Protein AF-A0A7J4EF18-F1 (afdb_monomer_lite)

Radius of gyration: 30.19 Å; chains: 1; bounding box: 70×76×83 Å

Structure (mmCIF, N/CA/C/O backbone):
data_AF-A0A7J4EF18-F1
#
_entry.id   AF-A0A7J4EF18-F1
#
loop_
_atom_site.group_PDB
_atom_site.id
_atom_site.type_symbol
_atom_site.label_atom_id
_atom_site.label_alt_id
_atom_site.label_comp_id
_atom_site.label_asym_id
_atom_site.label_entity_id
_atom_site.label_seq_id
_atom_site.pdbx_PDB_ins_code
_atom_site.Cartn_x
_atom_site.Cartn_y
_atom_site.Cartn_z
_atom_site.occupancy
_atom_site.B_iso_or_equiv
_atom_site.auth_seq_id
_atom_site.auth_comp_id
_atom_site.auth_asym_id
_atom_site.auth_atom_id
_atom_site.pdbx_PDB_model_num
ATOM 1 N N . MET A 1 1 ? -5.502 34.794 26.099 1.00 35.50 1 MET A N 1
ATOM 2 C CA . MET A 1 1 ? -5.445 33.438 26.682 1.00 35.50 1 MET A CA 1
ATOM 3 C C . MET A 1 1 ? -5.836 32.458 25.590 1.00 35.50 1 MET A C 1
ATOM 5 O O . MET A 1 1 ? -6.813 32.762 24.911 1.00 35.50 1 MET A O 1
ATOM 9 N N . PRO A 1 2 ? -5.097 31.364 25.355 1.00 43.91 2 PRO A N 1
ATOM 10 C CA . PRO A 1 2 ? -5.567 30.310 24.457 1.00 43.91 2 PRO A CA 1
ATOM 11 C C . PRO A 1 2 ? -6.901 29.778 24.999 1.00 43.91 2 PRO A C 1
ATOM 13 O O . PRO A 1 2 ? -7.002 29.531 26.200 1.00 43.91 2 PRO A O 1
ATOM 16 N N . GLN A 1 3 ? -7.935 29.684 24.161 1.00 50.19 3 GLN A N 1
ATOM 17 C CA . GLN A 1 3 ? -9.179 29.013 24.546 1.00 50.19 3 GLN A CA 1
ATOM 18 C C . GLN A 1 3 ? -8.872 27.531 24.767 1.00 50.19 3 GLN A C 1
ATOM 20 O O . GLN A 1 3 ? -8.256 26.900 23.912 1.00 50.19 3 GLN A O 1
ATOM 25 N N . GLU A 1 4 ? -9.267 26.996 25.918 1.00 61.81 4 GLU A N 1
ATOM 26 C CA . GLU A 1 4 ? -9.138 25.573 26.219 1.00 61.81 4 GLU A CA 1
ATOM 27 C C . GLU A 1 4 ? -9.988 24.765 25.224 1.00 61.81 4 GLU A C 1
ATOM 29 O O . GLU A 1 4 ? -11.166 25.071 25.020 1.00 61.81 4 GLU A O 1
ATOM 34 N N . GLU A 1 5 ? -9.388 23.776 24.554 1.00 76.50 5 GLU A N 1
ATOM 35 C CA . GLU A 1 5 ? -10.097 22.973 23.553 1.00 76.50 5 GLU A CA 1
ATOM 36 C C . GLU A 1 5 ? -11.250 22.184 24.182 1.00 76.50 5 GLU A C 1
ATOM 38 O O . GLU A 1 5 ? -11.093 21.518 25.212 1.00 76.50 5 GLU A O 1
ATOM 43 N N . SER A 1 6 ? -12.417 22.207 23.531 1.00 91.56 6 SER A N 1
ATOM 44 C CA . SER A 1 6 ? -13.590 21.491 24.028 1.00 91.56 6 SER A CA 1
ATOM 45 C C . SER A 1 6 ? -13.410 19.970 23.926 1.00 91.56 6 SER A C 1
ATOM 47 O O . SER A 1 6 ? -12.675 19.461 23.079 1.00 91.56 6 SER A O 1
ATOM 49 N N . VAL A 1 7 ? -14.157 19.200 24.728 1.00 94.56 7 VAL A N 1
ATOM 50 C CA . VAL A 1 7 ? -14.197 17.724 24.617 1.00 94.56 7 VAL A CA 1
ATOM 51 C C . VAL A 1 7 ? -14.551 17.275 23.192 1.00 94.56 7 VAL A C 1
ATOM 53 O O . VAL A 1 7 ? -14.019 16.282 22.700 1.00 94.56 7 VAL A O 1
ATOM 56 N N . ALA A 1 8 ? -15.404 18.033 22.498 1.00 94.19 8 ALA A N 1
ATOM 57 C CA . ALA A 1 8 ? -15.762 17.765 21.111 1.00 94.19 8 ALA A CA 1
ATOM 58 C C . ALA A 1 8 ? -14.585 17.961 20.139 1.00 94.19 8 ALA A C 1
ATOM 60 O O . ALA A 1 8 ? -14.478 17.223 19.160 1.00 94.19 8 ALA A O 1
ATOM 61 N N . ASP A 1 9 ? -13.702 18.929 20.392 1.00 93.56 9 ASP A N 1
ATOM 62 C CA . ASP A 1 9 ? -12.504 19.151 19.576 1.00 93.56 9 ASP A CA 1
ATOM 63 C C . ASP A 1 9 ? -11.487 18.026 19.778 1.00 93.56 9 ASP A C 1
ATOM 65 O O . ASP A 1 9 ? -11.007 17.448 18.800 1.00 93.56 9 ASP A O 1
ATOM 69 N N . LYS A 1 10 ? -11.283 17.615 21.032 1.00 96.06 10 LYS A N 1
ATOM 70 C CA . LYS A 1 10 ? -10.431 16.476 21.399 1.00 96.06 10 LYS A CA 1
ATOM 71 C C . LYS A 1 10 ? -10.933 15.161 20.799 1.00 96.06 10 LYS A C 1
ATOM 73 O O . LYS A 1 10 ? -10.168 14.405 20.201 1.00 96.06 10 LYS A O 1
ATOM 78 N N . CYS A 1 11 ? -12.240 14.904 20.882 1.00 96.38 11 CYS A N 1
ATOM 79 C CA . CYS A 1 11 ? -12.883 13.747 20.257 1.00 96.38 11 CYS A CA 1
ATOM 80 C C . CYS A 1 11 ? -12.665 13.738 18.732 1.00 96.38 11 CYS A C 1
ATOM 82 O O . CYS A 1 11 ? -12.208 12.735 18.175 1.00 96.38 11 CYS A O 1
ATOM 84 N N . ARG A 1 12 ? -12.891 14.879 18.059 1.00 94.38 12 ARG A N 1
ATOM 85 C CA . ARG A 1 12 ? -12.609 15.051 16.623 1.00 94.38 12 ARG A CA 1
ATOM 86 C C . ARG A 1 12 ? -11.144 14.774 16.286 1.00 94.38 12 ARG A C 1
ATOM 88 O O . ARG A 1 12 ? -10.872 14.120 15.278 1.00 94.38 12 ARG A O 1
ATOM 95 N N . ALA A 1 13 ? -10.209 15.270 17.096 1.00 94.12 13 ALA A N 1
ATOM 96 C CA . ALA A 1 13 ? -8.780 15.072 16.881 1.00 94.12 13 ALA A CA 1
ATOM 97 C C . ALA A 1 13 ? -8.410 13.583 16.906 1.00 94.12 13 ALA A C 1
ATOM 99 O O . ALA A 1 13 ? -7.746 13.109 15.984 1.00 94.12 13 ALA A O 1
ATOM 100 N N . ILE A 1 14 ? -8.907 12.832 17.892 1.00 96.69 14 ILE A N 1
ATOM 101 C CA . ILE A 1 14 ? -8.663 11.388 17.998 1.00 96.69 14 ILE A CA 1
ATOM 102 C C . ILE A 1 14 ? -9.253 10.624 16.818 1.00 96.69 14 ILE A C 1
ATOM 104 O O . ILE A 1 14 ? -8.549 9.826 16.202 1.00 96.69 14 ILE A O 1
ATOM 108 N N . HIS A 1 15 ? -10.498 10.910 16.439 1.00 94.81 15 HIS A N 1
ATOM 109 C CA . HIS A 1 15 ? -11.097 10.307 15.251 1.00 94.81 15 HIS A CA 1
ATOM 110 C C . HIS A 1 15 ? -10.244 10.531 13.995 1.00 94.81 15 HIS A C 1
ATOM 112 O O . HIS A 1 15 ? -9.943 9.582 13.274 1.00 94.81 15 HIS A O 1
ATOM 118 N N . LYS A 1 16 ? -9.790 11.771 13.774 1.00 90.69 16 LYS A N 1
ATOM 119 C CA . LYS A 1 16 ? -8.929 12.129 12.640 1.00 90.69 16 LYS A CA 1
ATOM 120 C C . LYS A 1 16 ? -7.577 11.412 12.674 1.00 90.69 16 LYS A C 1
ATOM 122 O O . LYS A 1 16 ? -7.093 10.999 11.625 1.00 90.69 16 LYS A O 1
ATOM 127 N N . ILE A 1 17 ? -6.954 11.282 13.847 1.00 92.06 17 ILE A N 1
ATOM 128 C CA . ILE A 1 17 ? -5.673 10.574 13.987 1.00 92.06 17 ILE A CA 1
ATOM 129 C C . ILE A 1 17 ? -5.846 9.097 13.632 1.00 92.06 17 ILE A C 1
ATOM 131 O O . ILE A 1 17 ? -5.040 8.553 12.884 1.00 92.06 17 ILE A O 1
ATOM 135 N N . LEU A 1 18 ? -6.898 8.457 14.143 1.00 93.25 18 LEU A N 1
ATOM 136 C CA . LEU A 1 18 ? -7.112 7.026 13.958 1.00 93.25 18 LEU A CA 1
ATOM 137 C C . LEU A 1 18 ? -7.594 6.673 12.548 1.00 93.25 18 LEU A C 1
ATOM 139 O O . LEU A 1 18 ? -7.314 5.576 12.086 1.00 93.25 18 LEU A O 1
ATOM 143 N N . GLU A 1 19 ? -8.278 7.572 11.838 1.00 88.56 19 GLU A N 1
ATOM 144 C CA . GLU A 1 19 ? -8.776 7.316 10.477 1.00 88.56 19 GLU A CA 1
ATOM 145 C C . GLU A 1 19 ? -7.666 6.932 9.483 1.00 88.56 19 GLU A C 1
ATOM 147 O O . GLU A 1 19 ? -7.917 6.159 8.559 1.00 88.56 19 GLU A O 1
ATOM 152 N N . SER A 1 20 ? -6.431 7.399 9.698 1.00 81.69 20 SER A N 1
ATOM 153 C CA . SER A 1 20 ? -5.278 7.046 8.860 1.00 81.69 20 SER A CA 1
ATOM 154 C C . SER A 1 20 ? -4.759 5.617 9.090 1.00 81.69 20 SER A C 1
ATOM 156 O O . SER A 1 20 ? -4.022 5.082 8.256 1.00 81.69 20 SER A O 1
ATOM 158 N N . LEU A 1 21 ? -5.133 4.975 10.202 1.00 84.25 21 LEU A N 1
ATOM 159 C CA . LEU A 1 21 ? -4.662 3.645 10.588 1.00 84.25 21 LEU A CA 1
ATOM 160 C C . LEU A 1 21 ? -5.410 2.523 9.848 1.00 84.25 21 LEU A C 1
ATOM 162 O O . LEU A 1 21 ? -6.542 2.731 9.392 1.00 84.25 21 LEU A O 1
ATOM 166 N N . PRO A 1 22 ? -4.788 1.334 9.704 1.00 82.06 22 PRO A N 1
ATOM 167 C CA . PRO A 1 22 ? -5.374 0.239 8.954 1.00 82.06 22 PRO A CA 1
ATOM 168 C C . PRO A 1 22 ? -6.579 -0.276 9.722 1.00 82.06 22 PRO A C 1
ATOM 170 O O . PRO A 1 22 ? -6.555 -0.374 10.950 1.00 82.06 22 PRO A O 1
ATOM 173 N N . GLU A 1 23 ? -7.642 -0.565 8.984 1.00 88.62 23 GLU A N 1
ATOM 174 C CA . GLU A 1 23 ? -8.860 -1.127 9.539 1.00 88.62 23 GLU A CA 1
ATOM 175 C C . GLU A 1 23 ? -8.864 -2.634 9.309 1.00 88.62 23 GLU A C 1
ATOM 177 O O . GLU A 1 23 ? -8.751 -3.107 8.179 1.00 88.62 23 GLU A O 1
ATOM 182 N N . TYR A 1 24 ? -9.009 -3.375 10.397 1.00 89.69 24 TYR A N 1
ATOM 183 C CA . TYR A 1 24 ? -8.978 -4.823 10.431 1.00 89.69 24 TYR A CA 1
ATOM 184 C C . TYR A 1 24 ? -10.352 -5.390 10.766 1.00 89.69 24 TYR A C 1
ATOM 186 O O . TYR A 1 24 ? -11.150 -4.770 11.467 1.00 89.69 24 TYR A O 1
ATOM 194 N N . THR A 1 25 ? -10.612 -6.609 10.310 1.00 92.19 25 THR A N 1
ATOM 195 C CA . THR A 1 25 ? -11.800 -7.391 10.683 1.00 92.19 25 THR A CA 1
ATOM 196 C C . THR A 1 25 ? -11.380 -8.563 11.574 1.00 92.19 25 THR A C 1
ATOM 198 O O . THR A 1 25 ? -10.328 -8.524 12.205 1.00 92.19 25 THR A O 1
ATOM 201 N N . TYR A 1 26 ? -12.173 -9.631 11.644 1.00 89.50 26 TYR A N 1
ATOM 202 C CA . TYR A 1 26 ? -11.926 -10.781 12.517 1.00 89.50 26 TYR A CA 1
ATOM 203 C C . TYR A 1 26 ? -10.703 -11.653 12.160 1.00 89.50 26 TYR A C 1
ATOM 205 O O . TYR A 1 26 ? -10.373 -12.562 12.921 1.00 89.50 26 TYR A O 1
ATOM 213 N N . LYS A 1 27 ? -10.056 -11.418 11.010 1.00 86.00 27 LYS A N 1
ATOM 214 C CA . LYS A 1 27 ? -8.851 -12.131 10.539 1.00 86.00 27 LYS A CA 1
ATOM 215 C C . LYS A 1 27 ? -7.731 -11.148 10.160 1.00 86.00 27 LYS A C 1
ATOM 217 O O . LYS A 1 27 ? -7.379 -11.062 8.983 1.00 86.00 27 LYS A O 1
ATOM 222 N N . PRO A 1 28 ? -7.200 -10.373 11.116 1.00 80.06 28 PRO A N 1
ATOM 223 C CA . PRO A 1 28 ? -6.004 -9.582 10.858 1.00 80.06 28 PRO A CA 1
ATOM 224 C C . PRO A 1 28 ? -4.793 -10.513 10.668 1.00 80.06 28 PRO A C 1
ATOM 226 O O . PRO A 1 28 ? -4.731 -11.557 11.324 1.00 80.06 28 PRO A O 1
ATOM 229 N N . PRO A 1 29 ? -3.818 -10.162 9.816 1.00 71.69 29 PRO A N 1
ATOM 230 C CA . PRO A 1 29 ? -2.524 -10.834 9.808 1.00 71.69 29 PRO A CA 1
ATOM 231 C C . PRO A 1 29 ? -1.801 -10.603 11.141 1.00 71.69 29 PRO A C 1
ATOM 233 O O . PRO A 1 29 ? -1.658 -9.463 11.579 1.00 71.69 29 PRO A O 1
ATOM 236 N N . ASP A 1 30 ? -1.310 -11.665 11.786 1.00 69.62 30 ASP A N 1
ATOM 237 C CA . ASP A 1 30 ? -0.635 -11.548 13.091 1.00 69.62 30 ASP A CA 1
ATOM 238 C C . ASP A 1 30 ? 0.578 -10.606 13.049 1.00 69.62 30 ASP A C 1
ATOM 240 O O . ASP A 1 30 ? 0.858 -9.917 14.029 1.00 69.62 30 ASP A O 1
ATOM 244 N N . SER A 1 31 ? 1.278 -10.544 11.912 1.00 71.69 31 SER A N 1
ATOM 245 C CA . SER A 1 31 ? 2.414 -9.644 11.682 1.00 71.69 31 SER A CA 1
ATOM 246 C C . SER A 1 31 ? 2.044 -8.161 11.707 1.00 71.69 31 SER A C 1
ATOM 248 O O . SER A 1 31 ? 2.913 -7.335 11.950 1.00 71.69 31 SER A O 1
ATOM 250 N N . GLU A 1 32 ? 0.777 -7.824 11.465 1.00 75.31 32 GLU A N 1
ATOM 251 C CA . GLU A 1 32 ? 0.281 -6.443 11.406 1.00 75.31 32 GLU A CA 1
ATOM 252 C C . GLU A 1 32 ? -0.295 -5.960 12.749 1.00 75.31 32 GLU A C 1
ATOM 254 O O . GLU A 1 32 ? -0.704 -4.802 12.886 1.00 75.31 32 GLU A O 1
ATOM 259 N N . LEU A 1 33 ? -0.341 -6.844 13.754 1.00 83.19 33 LEU A N 1
ATOM 260 C CA . LEU A 1 33 ? -0.789 -6.518 15.102 1.00 83.19 33 LEU A CA 1
ATOM 261 C C . LEU A 1 33 ? 0.396 -6.355 16.062 1.00 83.19 33 LEU A C 1
ATOM 263 O O . LEU A 1 33 ? 1.272 -7.232 16.109 1.00 83.19 33 LEU A O 1
ATOM 267 N N . PRO A 1 34 ? 0.386 -5.308 16.910 1.00 89.06 34 PRO A N 1
ATOM 268 C CA . PRO A 1 34 ? 1.420 -5.134 17.919 1.00 89.06 34 PRO A CA 1
ATOM 269 C C . PRO A 1 34 ? 1.354 -6.243 18.978 1.00 89.06 34 PRO A C 1
ATOM 271 O O . PRO A 1 34 ? 0.332 -6.917 19.143 1.00 89.06 34 PRO A O 1
ATOM 274 N N . THR A 1 35 ? 2.448 -6.422 19.715 1.00 89.69 35 THR A N 1
ATOM 275 C CA . THR A 1 35 ? 2.498 -7.264 20.923 1.00 89.69 35 THR A CA 1
ATOM 276 C C . THR A 1 35 ? 1.712 -6.626 22.066 1.00 89.69 35 THR A C 1
ATOM 278 O O . THR A 1 35 ? 0.964 -7.324 22.759 1.00 89.69 35 THR A O 1
ATOM 281 N N . ASN A 1 36 ? 1.807 -5.296 22.192 1.00 94.00 36 ASN A N 1
ATOM 282 C CA . ASN A 1 36 ? 1.153 -4.485 23.212 1.00 94.00 36 ASN A CA 1
ATOM 283 C C . ASN A 1 36 ? 0.450 -3.263 22.599 1.00 94.00 36 ASN A C 1
ATOM 285 O O . ASN A 1 36 ? 1.017 -2.558 21.764 1.00 94.00 36 ASN A O 1
ATOM 289 N N . GLY A 1 37 ? -0.793 -2.971 22.998 1.00 96.44 37 GLY A N 1
ATOM 290 C CA . GLY A 1 37 ? -1.485 -1.813 22.423 1.00 96.44 37 GLY A CA 1
ATOM 291 C C . GLY A 1 37 ? -2.930 -1.563 22.837 1.00 96.44 37 GLY A C 1
ATOM 292 O O . GLY A 1 37 ? -3.517 -2.249 23.680 1.00 96.44 37 GLY A O 1
ATOM 293 N N . ILE A 1 38 ? -3.516 -0.544 22.209 1.00 98.25 38 ILE A N 1
ATOM 294 C CA . ILE A 1 38 ? -4.911 -0.126 22.396 1.00 98.25 38 ILE A CA 1
ATOM 295 C C . ILE A 1 38 ? -5.677 -0.401 21.106 1.00 98.25 38 ILE A C 1
ATOM 297 O O . ILE A 1 38 ? -5.218 -0.044 20.020 1.00 98.25 38 ILE A O 1
ATOM 301 N N . TYR A 1 39 ? -6.848 -1.023 21.224 1.00 98.00 39 TYR A N 1
ATOM 302 C CA . TYR A 1 39 ? -7.760 -1.268 20.112 1.00 98.00 39 TYR A CA 1
ATOM 303 C C . TYR A 1 39 ? -8.983 -0.349 20.166 1.00 98.00 39 TYR A C 1
ATOM 305 O O . TYR A 1 39 ? -9.470 0.021 21.236 1.00 98.00 39 TYR A O 1
ATOM 313 N N . PHE A 1 40 ? -9.509 -0.040 18.983 1.00 98.50 40 PHE A N 1
ATOM 314 C CA . PHE A 1 40 ? -10.669 0.815 18.752 1.00 98.50 40 PHE A CA 1
ATOM 315 C C . PHE A 1 40 ? -11.623 0.075 17.825 1.00 98.50 40 PHE A C 1
ATOM 317 O O . PHE A 1 40 ? -11.312 -0.090 16.649 1.00 98.50 40 PHE A O 1
ATOM 324 N N . PHE A 1 41 ? -12.752 -0.392 18.344 1.00 98.62 41 PHE A N 1
ATOM 325 C CA . PHE A 1 41 ? -13.779 -1.057 17.550 1.00 98.62 41 PHE A CA 1
ATOM 326 C C . PHE A 1 41 ? -14.738 -0.045 16.925 1.00 98.62 41 PHE A C 1
ATOM 328 O O . PHE A 1 41 ? -15.060 0.987 17.522 1.00 98.62 41 PHE A O 1
ATOM 335 N N . TYR A 1 42 ? -15.226 -0.413 15.748 1.00 98.25 42 TYR A N 1
ATOM 336 C CA . TYR A 1 42 ? -16.236 0.268 14.954 1.00 98.25 42 TYR A CA 1
ATOM 337 C C . TYR A 1 42 ? -17.345 -0.736 14.626 1.00 98.25 42 TYR A C 1
ATOM 339 O O . TYR A 1 42 ? -17.081 -1.934 14.531 1.00 98.25 42 TYR A O 1
ATOM 347 N N . GLU A 1 43 ? -18.562 -0.236 14.452 1.00 97.69 43 GLU A N 1
ATOM 348 C CA . GLU A 1 43 ? -19.756 -1.014 14.106 1.00 97.69 43 GLU A CA 1
ATOM 349 C C . GLU A 1 43 ? -20.345 -0.434 12.818 1.00 97.69 43 GLU A C 1
ATOM 351 O O . GLU A 1 43 ? -20.339 0.787 12.618 1.00 97.69 43 GLU A O 1
ATOM 356 N N . ASP A 1 44 ? -20.796 -1.293 11.911 1.00 95.75 44 ASP A N 1
ATOM 357 C CA . ASP A 1 44 ? -21.408 -0.845 10.666 1.00 95.75 44 ASP A CA 1
ATOM 358 C C . ASP A 1 44 ? -22.655 0.013 10.933 1.00 95.75 44 ASP A C 1
ATOM 360 O O . ASP A 1 44 ? -23.475 -0.280 11.797 1.00 95.75 44 ASP A O 1
ATOM 364 N N . GLY A 1 45 ? -22.794 1.106 10.180 1.00 93.81 45 GLY A N 1
ATOM 365 C CA . GLY A 1 45 ? -23.880 2.076 10.364 1.00 93.81 45 GLY A CA 1
ATOM 366 C C . GLY A 1 45 ? -23.599 3.168 11.403 1.00 93.81 45 GLY A C 1
ATOM 367 O O . GLY A 1 45 ? -24.304 4.176 11.411 1.00 93.81 45 GLY A O 1
ATOM 368 N N . GLU A 1 46 ? -22.542 3.044 12.209 1.00 96.56 46 GLU A N 1
ATOM 369 C CA . GLU A 1 46 ? -22.172 4.053 13.203 1.00 96.56 46 GLU A CA 1
ATOM 370 C C . GLU A 1 46 ? -21.148 5.056 12.644 1.00 96.56 46 GLU A C 1
ATOM 372 O O . GLU A 1 46 ? -19.984 4.728 12.390 1.00 96.56 46 GLU A O 1
ATOM 377 N N . PHE A 1 47 ? -21.561 6.320 12.499 1.00 93.44 47 PHE A N 1
ATOM 378 C CA . PHE A 1 47 ? -20.736 7.395 11.938 1.00 93.44 47 PHE A CA 1
ATOM 379 C C . PHE A 1 47 ? -20.553 8.569 12.905 1.00 93.44 47 PHE A C 1
ATOM 381 O O . PHE A 1 47 ? -21.461 8.980 13.622 1.00 93.44 47 PHE A O 1
ATOM 388 N N . CYS A 1 48 ? -19.346 9.122 12.911 1.00 88.69 48 CYS A N 1
ATOM 389 C CA . CYS A 1 48 ? -18.960 10.297 13.671 1.00 88.69 48 CYS A CA 1
ATOM 390 C C . CYS A 1 48 ? -19.528 11.578 13.033 1.00 88.69 48 CYS A C 1
ATOM 392 O O . CYS A 1 48 ? -19.458 11.788 11.819 1.00 88.69 48 CYS A O 1
ATOM 394 N N . THR A 1 49 ? -20.031 12.482 13.874 1.00 87.25 49 THR A N 1
ATOM 395 C CA . THR A 1 49 ? -20.655 13.757 13.473 1.00 87.25 49 THR A CA 1
ATOM 396 C C . THR A 1 49 ? -19.672 14.929 13.411 1.00 87.25 49 THR A C 1
ATOM 398 O O . THR A 1 49 ? -20.044 16.033 13.022 1.00 87.25 49 THR A O 1
ATOM 401 N N . HIS A 1 50 ? -18.404 14.720 13.778 1.00 82.38 50 HIS A N 1
ATOM 402 C CA . HIS A 1 50 ? -17.390 15.778 13.783 1.00 82.38 50 HIS A CA 1
ATOM 403 C C . HIS A 1 50 ? -16.892 16.192 12.386 1.00 82.38 50 HIS A C 1
ATOM 405 O O . HIS A 1 50 ? -16.207 17.210 12.275 1.00 82.38 50 HIS A O 1
ATOM 411 N N . GLY A 1 51 ? -17.200 15.413 11.344 1.00 68.94 51 GLY A N 1
ATOM 412 C CA . GLY A 1 51 ? -16.753 15.630 9.965 1.00 68.94 51 GLY A CA 1
ATOM 413 C C . GLY A 1 51 ? -17.906 15.702 8.961 1.00 68.94 51 GLY A C 1
ATOM 414 O O . GLY A 1 51 ? -18.967 16.246 9.235 1.00 68.94 51 GLY A O 1
ATOM 415 N N . ASN A 1 52 ? -17.713 15.117 7.779 1.00 68.88 52 ASN A N 1
ATOM 416 C CA . ASN A 1 52 ? -18.719 15.061 6.707 1.00 68.88 52 ASN A CA 1
ATOM 417 C C . ASN A 1 52 ? -19.814 13.987 6.917 1.00 68.88 52 ASN A C 1
ATOM 419 O O . ASN A 1 52 ? -20.514 13.645 5.964 1.00 68.88 52 ASN A O 1
ATOM 423 N N . GLY A 1 53 ? -19.903 13.405 8.119 1.00 71.81 53 GLY A N 1
ATOM 424 C CA . GLY A 1 53 ? -20.832 12.323 8.458 1.00 71.81 53 GLY A CA 1
ATOM 425 C C . GLY A 1 53 ? -20.486 10.945 7.880 1.00 71.81 53 GLY A C 1
ATOM 426 O O . GLY A 1 53 ? -21.335 10.064 7.911 1.00 71.81 53 GLY A O 1
ATOM 427 N N . LYS A 1 54 ? -19.281 10.740 7.323 1.00 80.94 54 LYS A N 1
ATOM 428 C CA . LYS A 1 54 ? -18.860 9.449 6.730 1.00 80.94 54 LYS A CA 1
ATOM 429 C C . LYS A 1 54 ? -17.768 8.715 7.505 1.00 80.94 54 LYS A C 1
ATOM 431 O O . LYS A 1 54 ? -17.503 7.550 7.227 1.00 80.94 54 LYS A O 1
ATOM 436 N N . GLN A 1 55 ? -17.112 9.391 8.440 1.00 89.00 55 GLN A N 1
ATOM 437 C CA . GLN A 1 55 ? -16.066 8.799 9.268 1.00 89.00 55 GLN A CA 1
ATOM 438 C C . GLN A 1 55 ? -16.705 7.845 10.284 1.00 89.00 55 GLN A C 1
ATOM 440 O O . GLN A 1 55 ? -17.689 8.220 10.914 1.00 89.00 55 GLN A O 1
ATOM 445 N N . LYS A 1 56 ? -16.178 6.628 10.464 1.00 94.06 56 LYS A N 1
ATOM 446 C CA . LYS A 1 56 ? -16.758 5.654 11.406 1.00 94.06 56 LYS A CA 1
ATOM 447 C C . LYS A 1 56 ? -16.649 6.130 12.862 1.00 94.06 56 LYS A C 1
ATOM 449 O O . LYS A 1 56 ? -15.641 6.720 13.265 1.00 94.06 56 LYS A O 1
ATOM 454 N N . ARG A 1 57 ? -17.681 5.854 13.662 1.00 96.50 57 ARG A N 1
ATOM 455 C CA . ARG A 1 57 ? -17.715 6.158 15.099 1.00 96.50 57 ARG A CA 1
ATOM 456 C C . ARG A 1 57 ? -17.019 5.058 15.899 1.00 96.50 57 ARG A C 1
ATOM 458 O O . ARG A 1 57 ? -17.217 3.878 15.634 1.00 96.50 57 ARG A O 1
ATOM 465 N N . ILE A 1 58 ? -16.230 5.438 16.899 1.00 98.06 58 ILE A N 1
ATOM 466 C CA . ILE A 1 58 ? -15.604 4.494 17.821 1.00 98.06 58 ILE A CA 1
ATOM 467 C C . ILE A 1 58 ? -16.706 4.036 18.766 1.00 98.06 58 ILE A C 1
ATOM 469 O O . ILE A 1 58 ? -17.289 4.856 19.474 1.00 98.06 58 ILE A O 1
ATOM 473 N N . VAL A 1 59 ? -16.990 2.739 18.768 1.00 98.31 59 VAL A N 1
ATOM 474 C CA . VAL A 1 59 ? -18.038 2.145 19.609 1.00 98.31 59 VAL A CA 1
ATOM 475 C C . VAL A 1 59 ? -17.464 1.431 20.823 1.00 98.31 59 VAL A C 1
ATOM 477 O O . VAL A 1 59 ? -18.195 1.114 21.756 1.00 98.31 59 VAL A O 1
ATOM 480 N N . ARG A 1 60 ? -16.157 1.154 20.833 1.00 98.31 60 ARG A N 1
ATOM 481 C CA . ARG A 1 60 ? -15.458 0.581 21.983 1.00 98.31 60 ARG A CA 1
ATOM 482 C C . ARG A 1 60 ? -13.968 0.835 21.912 1.00 98.31 60 ARG A C 1
ATOM 484 O O . ARG A 1 60 ? -13.363 0.721 20.851 1.00 98.31 60 ARG A O 1
ATOM 491 N N . ILE A 1 61 ? -13.378 1.078 23.071 1.00 98.69 61 ILE A N 1
ATOM 492 C CA . ILE A 1 61 ? -11.932 1.189 23.251 1.00 98.69 61 ILE A CA 1
ATOM 493 C C . ILE A 1 61 ? -11.500 0.118 24.244 1.00 98.69 61 ILE A C 1
ATOM 495 O O . ILE A 1 61 ? -12.239 -0.188 25.185 1.00 98.69 61 ILE A O 1
ATOM 499 N N . GLY A 1 62 ? -10.320 -0.461 24.062 1.00 97.69 62 GLY A N 1
ATOM 500 C CA . GLY A 1 62 ? -9.702 -1.119 25.197 1.00 97.69 62 GLY A CA 1
ATOM 501 C C . GLY A 1 62 ? -8.302 -1.660 24.991 1.00 97.69 62 GLY A C 1
ATOM 502 O O . GLY A 1 62 ? -7.705 -1.515 23.926 1.00 97.69 62 GLY A O 1
ATOM 503 N N . THR A 1 63 ? -7.797 -2.314 26.035 1.00 96.75 63 THR A N 1
ATOM 504 C CA . THR A 1 63 ? -6.470 -2.943 26.047 1.00 96.75 63 THR A CA 1
ATOM 505 C C . THR A 1 63 ? -6.463 -4.341 26.706 1.00 96.75 63 THR A C 1
ATOM 507 O O . THR A 1 63 ? -7.504 -5.005 26.833 1.00 96.75 63 THR A O 1
ATOM 510 N N . HIS A 1 64 ? -5.274 -4.836 27.064 1.00 93.94 64 HIS A N 1
ATOM 511 C CA . HIS A 1 64 ? -4.984 -6.096 27.746 1.00 93.94 64 HIS A CA 1
ATOM 512 C C . HIS A 1 64 ? -4.103 -5.861 28.991 1.00 93.94 64 HIS A C 1
ATOM 514 O O . HIS A 1 64 ? -3.251 -4.974 29.032 1.00 93.94 64 HIS A O 1
ATOM 520 N N . ARG A 1 65 ? -4.330 -6.678 30.031 1.00 84.94 65 ARG A N 1
ATOM 521 C CA . ARG A 1 65 ? -3.705 -6.530 31.364 1.00 84.94 65 ARG A CA 1
ATOM 522 C C . ARG A 1 65 ? -2.332 -7.191 31.501 1.00 84.94 65 ARG A C 1
ATOM 524 O O . ARG A 1 65 ? -1.533 -6.764 32.333 1.00 84.94 65 ARG A O 1
ATOM 531 N N . VAL A 1 66 ? -2.130 -8.277 30.762 1.00 89.19 66 VAL A N 1
ATOM 532 C CA . VAL A 1 66 ? -0.879 -9.043 30.699 1.00 89.19 66 VAL A CA 1
ATOM 533 C C . VAL A 1 66 ? -0.156 -8.579 29.449 1.00 89.19 66 VAL A C 1
ATOM 535 O O . VAL A 1 66 ? -0.815 -8.475 28.412 1.00 89.19 66 VAL A O 1
ATOM 538 N N . ASP A 1 67 ? 1.130 -8.271 29.549 1.00 89.69 67 ASP A N 1
ATOM 539 C CA . ASP A 1 67 ? 1.916 -7.855 28.389 1.00 89.69 67 ASP A CA 1
ATOM 540 C C . ASP A 1 67 ? 2.065 -9.004 27.379 1.00 89.69 67 ASP A C 1
ATOM 542 O O . ASP A 1 67 ? 1.819 -10.172 27.688 1.00 89.69 67 ASP A O 1
ATOM 546 N N . ASP A 1 68 ? 2.339 -8.632 26.135 1.00 91.25 68 ASP A N 1
ATOM 547 C CA . ASP A 1 68 ? 2.448 -9.476 24.942 1.00 91.25 68 ASP A CA 1
ATOM 548 C C . ASP A 1 68 ? 1.175 -10.264 24.591 1.00 91.25 68 ASP A C 1
ATOM 550 O O . ASP A 1 68 ? 1.188 -11.228 23.824 1.00 91.25 68 ASP A O 1
ATOM 554 N N . ASN A 1 69 ? 0.031 -9.838 25.131 1.00 93.06 69 ASN A N 1
ATOM 555 C CA . ASN A 1 69 ? -1.243 -10.541 25.001 1.00 93.06 69 ASN A CA 1
ATOM 556 C C . ASN A 1 69 ? -2.231 -9.857 24.039 1.00 93.06 69 ASN A C 1
ATOM 558 O O . ASN A 1 69 ? -3.401 -10.250 23.980 1.00 93.06 69 ASN A O 1
ATOM 562 N N . PHE A 1 70 ? -1.813 -8.826 23.295 1.00 94.81 70 PHE A N 1
ATOM 563 C CA . PHE A 1 70 ? -2.717 -8.061 22.430 1.00 94.81 70 PHE A CA 1
ATOM 564 C C . PHE A 1 70 ? -3.415 -8.946 21.383 1.00 94.81 70 PHE A C 1
ATOM 566 O O . PHE A 1 70 ? -4.642 -8.928 21.262 1.00 94.81 70 PHE A O 1
ATOM 573 N N . ARG A 1 71 ? -2.661 -9.793 20.673 1.00 92.31 71 ARG A N 1
ATOM 574 C CA . ARG A 1 71 ? -3.182 -10.659 19.594 1.00 92.31 71 ARG A CA 1
ATOM 575 C C . ARG A 1 71 ? -4.208 -11.673 20.102 1.00 92.31 71 ARG A C 1
ATOM 577 O O . ARG A 1 71 ? -5.320 -11.782 19.577 1.00 92.31 71 ARG A O 1
ATOM 584 N N . SER A 1 72 ? -3.880 -12.356 21.195 1.00 91.56 72 SER A N 1
ATOM 585 C CA . SER A 1 72 ? -4.787 -13.281 21.884 1.00 91.56 72 SER A CA 1
ATOM 586 C C . SER A 1 72 ? -6.025 -12.567 22.426 1.00 91.56 72 SER A C 1
ATOM 588 O O . SER A 1 72 ? -7.131 -13.118 22.394 1.00 91.56 72 SER A O 1
ATOM 590 N N . ARG A 1 73 ? -5.880 -11.315 22.886 1.00 95.12 73 ARG A N 1
ATOM 591 C CA . ARG A 1 73 ? -7.006 -10.493 23.337 1.00 95.12 73 ARG A CA 1
ATOM 592 C C . ARG A 1 73 ? -7.968 -10.178 22.194 1.00 95.12 73 ARG A C 1
ATOM 594 O O . ARG A 1 73 ? -9.166 -10.404 22.362 1.00 95.12 73 ARG A O 1
ATOM 601 N N . ILE A 1 74 ? -7.465 -9.728 21.043 1.00 95.69 74 ILE A N 1
ATOM 602 C CA . ILE A 1 74 ? -8.273 -9.511 19.830 1.00 95.69 74 ILE A CA 1
ATOM 603 C C . ILE A 1 74 ? -8.975 -10.804 19.409 1.00 95.69 74 ILE A C 1
ATOM 605 O O . ILE A 1 74 ? -10.196 -10.818 19.240 1.00 95.69 74 ILE A O 1
ATOM 609 N N . THR A 1 75 ? -8.244 -11.917 19.355 1.00 92.50 75 THR A N 1
ATOM 610 C CA . THR A 1 75 ? -8.803 -13.238 19.024 1.00 92.50 75 THR A CA 1
ATOM 611 C C . THR A 1 75 ? -9.938 -13.631 19.972 1.00 92.50 75 THR A C 1
ATOM 613 O O . THR A 1 75 ? -10.994 -14.097 19.534 1.00 92.50 75 THR A O 1
ATOM 616 N N . SER A 1 76 ? -9.772 -13.373 21.272 1.00 93.88 76 SER A N 1
ATOM 617 C CA . SER A 1 76 ? -10.783 -13.656 22.297 1.00 93.88 76 SER A CA 1
ATOM 618 C C . SER A 1 76 ? -12.060 -12.833 22.123 1.00 93.88 76 SER A C 1
ATOM 620 O O . SER A 1 76 ? -13.137 -13.311 22.479 1.00 93.88 76 SER A O 1
ATOM 622 N N . HIS A 1 77 ? -11.984 -11.618 21.566 1.00 96.06 77 HIS A N 1
ATOM 623 C CA . HIS A 1 77 ? -13.187 -10.859 21.217 1.00 96.06 77 HIS A CA 1
ATOM 624 C C . HIS A 1 77 ? -13.996 -11.599 20.145 1.00 96.06 77 HIS A C 1
ATOM 626 O O . HIS A 1 77 ? -15.172 -11.876 20.371 1.00 96.06 77 HIS A O 1
ATOM 632 N N . TYR A 1 78 ? -13.365 -12.015 19.045 1.00 94.75 78 TYR A N 1
ATOM 633 C CA . TYR A 1 78 ? -14.062 -12.629 17.907 1.00 94.75 78 TYR A CA 1
ATOM 634 C C . TYR A 1 78 ? -14.436 -14.104 18.086 1.00 94.75 78 TYR A C 1
ATOM 636 O O . TYR A 1 78 ? -15.391 -14.563 17.464 1.00 94.75 78 TYR A O 1
ATOM 644 N N . SER A 1 79 ? -13.704 -14.867 18.898 1.00 91.44 79 SER A N 1
ATOM 645 C CA . SER A 1 79 ? -13.858 -16.333 18.983 1.00 91.44 79 SER A CA 1
ATOM 646 C C . SER A 1 79 ? -14.024 -16.889 20.399 1.00 91.44 79 SER A C 1
ATOM 648 O O . SER A 1 79 ? -14.248 -18.085 20.557 1.00 91.44 79 SER A O 1
ATOM 650 N N . GLY A 1 80 ? -13.917 -16.038 21.422 1.00 92.62 80 GLY A N 1
ATOM 651 C CA . GLY A 1 80 ? -14.049 -16.441 22.818 1.00 92.62 80 GLY A CA 1
ATOM 652 C C . GLY A 1 80 ? -15.498 -16.561 23.286 1.00 92.62 80 GLY A C 1
ATOM 653 O O . GLY A 1 80 ? -16.407 -16.865 22.522 1.00 92.62 80 GLY A O 1
ATOM 654 N N . ASN A 1 81 ? -15.708 -16.295 24.572 1.00 94.00 81 ASN A N 1
ATOM 655 C CA . ASN A 1 81 ? -17.025 -16.237 25.199 1.00 94.00 81 ASN A CA 1
ATOM 656 C C . ASN A 1 81 ? -17.112 -15.024 26.139 1.00 94.00 81 ASN A C 1
ATOM 658 O O . ASN A 1 81 ? -16.123 -14.321 26.362 1.00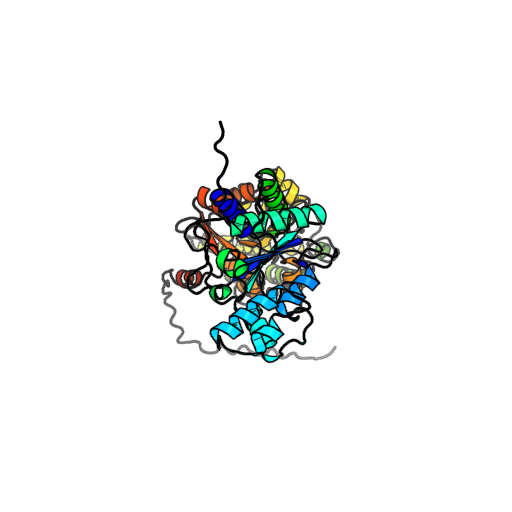 94.00 81 ASN A O 1
ATOM 662 N N . LYS A 1 82 ? -18.284 -14.764 26.718 1.00 92.38 82 LYS A N 1
ATOM 663 C CA . LYS A 1 82 ? -18.523 -13.633 27.626 1.00 92.38 82 LYS A CA 1
ATOM 664 C C . LYS A 1 82 ? -17.595 -13.593 28.842 1.00 92.38 82 LYS A C 1
ATOM 666 O O . LYS A 1 82 ? -17.368 -12.516 29.386 1.00 92.38 82 LYS A O 1
ATOM 671 N N . ASN A 1 83 ? -17.062 -14.739 29.270 1.00 90.94 83 ASN A N 1
ATOM 672 C CA . ASN A 1 83 ? -16.175 -14.820 30.428 1.00 90.94 83 ASN A CA 1
ATOM 673 C C . ASN A 1 83 ? -14.721 -14.519 30.033 1.00 90.94 83 ASN A C 1
ATOM 675 O O . ASN A 1 83 ? -14.025 -13.842 30.784 1.00 90.94 83 ASN A O 1
ATOM 679 N N . SER A 1 84 ? -14.276 -14.926 28.836 1.00 90.31 84 SER A N 1
ATOM 680 C CA . SER A 1 84 ? -12.950 -14.551 28.318 1.00 90.31 84 SER A CA 1
ATOM 681 C C . SER A 1 84 ? -12.908 -13.115 27.775 1.00 90.31 84 SER A C 1
ATOM 683 O O . SER A 1 84 ? -11.866 -12.453 27.794 1.00 90.31 84 SER A O 1
ATOM 685 N N . SER A 1 85 ? -14.054 -12.593 27.331 1.00 92.38 85 SER A N 1
ATOM 686 C CA . SER A 1 85 ? -14.192 -11.250 26.787 1.00 92.38 85 SER A CA 1
ATOM 687 C C . SER A 1 85 ? -15.434 -10.539 27.315 1.00 92.38 85 SER A C 1
ATOM 689 O O . SER A 1 85 ? -16.547 -10.722 26.824 1.00 92.38 85 SER A O 1
ATOM 691 N N . VAL A 1 86 ? -15.212 -9.619 28.258 1.00 90.56 86 VAL A N 1
ATOM 692 C CA . VAL A 1 86 ? -16.269 -8.780 28.850 1.00 90.56 86 VAL A CA 1
ATOM 693 C C . VAL A 1 86 ? -17.048 -7.988 27.793 1.00 90.56 86 VAL A C 1
ATOM 695 O O . VAL A 1 86 ? -18.201 -7.661 28.031 1.00 90.56 86 VAL A O 1
ATOM 698 N N . PHE A 1 87 ? -16.476 -7.723 26.613 1.00 95.25 87 PHE A N 1
ATOM 699 C CA . PHE A 1 87 ? -17.184 -7.070 25.504 1.00 95.25 87 PHE A CA 1
ATOM 700 C C . PHE A 1 87 ? -18.411 -7.864 25.025 1.00 95.25 87 PHE A C 1
ATOM 702 O O . PHE A 1 87 ? -19.459 -7.296 24.733 1.00 95.25 87 PHE A O 1
ATOM 709 N N . ARG A 1 88 ? -18.307 -9.194 24.993 1.00 97.00 88 ARG A N 1
ATOM 710 C CA . ARG A 1 88 ? -19.361 -10.076 24.472 1.00 97.00 88 ARG A CA 1
ATOM 711 C C . ARG A 1 88 ? -20.605 -10.075 25.361 1.00 97.00 88 ARG A C 1
ATOM 713 O O . ARG A 1 88 ? -21.704 -10.354 24.898 1.00 97.00 88 ARG A O 1
ATOM 720 N N . LYS A 1 89 ? -20.446 -9.717 26.636 1.00 94.88 89 LYS A N 1
ATOM 721 C CA . LYS A 1 89 ? -21.509 -9.696 27.640 1.00 94.88 89 LYS A CA 1
ATOM 722 C C . LYS A 1 89 ? -22.597 -8.639 27.365 1.00 94.88 89 LYS A C 1
ATOM 724 O O . LYS A 1 89 ? -23.749 -9.051 27.217 1.00 94.88 89 LYS A O 1
ATOM 729 N N . PRO A 1 90 ? -22.307 -7.321 27.287 1.00 96.06 90 PRO A N 1
ATOM 730 C CA . PRO A 1 90 ? -23.322 -6.327 26.947 1.00 96.06 90 PRO A CA 1
ATOM 731 C C . PRO A 1 90 ? -23.861 -6.522 25.526 1.00 96.06 90 PRO A C 1
ATOM 733 O O . PRO A 1 90 ? -25.061 -6.356 25.332 1.00 96.06 90 PRO A O 1
ATOM 736 N N . LEU A 1 91 ? -23.023 -6.960 24.577 1.00 97.19 91 LEU A N 1
ATOM 737 C CA . LEU A 1 91 ? -23.434 -7.227 23.197 1.00 97.19 91 LEU A CA 1
ATOM 738 C C . LEU A 1 91 ? -24.469 -8.362 23.116 1.00 97.19 91 LEU A C 1
ATOM 740 O O . LEU A 1 91 ? -25.562 -8.172 22.591 1.00 97.19 91 LEU A O 1
ATOM 744 N N . GLY A 1 92 ? -24.187 -9.514 23.733 1.00 96.88 92 GLY A N 1
ATOM 745 C CA . GLY A 1 92 ? -25.150 -10.616 23.810 1.00 96.88 92 GLY A CA 1
ATOM 746 C C . GLY A 1 92 ? -26.405 -10.250 24.601 1.00 96.88 92 GLY A C 1
ATOM 747 O O . GLY A 1 92 ? -27.504 -10.639 24.227 1.00 96.88 92 GLY A O 1
ATOM 748 N N . GLY A 1 93 ? -26.274 -9.429 25.649 1.00 96.25 93 GLY A N 1
ATOM 749 C CA . GLY A 1 93 ? -27.427 -8.923 26.392 1.00 96.25 93 GLY A CA 1
ATOM 750 C C . GLY A 1 93 ? -28.344 -8.051 25.529 1.00 96.25 93 GLY A C 1
ATOM 751 O O . GLY A 1 93 ? -29.563 -8.176 25.626 1.00 96.25 93 GLY A O 1
ATOM 752 N N . ALA A 1 94 ? -27.771 -7.214 24.660 1.00 97.19 94 ALA A N 1
ATOM 753 C CA . ALA A 1 94 ? -28.520 -6.406 23.701 1.00 97.19 94 ALA A CA 1
ATOM 754 C C . ALA A 1 94 ? -29.234 -7.275 22.651 1.00 97.19 94 ALA A C 1
ATOM 756 O O . ALA A 1 94 ? -30.432 -7.096 22.435 1.00 97.19 94 ALA A O 1
ATOM 757 N N . LEU A 1 95 ? -28.540 -8.271 22.084 1.00 96.69 95 LEU A N 1
ATOM 758 C CA . LEU A 1 95 ? -29.117 -9.247 21.145 1.00 96.69 95 LEU A CA 1
ATOM 759 C C . LEU A 1 95 ? -30.263 -10.065 21.765 1.00 96.69 95 LEU A C 1
ATOM 761 O O . LEU A 1 95 ? -31.265 -10.348 21.111 1.00 96.69 95 LEU A O 1
ATOM 765 N N . MET A 1 96 ? -30.163 -10.414 23.049 1.00 96.06 96 MET A N 1
ATOM 766 C CA . MET A 1 96 ? -31.267 -11.056 23.765 1.00 96.06 96 MET A CA 1
ATOM 767 C C . MET A 1 96 ? -32.444 -10.092 23.952 1.00 96.06 96 MET A C 1
ATOM 769 O O . MET A 1 96 ? -33.587 -10.451 23.678 1.00 96.06 96 MET A O 1
ATOM 773 N N . ARG A 1 97 ? -32.178 -8.852 24.383 1.00 94.81 97 ARG A N 1
ATOM 774 C CA . ARG A 1 97 ? -33.229 -7.859 24.655 1.00 94.81 97 ARG A CA 1
ATOM 775 C C . ARG A 1 97 ? -33.998 -7.433 23.410 1.00 94.81 97 ARG A C 1
ATOM 777 O O . ARG A 1 97 ? -35.204 -7.235 23.523 1.00 94.81 97 ARG A O 1
ATOM 784 N N . ILE A 1 98 ? -33.338 -7.310 22.258 1.00 92.81 98 ILE A N 1
ATOM 785 C CA . ILE A 1 98 ? -34.008 -6.954 20.998 1.00 92.81 98 ILE A CA 1
ATOM 786 C C . ILE A 1 98 ? -34.956 -8.068 20.525 1.00 92.81 98 ILE A C 1
ATOM 788 O O . ILE A 1 98 ? -36.016 -7.779 19.980 1.00 92.81 98 ILE A O 1
ATOM 792 N N . LYS A 1 99 ? -34.620 -9.339 20.788 1.00 90.62 99 LYS A N 1
ATOM 793 C CA . LYS A 1 99 ? -35.468 -10.497 20.454 1.00 90.62 99 LYS A CA 1
ATOM 794 C C . LYS A 1 99 ? -36.592 -10.729 21.458 1.00 90.62 99 LYS A C 1
ATOM 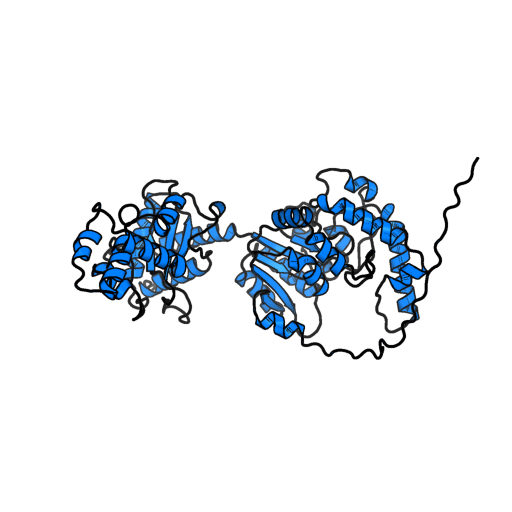796 O O . LYS A 1 99 ? -37.680 -11.149 21.079 1.00 90.62 99 LYS A O 1
ATOM 801 N N . GLY A 1 100 ? -36.316 -10.497 22.738 1.00 89.31 100 GLY A N 1
ATOM 802 C CA . GLY A 1 100 ? -37.230 -10.799 23.831 1.00 89.31 100 GLY A CA 1
ATOM 803 C C . GLY A 1 100 ? -36.836 -10.061 25.111 1.00 89.31 100 GLY A C 1
ATOM 804 O O . GLY A 1 100 ? -36.046 -10.588 25.896 1.00 89.31 100 GLY A O 1
ATOM 805 N N . PRO A 1 101 ? -37.405 -8.876 25.399 1.00 81.75 101 PRO A N 1
ATOM 806 C CA . PRO A 1 101 ? -37.040 -8.088 26.581 1.00 81.75 101 PRO A CA 1
ATOM 807 C C . PRO A 1 101 ? -37.366 -8.787 27.913 1.00 81.75 101 PRO A C 1
ATOM 809 O O . PRO A 1 101 ? -36.819 -8.413 28.949 1.00 81.75 101 PRO A O 1
ATOM 812 N N . THR A 1 102 ? -38.227 -9.807 27.890 1.00 86.19 102 THR A N 1
ATOM 813 C CA . THR A 1 102 ? -38.630 -10.620 29.046 1.00 86.19 102 THR A CA 1
ATOM 814 C C . THR A 1 102 ? -37.913 -11.971 29.125 1.00 86.19 102 THR A C 1
ATOM 816 O O . THR A 1 102 ? -38.329 -12.823 29.909 1.00 86.19 102 THR A O 1
ATOM 819 N N . ASP A 1 103 ? -36.863 -12.206 28.328 1.00 89.19 103 ASP A N 1
ATOM 820 C CA . ASP A 1 103 ? -36.097 -13.455 28.392 1.00 89.19 103 ASP A CA 1
ATOM 821 C C . ASP A 1 103 ? -35.477 -13.631 29.793 1.00 89.19 103 ASP A C 1
ATOM 823 O O . ASP A 1 103 ? -34.547 -12.924 30.195 1.00 89.19 103 ASP A O 1
ATOM 827 N N . GLY A 1 104 ? -35.991 -14.606 30.551 1.00 89.44 104 GLY A N 1
ATOM 828 C CA . GLY A 1 104 ? -35.547 -14.899 31.915 1.00 89.44 104 GLY A CA 1
ATOM 829 C C . GLY A 1 104 ? -34.072 -15.305 32.012 1.00 89.44 104 GLY A C 1
ATOM 830 O O . GLY A 1 104 ? -33.464 -15.175 33.077 1.00 89.44 104 GLY A O 1
ATOM 831 N N . ARG A 1 105 ? -33.462 -15.729 30.898 1.00 93.56 105 ARG A N 1
ATOM 832 C CA . ARG A 1 105 ? -32.050 -16.122 30.815 1.00 93.56 105 ARG A CA 1
ATOM 833 C C . ARG A 1 105 ? -31.108 -14.917 30.812 1.00 93.56 105 ARG A C 1
ATOM 835 O O . ARG A 1 105 ? -29.921 -15.081 31.091 1.00 93.56 105 ARG A O 1
ATOM 842 N N . LEU A 1 106 ? -31.612 -13.700 30.577 1.00 92.56 106 LEU A N 1
ATOM 843 C CA . LEU A 1 106 ? -30.806 -12.475 30.546 1.00 92.56 106 LEU A CA 1
ATOM 844 C C . LEU A 1 106 ? -30.031 -12.256 31.854 1.00 92.56 106 LEU A C 1
ATOM 846 O O . LEU A 1 106 ? -28.851 -11.910 31.829 1.00 92.56 106 LEU A O 1
ATOM 850 N N . LYS A 1 107 ? -30.663 -12.513 33.009 1.00 91.62 107 LYS A N 1
ATOM 851 C CA . LYS A 1 107 ? -29.998 -12.396 34.319 1.00 91.62 107 LYS A CA 1
ATOM 852 C C . LYS A 1 107 ? -28.813 -13.356 34.446 1.00 91.62 107 LYS A C 1
ATOM 854 O O . LYS A 1 107 ? -27.773 -12.973 34.976 1.00 91.62 107 LYS A O 1
ATOM 859 N N . GLN A 1 108 ? -28.954 -14.582 33.940 1.00 92.50 108 GLN A N 1
ATOM 860 C CA . GLN A 1 108 ? -27.872 -15.565 33.923 1.00 92.50 108 GLN A CA 1
ATOM 861 C C . GLN A 1 108 ? -26.756 -15.139 32.964 1.00 92.50 108 GLN A C 1
ATOM 863 O O . GLN A 1 108 ? -25.586 -15.173 33.343 1.00 92.50 108 GLN A O 1
ATOM 868 N N . TRP A 1 109 ? -27.103 -14.700 31.751 1.00 94.44 109 TRP A N 1
ATOM 869 C CA . TRP A 1 109 ? -26.135 -14.227 30.759 1.00 94.44 109 TRP A CA 1
ATOM 870 C C . TRP A 1 109 ? -25.273 -13.080 31.302 1.00 94.44 109 TRP A C 1
ATOM 872 O O . TRP A 1 109 ? -24.046 -13.099 31.197 1.00 94.44 109 TRP A O 1
ATOM 882 N N . LEU A 1 110 ? -25.906 -12.108 31.961 1.00 92.69 110 LEU A N 1
ATOM 883 C CA . LEU A 1 110 ? -25.239 -10.943 32.541 1.00 92.69 110 LEU A CA 1
ATOM 884 C C . LEU A 1 110 ? -24.488 -11.243 33.848 1.00 92.69 110 LEU A C 1
ATOM 886 O O . LEU A 1 110 ? -23.857 -10.343 34.411 1.00 92.69 110 LEU A O 1
ATOM 890 N N . LYS A 1 111 ? -24.483 -12.479 34.346 1.00 92.25 111 LYS A N 1
ATOM 891 C CA . LYS A 1 111 ? -23.643 -12.854 35.484 1.00 92.25 111 LYS A CA 1
ATOM 892 C C . LYS A 1 111 ? -22.244 -13.236 34.990 1.00 92.25 111 LYS A C 1
ATOM 894 O O . LYS A 1 111 ? -22.082 -14.083 34.107 1.00 92.25 111 LYS A O 1
ATOM 899 N N . GLN A 1 112 ? -21.224 -12.576 35.542 1.00 88.69 112 GLN A N 1
ATOM 900 C CA . GLN A 1 112 ? -19.825 -12.925 35.277 1.00 88.69 112 GLN A CA 1
ATOM 901 C C . GLN A 1 112 ? -19.554 -14.344 35.793 1.00 88.69 112 GLN A C 1
ATOM 903 O O . GLN A 1 112 ? -20.120 -14.736 36.812 1.00 88.69 112 GLN A O 1
ATOM 908 N N . ASP A 1 113 ? -18.771 -15.121 35.046 1.00 89.56 113 ASP A N 1
ATOM 909 C CA . ASP A 1 113 ? -18.372 -16.504 35.361 1.00 89.56 113 ASP A CA 1
ATOM 910 C C . ASP A 1 113 ? -19.522 -17.521 35.481 1.00 89.56 113 ASP A C 1
ATOM 912 O O . ASP A 1 113 ? -19.299 -18.705 35.720 1.00 89.56 113 ASP A O 1
ATOM 916 N N . ALA A 1 114 ? -20.766 -17.109 35.218 1.00 91.19 114 ALA A N 1
ATOM 917 C CA . ALA A 1 114 ? -21.858 -18.043 34.975 1.00 91.19 114 ALA A CA 1
ATOM 918 C C . ALA A 1 114 ? -21.653 -18.783 33.636 1.00 91.19 114 ALA A C 1
ATOM 920 O O . ALA A 1 114 ? -21.031 -18.214 32.723 1.00 91.19 114 ALA A O 1
ATOM 921 N N . PRO A 1 115 ? -22.215 -19.997 33.472 1.00 91.00 115 PRO A N 1
ATOM 922 C CA . PRO A 1 115 ? -22.209 -20.704 32.195 1.00 91.00 115 PRO A CA 1
ATOM 923 C C . PRO A 1 115 ? -22.732 -19.822 31.055 1.00 91.00 115 PRO A C 1
ATOM 925 O O . PRO A 1 115 ? -23.769 -19.163 31.192 1.00 91.00 115 PRO A O 1
ATOM 928 N N . SER A 1 116 ? -21.994 -19.783 29.944 1.00 91.94 116 SER A N 1
ATOM 929 C CA . SER A 1 116 ? -22.432 -19.100 28.727 1.00 91.94 116 SER A CA 1
ATOM 930 C C . SER A 1 116 ? -23.584 -19.858 28.077 1.00 91.94 116 SER A C 1
ATOM 932 O O . SER A 1 116 ? -23.689 -21.077 28.189 1.00 91.94 116 SER A O 1
ATOM 934 N N . ILE A 1 117 ? -24.425 -19.129 27.354 1.00 94.56 117 ILE A N 1
ATOM 935 C CA . ILE A 1 117 ? -25.506 -19.702 26.557 1.00 94.56 117 ILE A CA 1
ATOM 936 C C . ILE A 1 117 ? -24.991 -19.818 25.120 1.00 94.56 117 ILE A C 1
ATOM 938 O O . ILE A 1 117 ? -24.698 -18.802 24.493 1.00 94.56 117 ILE A O 1
ATOM 942 N N . GLN A 1 118 ? -24.829 -21.044 24.617 1.00 94.75 118 GLN A N 1
ATOM 943 C CA . GLN A 1 118 ? -24.112 -21.305 23.361 1.00 94.75 118 GLN A CA 1
ATOM 944 C C . GLN A 1 118 ? -24.760 -20.634 22.143 1.00 94.75 118 GLN A C 1
ATOM 946 O O . GLN A 1 118 ? -24.047 -20.073 21.318 1.00 94.75 118 GLN A O 1
ATOM 951 N N . GLU A 1 119 ? -26.092 -20.643 22.045 1.00 95.56 119 GLU A N 1
ATOM 952 C CA . GLU A 1 119 ? -26.817 -19.939 20.974 1.00 95.56 119 GLU A CA 1
ATOM 953 C C . GLU A 1 119 ? -26.500 -18.438 20.948 1.00 95.56 119 GLU A C 1
ATOM 955 O O . GLU A 1 119 ? -26.171 -17.904 19.893 1.00 95.56 119 GLU A O 1
ATOM 960 N N . ILE A 1 120 ? -26.465 -17.781 22.112 1.00 96.12 120 ILE A N 1
ATOM 961 C CA . ILE A 1 120 ? -26.148 -16.353 22.215 1.00 96.12 120 ILE A CA 1
ATOM 962 C C . ILE A 1 120 ? -24.675 -16.102 21.883 1.00 96.12 120 ILE A C 1
ATOM 964 O O . ILE A 1 120 ? -24.356 -15.125 21.216 1.00 96.12 120 ILE A O 1
ATOM 968 N N . GLU A 1 121 ? -23.757 -16.992 22.272 1.00 97.31 121 GLU A N 1
ATOM 969 C CA . GLU A 1 121 ? -22.346 -16.878 21.873 1.00 97.31 121 GLU A CA 1
ATOM 970 C C . GLU A 1 121 ? -22.141 -17.016 20.362 1.00 97.31 121 GLU A C 1
ATOM 972 O O . GLU A 1 121 ? -21.296 -16.320 19.794 1.00 97.31 121 GLU A O 1
ATOM 977 N N . MET A 1 122 ? -22.892 -17.898 19.697 1.00 96.94 122 MET A N 1
ATOM 978 C CA . MET A 1 122 ? -22.848 -18.024 18.237 1.00 96.94 122 MET A CA 1
ATOM 979 C C . MET A 1 122 ? -23.349 -16.748 17.562 1.00 96.94 122 MET A C 1
ATOM 981 O O . MET A 1 122 ? -22.717 -16.275 16.620 1.00 96.94 122 MET A O 1
ATOM 985 N N . GLU A 1 123 ? -24.421 -16.152 18.079 1.00 97.25 123 GLU A N 1
ATOM 986 C CA . GLU A 1 123 ? -24.945 -14.881 17.577 1.00 97.25 123 GLU A CA 1
ATOM 987 C C . GLU A 1 123 ? -23.973 -13.727 17.802 1.00 97.25 123 GLU A C 1
ATOM 989 O O . GLU A 1 123 ? -23.668 -13.007 16.861 1.00 97.25 123 GLU A O 1
ATOM 994 N N . VAL A 1 124 ? -23.397 -13.603 19.000 1.00 97.94 124 VAL A N 1
ATOM 995 C CA . VAL A 1 124 ? -22.363 -12.599 19.291 1.00 97.94 124 VAL A CA 1
ATOM 996 C C . VAL A 1 124 ? -21.142 -12.781 18.388 1.00 97.94 124 VAL A C 1
ATOM 998 O O . VAL A 1 124 ? -20.565 -11.808 17.911 1.00 97.94 124 VAL A O 1
ATOM 1001 N N . THR A 1 125 ? -20.734 -14.027 18.135 1.00 97.69 125 THR A N 1
ATOM 1002 C CA . THR A 1 125 ? -19.625 -14.332 17.220 1.00 97.69 125 THR A CA 1
ATOM 1003 C C . THR A 1 125 ? -19.943 -13.885 15.803 1.00 97.69 125 THR A C 1
ATOM 1005 O O . THR A 1 125 ? -19.080 -13.312 15.142 1.00 97.69 125 THR A O 1
ATOM 1008 N N . LYS A 1 126 ? -21.160 -14.171 15.332 1.00 97.50 126 LYS A N 1
ATOM 1009 C CA . LYS A 1 126 ? -21.629 -13.759 14.012 1.00 97.50 126 LYS A CA 1
ATOM 1010 C C . LYS A 1 126 ? -21.640 -12.235 13.904 1.00 97.50 126 LYS A C 1
ATOM 1012 O O . LYS A 1 126 ? -21.000 -11.703 13.007 1.00 97.50 126 LYS A O 1
ATOM 1017 N N . GLU A 1 127 ? -22.249 -11.567 14.879 1.00 97.50 127 GLU A N 1
ATOM 1018 C CA . GLU A 1 127 ? -22.347 -10.110 14.963 1.00 97.50 127 GLU A CA 1
ATOM 1019 C C . GLU A 1 127 ? -20.967 -9.446 14.884 1.00 97.50 127 GLU A C 1
ATOM 1021 O O . GLU A 1 127 ? -20.708 -8.621 14.012 1.00 97.50 127 GLU A O 1
ATOM 1026 N N . LEU A 1 128 ? -20.024 -9.881 15.728 1.00 97.69 128 LEU A N 1
ATOM 1027 C CA . LEU A 1 128 ? -18.661 -9.347 15.725 1.00 97.69 128 LEU A CA 1
ATOM 1028 C C . LEU A 1 128 ? -17.936 -9.599 14.398 1.00 97.69 128 LEU A C 1
ATOM 1030 O O . LEU A 1 128 ? -17.185 -8.748 13.942 1.00 97.69 128 LEU A O 1
ATOM 1034 N N . LYS A 1 129 ? -18.113 -10.766 13.775 1.00 97.06 129 LYS A N 1
ATOM 1035 C CA . LYS A 1 129 ? -17.401 -11.096 12.530 1.00 97.06 129 LYS A CA 1
ATOM 1036 C C . LYS A 1 129 ? -17.970 -10.393 11.300 1.00 97.06 129 LYS A C 1
ATOM 1038 O O . LYS A 1 129 ? -17.203 -10.148 10.371 1.00 97.06 129 LYS A O 1
ATOM 1043 N N . GLU A 1 130 ? -19.274 -10.132 11.276 1.00 96.00 130 GLU A N 1
ATOM 1044 C CA . GLU A 1 130 ? -19.974 -9.564 10.118 1.00 96.00 130 GLU A CA 1
ATOM 1045 C C . GLU A 1 130 ? -20.055 -8.035 10.165 1.00 96.00 130 GLU A C 1
ATOM 1047 O O . GLU A 1 130 ? -19.959 -7.414 9.110 1.00 96.00 130 GLU A O 1
ATOM 1052 N N . HIS A 1 131 ? -20.186 -7.437 11.355 1.00 97.25 131 HIS A N 1
ATOM 1053 C CA . HIS A 1 131 ? -20.525 -6.014 11.501 1.00 97.25 131 HIS A CA 1
ATOM 1054 C C . HIS A 1 131 ? -19.489 -5.179 12.250 1.00 97.25 131 HIS A C 1
ATOM 1056 O O . HIS A 1 131 ? -19.620 -3.955 12.305 1.00 97.25 131 HIS A O 1
ATOM 1062 N N . PHE A 1 132 ? -18.458 -5.807 12.824 1.00 97.94 132 PHE A N 1
ATOM 1063 C CA . PHE A 1 132 ? -17.412 -5.088 13.541 1.00 97.94 132 PHE A CA 1
ATOM 1064 C C . PHE A 1 132 ? -16.080 -5.111 12.803 1.00 97.94 132 PHE A C 1
ATOM 1066 O O . PHE A 1 132 ? -15.627 -6.117 12.252 1.00 97.94 132 PHE A O 1
ATOM 1073 N N . SER A 1 133 ? -15.408 -3.973 12.882 1.00 97.69 133 SER A N 1
ATOM 1074 C CA . SER A 1 133 ? -14.015 -3.807 12.502 1.00 97.69 133 SER A CA 1
ATOM 1075 C C . SER A 1 133 ? -13.265 -3.086 13.613 1.00 97.69 133 SER A C 1
ATOM 1077 O O . SER A 1 133 ? -13.863 -2.574 14.563 1.00 97.69 133 SER A O 1
ATOM 1079 N N . PHE A 1 134 ? -11.939 -3.054 13.543 1.00 98.19 134 PHE A N 1
ATOM 1080 C CA . PHE A 1 134 ? -11.137 -2.347 14.528 1.00 98.19 134 PHE A CA 1
ATOM 1081 C C . PHE A 1 134 ? -9.876 -1.730 13.932 1.00 98.19 134 PHE A C 1
ATOM 1083 O O . PHE A 1 134 ? -9.386 -2.140 12.886 1.00 98.19 134 PHE A O 1
ATOM 1090 N N . ARG A 1 135 ? -9.342 -0.736 14.635 1.00 97.06 135 ARG A N 1
ATOM 1091 C CA . ARG A 1 135 ? -8.003 -0.172 14.426 1.00 97.06 135 ARG A CA 1
ATOM 1092 C C . ARG A 1 135 ? -7.208 -0.310 15.720 1.00 97.06 135 ARG A C 1
ATOM 1094 O O . ARG A 1 135 ? -7.807 -0.485 16.784 1.00 97.06 135 ARG A O 1
ATOM 1101 N N . CYS A 1 136 ? -5.886 -0.194 15.667 1.00 96.44 136 CYS A N 1
ATOM 1102 C CA . CYS A 1 136 ? -5.059 -0.238 16.872 1.00 96.44 136 CYS A CA 1
ATOM 1103 C C . CYS A 1 136 ? -3.808 0.640 16.802 1.00 96.44 136 CYS A C 1
ATOM 1105 O O . CYS A 1 136 ? -3.278 0.907 15.722 1.00 96.44 136 CYS A O 1
ATOM 1107 N N . ILE A 1 137 ? -3.326 1.046 17.978 1.00 95.38 137 ILE A N 1
ATOM 1108 C CA . ILE A 1 137 ? -2.024 1.699 18.170 1.00 95.38 137 ILE A CA 1
ATOM 1109 C C . ILE A 1 137 ? -1.141 0.844 19.081 1.00 95.38 137 ILE A C 1
ATOM 1111 O O . ILE A 1 137 ? -1.638 0.282 20.060 1.00 95.38 137 ILE A O 1
ATOM 1115 N N . ALA A 1 138 ? 0.149 0.745 18.753 1.00 93.75 138 ALA A N 1
ATOM 1116 C CA . ALA A 1 138 ? 1.135 0.077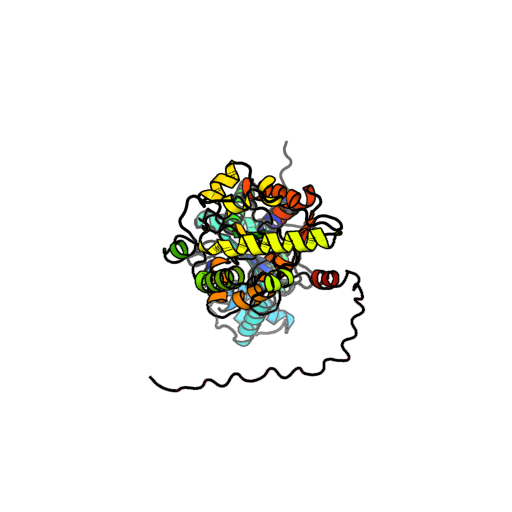 19.597 1.00 93.75 138 ALA A CA 1
ATOM 1117 C C . ALA A 1 138 ? 1.442 0.951 20.820 1.00 93.75 138 ALA A C 1
ATOM 1119 O O . ALA A 1 138 ? 1.686 2.147 20.664 1.00 93.75 138 ALA A O 1
ATOM 1120 N N . VAL A 1 139 ? 1.405 0.370 22.019 1.00 95.19 139 VAL A N 1
ATOM 1121 C CA . VAL A 1 139 ? 1.753 1.039 23.284 1.00 95.19 139 VAL A CA 1
ATOM 1122 C C . VAL A 1 139 ? 2.384 0.001 24.204 1.00 95.19 139 VAL A C 1
ATOM 1124 O O . VAL A 1 139 ? 1.678 -0.795 24.825 1.00 95.19 139 VAL A O 1
ATOM 1127 N N . GLU A 1 140 ? 3.713 -0.010 24.257 1.00 92.00 140 GLU A N 1
ATOM 1128 C CA . GLU A 1 140 ? 4.466 -1.015 25.018 1.00 92.00 140 GLU A CA 1
ATOM 1129 C C . GLU A 1 140 ? 4.282 -0.846 26.526 1.00 92.00 140 GLU A C 1
ATOM 1131 O O . GLU A 1 140 ? 3.935 -1.800 27.219 1.00 92.00 140 GLU A O 1
ATOM 1136 N N . ASP A 1 141 ? 4.434 0.383 27.020 1.00 94.25 141 ASP A N 1
ATOM 1137 C CA . ASP A 1 141 ? 4.330 0.688 28.443 1.00 94.25 141 ASP A CA 1
ATOM 1138 C C . ASP A 1 141 ? 2.895 0.495 28.956 1.00 94.25 141 ASP A C 1
ATOM 1140 O O . ASP A 1 141 ? 1.922 1.005 28.388 1.00 94.25 141 ASP A O 1
ATOM 1144 N N . LYS A 1 142 ? 2.748 -0.296 30.019 1.00 95.56 142 LYS A N 1
ATOM 1145 C CA . LYS A 1 142 ? 1.448 -0.729 30.536 1.00 95.56 142 LYS A CA 1
ATOM 1146 C C . LYS A 1 142 ? 0.707 0.393 31.252 1.00 95.56 142 LYS A C 1
ATOM 1148 O O . LYS A 1 142 ? -0.519 0.503 31.120 1.00 95.56 142 LYS A O 1
ATOM 1153 N N . GLU A 1 143 ? 1.426 1.206 32.009 1.00 96.00 143 GLU A N 1
ATOM 1154 C CA . GLU A 1 143 ? 0.906 2.352 32.740 1.00 96.00 143 GLU A CA 1
ATOM 1155 C C . GLU A 1 143 ? 0.409 3.419 31.759 1.00 96.00 143 GLU A C 1
ATOM 1157 O O . GLU A 1 143 ? -0.738 3.863 31.870 1.00 96.00 143 GLU A O 1
ATOM 1162 N N . GLU A 1 144 ? 1.208 3.743 30.739 1.00 96.50 144 GLU A N 1
ATOM 1163 C CA . GLU A 1 144 ? 0.835 4.622 29.630 1.00 96.50 144 GLU A CA 1
ATOM 1164 C C . GLU A 1 144 ? -0.429 4.105 28.940 1.00 96.50 144 GLU A C 1
ATOM 1166 O O . GLU A 1 144 ? -1.417 4.827 28.798 1.00 96.50 144 GLU A O 1
ATOM 1171 N N . ARG A 1 145 ? -0.437 2.826 28.556 1.00 96.44 145 ARG A N 1
ATOM 1172 C CA . ARG A 1 145 ? -1.556 2.193 27.854 1.00 96.44 145 ARG A CA 1
ATOM 1173 C C . ARG A 1 145 ? -2.858 2.240 28.652 1.00 96.44 145 ARG A C 1
ATOM 1175 O O . ARG A 1 145 ? -3.914 2.503 28.079 1.00 96.44 145 ARG A O 1
ATOM 1182 N N . THR A 1 146 ? -2.782 2.013 29.962 1.00 96.44 146 THR A N 1
ATOM 1183 C CA . THR A 1 146 ? -3.940 2.054 30.869 1.00 96.44 146 THR A CA 1
ATOM 1184 C C . THR A 1 146 ? -4.439 3.487 31.072 1.00 96.44 146 THR A C 1
ATOM 1186 O O . THR A 1 146 ? -5.644 3.734 31.033 1.00 96.44 146 THR A O 1
ATOM 1189 N N . CYS A 1 147 ? -3.522 4.445 31.232 1.00 97.56 147 CYS A N 1
ATOM 1190 C CA . CYS A 1 147 ? -3.855 5.864 31.350 1.00 97.56 147 CYS A CA 1
ATOM 1191 C C . CYS A 1 147 ? -4.553 6.382 30.081 1.00 97.56 147 CYS A C 1
ATOM 1193 O O . CYS A 1 147 ? -5.618 7.000 30.152 1.00 97.56 147 CYS A O 1
ATOM 1195 N N . LEU A 1 148 ? -3.999 6.063 28.908 1.00 98.25 148 LEU A N 1
ATOM 1196 C CA . LEU A 1 148 ? -4.581 6.438 27.622 1.00 98.25 148 LEU A CA 1
ATOM 1197 C C . LEU A 1 148 ? -5.942 5.766 27.391 1.00 98.25 148 LEU A C 1
ATOM 1199 O O . LEU A 1 148 ? -6.857 6.433 26.911 1.00 98.25 148 LEU A O 1
ATOM 1203 N N . GLU A 1 149 ? -6.114 4.483 27.742 1.00 98.38 149 GLU A N 1
ATOM 1204 C CA . GLU A 1 149 ? -7.409 3.786 27.647 1.00 98.38 149 GLU A CA 1
ATOM 1205 C C . GLU A 1 149 ? -8.501 4.540 28.421 1.00 98.38 149 GLU A C 1
ATOM 1207 O O . GLU A 1 149 ? -9.559 4.831 27.855 1.00 98.38 149 GLU A O 1
ATOM 1212 N N . GLU A 1 150 ? -8.238 4.904 29.680 1.00 98.50 150 GLU A N 1
ATOM 1213 C CA . GLU A 1 150 ? -9.171 5.691 30.487 1.00 98.50 150 GLU A CA 1
ATOM 1214 C C . GLU A 1 150 ? -9.491 7.034 29.824 1.00 98.50 150 GLU A C 1
ATOM 1216 O O . GLU A 1 150 ? -10.667 7.368 29.648 1.00 98.50 150 GLU A O 1
ATOM 1221 N N . GLN A 1 151 ? -8.457 7.782 29.430 1.00 98.56 151 GLN A N 1
ATOM 1222 C CA . GLN A 1 151 ? -8.624 9.112 28.854 1.00 98.56 151 GLN A CA 1
ATOM 1223 C C . GLN A 1 151 ? -9.446 9.108 27.571 1.00 98.56 151 GLN A C 1
ATOM 1225 O O . GLN A 1 151 ? -10.326 9.955 27.370 1.00 98.56 151 GLN A O 1
ATOM 1230 N N . LEU A 1 152 ? -9.185 8.131 26.706 1.00 98.62 152 LEU A N 1
ATOM 1231 C CA . LEU A 1 152 ? -9.896 7.949 25.452 1.00 98.62 152 LEU A CA 1
ATOM 1232 C C . LEU A 1 152 ? -11.369 7.622 25.708 1.00 98.62 152 LEU A C 1
ATOM 1234 O O . LEU A 1 152 ? -12.241 8.269 25.127 1.00 98.62 152 LEU A O 1
ATOM 1238 N N . ILE A 1 153 ? -11.662 6.677 26.608 1.00 98.69 153 ILE A N 1
ATOM 1239 C CA . ILE A 1 153 ? -13.044 6.306 26.944 1.00 98.69 153 ILE A CA 1
ATOM 1240 C C . ILE A 1 153 ? -13.794 7.499 27.545 1.00 98.69 153 ILE A C 1
ATOM 1242 O O . ILE A 1 153 ? -14.899 7.809 27.095 1.00 98.69 153 ILE A O 1
ATOM 1246 N N . ALA A 1 154 ? -13.193 8.194 28.514 1.00 98.44 154 ALA A N 1
ATOM 1247 C CA . ALA A 1 154 ? -13.793 9.351 29.174 1.00 98.44 154 ALA A CA 1
ATOM 1248 C C . ALA A 1 154 ? -14.130 10.470 28.176 1.00 98.44 154 ALA A C 1
ATOM 1250 O O . ALA A 1 154 ? -15.214 11.052 28.222 1.00 98.44 154 ALA A O 1
ATOM 1251 N N . THR A 1 155 ? -13.216 10.743 27.241 1.00 98.19 155 THR A N 1
ATOM 1252 C CA . THR A 1 155 ? -13.393 11.762 26.194 1.00 98.19 155 THR A CA 1
ATOM 1253 C C . THR A 1 155 ? -14.543 11.415 25.258 1.00 98.19 155 THR A C 1
ATOM 1255 O O . THR A 1 155 ? -15.390 12.263 24.981 1.00 98.19 155 THR A O 1
ATOM 1258 N N . MET A 1 156 ? -14.589 10.170 24.779 1.00 97.50 156 MET A N 1
ATOM 1259 C CA . MET A 1 156 ? -15.619 9.717 23.844 1.00 97.50 156 MET A CA 1
ATOM 1260 C C . MET A 1 156 ? -17.002 9.694 24.504 1.00 97.50 156 MET A C 1
ATOM 1262 O O . MET A 1 156 ? -17.954 10.214 23.931 1.00 97.50 156 MET A O 1
ATOM 1266 N N . ALA A 1 157 ? -17.099 9.187 25.737 1.00 97.31 157 ALA A N 1
ATOM 1267 C CA . ALA A 1 157 ? -18.356 9.114 26.485 1.00 97.31 157 ALA A CA 1
ATOM 1268 C C . ALA A 1 157 ? -18.956 10.496 26.806 1.00 97.31 157 ALA A C 1
ATOM 1270 O O . ALA A 1 157 ? -20.176 10.646 26.881 1.00 97.31 157 ALA A O 1
ATOM 1271 N N . LYS A 1 158 ? -18.106 11.513 26.994 1.00 96.50 158 LYS A N 1
ATOM 1272 C CA . LYS A 1 158 ? -18.515 12.893 27.308 1.00 96.50 158 LYS A CA 1
ATOM 1273 C C . LYS A 1 158 ? -18.715 13.778 26.085 1.00 96.50 158 LYS A C 1
ATOM 1275 O O . LYS A 1 158 ? -19.105 14.935 26.230 1.00 96.50 158 LYS A O 1
ATOM 1280 N N . CYS A 1 159 ? -18.442 13.278 24.884 1.00 95.94 159 CYS A N 1
ATOM 1281 C CA . CYS A 1 159 ? -18.621 14.072 23.684 1.00 95.94 159 CYS A CA 1
ATOM 1282 C C . CYS A 1 159 ? -20.112 14.221 23.355 1.00 95.94 159 CYS A C 1
ATOM 1284 O O . CYS A 1 159 ? -20.781 13.277 22.943 1.00 95.94 159 CYS A O 1
ATOM 1286 N N . GLU A 1 160 ? -20.637 15.439 23.478 1.00 91.62 160 GLU A N 1
ATOM 1287 C CA . GLU A 1 160 ? -22.057 15.708 23.228 1.00 91.62 160 GLU A CA 1
ATOM 1288 C C . GLU A 1 160 ? -22.450 15.605 21.751 1.00 91.62 160 GLU A C 1
ATOM 1290 O O . GLU A 1 160 ? -23.623 15.397 21.448 1.00 91.62 160 GLU A O 1
ATOM 1295 N N . LYS A 1 161 ? -21.476 15.722 20.838 1.00 91.25 161 LYS A N 1
ATOM 1296 C CA . LYS A 1 161 ? -21.702 15.651 19.389 1.00 91.25 161 LYS A CA 1
ATOM 1297 C C . LYS A 1 161 ? -21.641 14.219 18.856 1.00 91.25 161 LYS A C 1
ATOM 1299 O O . LYS A 1 161 ? -22.450 13.864 18.001 1.00 91.25 161 LYS A O 1
ATOM 1304 N N . CYS A 1 162 ? -20.701 13.402 19.331 1.00 91.00 162 CYS A N 1
ATOM 1305 C CA . CYS A 1 162 ? -20.417 12.064 18.796 1.00 91.00 162 CYS A CA 1
ATOM 1306 C C . CYS A 1 162 ? -21.350 10.991 19.393 1.00 91.00 162 CYS A C 1
ATOM 1308 O O . CYS A 1 162 ? -20.908 10.042 20.039 1.00 91.00 162 CYS A O 1
ATOM 1310 N N . ARG A 1 163 ? -22.662 11.179 19.224 1.00 92.31 163 ARG A N 1
ATOM 1311 C CA . ARG A 1 163 ? -23.702 10.294 19.767 1.00 92.31 163 ARG A CA 1
ATOM 1312 C C . ARG A 1 163 ? -23.918 9.052 18.886 1.00 92.31 163 ARG A C 1
ATOM 1314 O O . ARG A 1 163 ? -23.635 9.118 17.688 1.00 92.31 163 ARG A O 1
ATOM 1321 N N . PRO A 1 164 ? -24.391 7.930 19.462 1.00 95.38 164 PRO A N 1
ATOM 1322 C CA . PRO A 1 164 ? -24.766 6.752 18.682 1.00 95.38 164 PRO A CA 1
ATOM 1323 C C . PRO A 1 164 ? -25.948 7.049 17.754 1.00 95.38 164 PRO A C 1
ATOM 1325 O O . PRO A 1 164 ? -26.733 7.962 18.025 1.00 95.38 164 PRO A O 1
ATOM 1328 N N . SER A 1 165 ? -26.096 6.276 16.675 1.00 95.31 165 SER A N 1
ATOM 1329 C CA . SER A 1 165 ? -27.295 6.374 15.839 1.00 95.31 165 SER A CA 1
ATOM 1330 C C . SER A 1 165 ? -28.524 5.787 16.547 1.00 95.31 165 SER A C 1
ATOM 1332 O O . SER A 1 165 ? -28.419 5.018 17.507 1.00 95.31 165 SER A O 1
ATOM 1334 N N . GLU A 1 166 ? -29.717 6.114 16.047 1.00 94.56 166 GLU A N 1
ATOM 1335 C CA . GLU A 1 166 ? -30.978 5.551 16.554 1.00 94.56 166 GLU A CA 1
ATOM 1336 C C . GLU A 1 166 ? -31.029 4.021 16.417 1.00 94.56 166 GLU A C 1
ATOM 1338 O O . GLU A 1 166 ? -31.610 3.335 17.258 1.00 94.56 166 GLU A O 1
ATOM 1343 N N . ASN A 1 167 ? -30.355 3.482 15.398 1.00 93.94 167 ASN A N 1
ATOM 1344 C CA . ASN A 1 167 ? -30.327 2.054 15.091 1.00 93.94 167 ASN A CA 1
ATOM 1345 C C . ASN A 1 167 ? -29.153 1.314 15.746 1.00 93.94 167 ASN A C 1
ATOM 1347 O O . ASN A 1 167 ? -28.990 0.119 15.508 1.00 93.94 167 ASN A O 1
ATOM 1351 N N . TRP A 1 168 ? -28.338 1.991 16.559 1.00 97.31 168 TRP A N 1
ATOM 1352 C CA . TRP A 1 168 ? -27.208 1.357 17.226 1.00 97.31 168 TRP A CA 1
ATOM 1353 C C . TRP A 1 168 ? -27.676 0.220 18.142 1.00 97.31 168 TRP A C 1
ATOM 1355 O O . TRP A 1 168 ? -28.507 0.430 19.032 1.00 97.31 168 TRP A O 1
ATOM 1365 N N . LEU A 1 169 ? -27.103 -0.979 17.990 1.00 97.06 169 LEU A N 1
ATOM 1366 C CA . LEU A 1 169 ? -27.472 -2.146 18.800 1.00 97.06 169 LEU A CA 1
ATOM 1367 C C . LEU A 1 169 ? -27.277 -1.889 20.305 1.00 97.06 169 LEU A C 1
ATOM 1369 O O . LEU A 1 169 ? -28.029 -2.401 21.141 1.00 97.06 169 LEU A O 1
ATOM 1373 N N . GLY A 1 170 ? -26.314 -1.034 20.662 1.00 97.00 170 GLY A N 1
ATOM 1374 C CA . GLY A 1 170 ? -26.052 -0.622 22.040 1.00 97.00 170 GLY A CA 1
ATOM 1375 C C . GLY A 1 170 ? -27.222 0.064 22.738 1.00 97.00 170 GLY A C 1
ATOM 1376 O O . GLY A 1 170 ? -27.299 -0.010 23.964 1.00 97.00 170 GLY A O 1
ATOM 1377 N N . ASN A 1 171 ? -28.202 0.603 22.004 1.00 96.69 171 ASN A N 1
ATOM 1378 C CA . ASN A 1 171 ? -29.436 1.148 22.583 1.00 96.69 171 ASN A CA 1
ATOM 1379 C C . ASN A 1 171 ? -30.253 0.076 23.335 1.00 96.69 171 ASN A C 1
ATOM 1381 O O . ASN A 1 171 ? -30.987 0.387 24.277 1.00 96.69 171 ASN A O 1
ATOM 1385 N N . PHE A 1 172 ? -30.067 -1.206 22.998 1.00 96.19 172 PHE A N 1
ATOM 1386 C CA . PHE A 1 172 ? -30.687 -2.343 23.682 1.00 96.19 172 PHE A CA 1
ATOM 1387 C C . PHE A 1 172 ? -29.809 -2.951 24.784 1.00 96.19 172 PHE A C 1
ATOM 1389 O O . PHE A 1 172 ? -30.233 -3.907 25.437 1.00 96.19 172 PHE A O 1
ATOM 1396 N N . ALA A 1 173 ? -28.619 -2.416 25.071 1.00 96.12 173 ALA A N 1
ATOM 1397 C CA . ALA A 1 173 ? -27.771 -2.924 26.149 1.00 96.12 173 ALA A CA 1
ATOM 1398 C C . ALA A 1 173 ? -28.485 -2.833 27.505 1.00 96.12 173 ALA A C 1
ATOM 1400 O O . ALA A 1 173 ? -29.130 -1.831 27.800 1.00 96.12 173 ALA A O 1
ATOM 1401 N N . SER A 1 174 ? -28.390 -3.864 28.350 1.00 93.88 174 SER A N 1
ATOM 1402 C CA . SER A 1 174 ? -29.024 -3.855 29.683 1.00 93.88 174 SER A CA 1
ATOM 1403 C C . SER A 1 174 ? -28.393 -2.840 30.639 1.00 93.88 174 SER A C 1
ATOM 1405 O O . SER A 1 174 ? -29.071 -2.324 31.522 1.00 93.88 174 SER A O 1
ATOM 1407 N N . ASP A 1 175 ? -27.112 -2.541 30.442 1.00 94.62 175 ASP A N 1
ATOM 1408 C CA . ASP A 1 175 ? -26.351 -1.576 31.228 1.00 94.62 175 ASP A CA 1
ATOM 1409 C C . ASP A 1 175 ? -26.626 -0.144 30.752 1.00 94.62 175 ASP A C 1
ATOM 1411 O O . ASP A 1 175 ? -26.448 0.176 29.576 1.00 94.62 175 ASP A O 1
ATOM 1415 N N . GLU A 1 176 ? -27.066 0.721 31.664 1.00 96.25 176 GLU A N 1
ATOM 1416 C CA . GLU A 1 176 ? -27.391 2.113 31.344 1.00 96.25 176 GLU A CA 1
ATOM 1417 C C . GLU A 1 176 ? -26.149 2.928 30.994 1.00 96.25 176 GLU A C 1
ATOM 1419 O O . GLU A 1 176 ? -26.230 3.836 30.171 1.00 96.25 176 GLU A O 1
ATOM 1424 N N . LEU A 1 177 ? -24.991 2.585 31.565 1.00 97.31 177 LEU A N 1
ATOM 1425 C CA . LEU A 1 177 ? -23.737 3.271 31.269 1.00 97.31 177 LEU A CA 1
ATOM 1426 C C . LEU A 1 177 ? -23.308 3.039 29.818 1.00 97.31 177 LEU A C 1
ATOM 1428 O O . LEU A 1 177 ? -22.845 3.970 29.162 1.00 97.31 177 LEU A O 1
ATOM 1432 N N . VAL A 1 178 ? -23.538 1.834 29.291 1.00 97.44 178 VAL A N 1
ATOM 1433 C CA . VAL A 1 178 ? -23.304 1.512 27.873 1.00 97.44 178 VAL A CA 1
ATOM 1434 C C . VAL A 1 178 ? -24.236 2.329 26.977 1.00 97.44 178 VAL A C 1
ATOM 1436 O O . VAL A 1 178 ? -23.774 2.975 26.037 1.00 97.44 178 VAL A O 1
ATOM 1439 N N . ARG A 1 179 ? -25.537 2.368 27.302 1.00 96.62 179 ARG A N 1
ATOM 1440 C CA . ARG A 1 179 ? -26.527 3.134 26.525 1.00 96.62 179 ARG A CA 1
ATOM 1441 C C . ARG A 1 179 ? -26.203 4.630 26.507 1.00 96.62 179 ARG A C 1
ATOM 1443 O O . ARG A 1 179 ? -26.128 5.233 25.444 1.00 96.62 179 ARG A O 1
ATOM 1450 N N . ASN A 1 180 ? -25.969 5.217 27.680 1.00 96.19 180 ASN A N 1
ATOM 1451 C CA . ASN A 1 180 ? -25.816 6.665 27.837 1.00 96.19 180 ASN A CA 1
ATOM 1452 C C . ASN A 1 180 ? -24.485 7.192 27.283 1.00 96.19 180 ASN A C 1
ATOM 1454 O O . ASN A 1 180 ? -24.427 8.319 26.789 1.00 96.19 180 ASN A O 1
ATOM 1458 N N . SER A 1 181 ? -23.417 6.393 27.367 1.00 96.75 181 SER A N 1
ATOM 1459 C CA . SER A 1 181 ? -22.103 6.773 26.835 1.00 96.75 181 SER A CA 1
ATOM 1460 C C . SER A 1 181 ? -21.987 6.600 25.322 1.00 96.75 181 SER A C 1
ATOM 1462 O O . SER A 1 181 ? -21.096 7.188 24.714 1.00 96.75 181 SER A O 1
ATOM 1464 N N . GLY A 1 182 ? -22.845 5.782 24.703 1.00 96.88 182 GLY A N 1
ATOM 1465 C CA . GLY A 1 182 ? -22.675 5.395 23.305 1.00 96.88 182 GLY A CA 1
ATOM 1466 C C . GLY A 1 182 ? -21.505 4.430 23.077 1.00 96.88 182 GLY A C 1
ATOM 1467 O O . GLY A 1 182 ? -21.089 4.247 21.935 1.00 96.88 182 GLY A O 1
ATOM 1468 N N . LEU A 1 183 ? -20.934 3.829 24.125 1.00 98.12 183 LEU A N 1
ATOM 1469 C CA . LEU A 1 183 ? -19.802 2.909 24.024 1.00 98.12 183 LEU A CA 1
ATOM 1470 C C . LEU A 1 183 ? -20.141 1.557 24.638 1.00 98.12 183 LEU A C 1
ATOM 1472 O O . LEU A 1 183 ? -20.713 1.479 25.719 1.00 98.12 183 LEU A O 1
ATOM 1476 N N . TRP A 1 184 ? -19.640 0.475 24.048 1.00 98.19 184 TRP A N 1
ATOM 1477 C CA . TRP A 1 184 ? -19.641 -0.858 24.655 1.00 98.19 184 TRP A CA 1
ATOM 1478 C C . TRP A 1 184 ? -18.624 -1.000 25.808 1.00 98.19 184 TRP A C 1
ATOM 1480 O O . TRP A 1 184 ? -18.094 -2.088 26.060 1.00 98.19 184 TRP A O 1
ATOM 1490 N N . ASN A 1 185 ? -18.324 0.098 26.503 1.00 97.81 185 ASN A N 1
ATOM 1491 C CA . ASN A 1 185 ? -17.479 0.187 27.685 1.00 97.81 185 ASN A CA 1
ATOM 1492 C C . ASN A 1 185 ? -18.362 0.431 28.918 1.00 97.81 185 ASN A C 1
ATOM 1494 O O . ASN A 1 185 ? -19.282 1.235 28.883 1.00 97.81 185 ASN A O 1
ATOM 1498 N N . HIS A 1 186 ? -18.059 -0.257 30.019 1.00 94.62 186 HIS A N 1
ATOM 1499 C CA . HIS A 1 186 ? -18.665 0.015 31.329 1.00 94.62 186 HIS A CA 1
ATOM 1500 C C . HIS A 1 186 ? -17.730 0.859 32.204 1.00 94.62 186 HIS A C 1
ATOM 1502 O O . HIS A 1 186 ? -18.147 1.804 32.862 1.00 94.62 186 HIS A O 1
ATOM 1508 N N . GLN A 1 187 ? -16.440 0.517 32.207 1.00 95.31 187 GLN A N 1
ATOM 1509 C CA . GLN A 1 187 ? -15.422 1.241 32.965 1.00 95.31 187 GLN A CA 1
ATOM 1510 C C . GLN A 1 187 ? -15.033 2.540 32.246 1.00 95.31 187 GLN A C 1
ATOM 1512 O O . GLN A 1 187 ? -15.100 2.609 31.021 1.00 95.31 187 GLN A O 1
ATOM 1517 N N . HIS A 1 188 ? -14.622 3.546 33.023 1.00 97.69 188 HIS A N 1
ATOM 1518 C CA . HIS A 1 188 ? -14.114 4.861 32.592 1.00 97.69 188 HIS A CA 1
ATOM 1519 C C . HIS A 1 188 ? -15.092 5.802 31.873 1.00 97.69 188 HIS A C 1
ATOM 1521 O O . HIS A 1 188 ? -14.785 6.982 31.729 1.00 97.69 188 HIS A O 1
ATOM 1527 N N . VAL A 1 189 ? -16.299 5.361 31.507 1.00 97.50 189 VAL A N 1
ATOM 1528 C CA . VAL A 1 189 ? -17.282 6.219 30.810 1.00 97.50 189 VAL A CA 1
ATOM 1529 C C . VAL A 1 189 ? -17.780 7.406 31.645 1.00 97.50 189 VAL A C 1
ATOM 1531 O O . VAL A 1 189 ? -18.248 8.395 31.092 1.00 97.50 189 VAL A O 1
ATOM 1534 N N . THR A 1 190 ? -17.646 7.344 32.972 1.00 97.19 190 THR A N 1
ATOM 1535 C CA . THR A 1 190 ? -17.953 8.450 33.896 1.00 97.19 190 THR A CA 1
ATOM 1536 C C . THR A 1 190 ? -16.703 9.168 34.417 1.00 97.19 190 THR A C 1
ATOM 1538 O O . THR A 1 190 ? -16.824 10.056 35.260 1.00 97.19 190 THR A O 1
ATOM 1541 N N . SER A 1 191 ? -15.500 8.795 33.962 1.00 97.12 191 SER A N 1
ATOM 1542 C CA . SER A 1 191 ? -14.250 9.373 34.466 1.00 97.12 191 SER A CA 1
ATOM 1543 C C . SER A 1 191 ? -14.110 10.846 34.074 1.00 97.12 191 SER A C 1
ATOM 1545 O O . SER A 1 191 ? -14.533 11.277 32.999 1.00 97.12 191 SER A O 1
ATOM 1547 N N . ASN A 1 192 ? -13.514 11.645 34.960 1.00 96.19 192 ASN A N 1
ATOM 1548 C CA . ASN A 1 192 ? -13.174 13.050 34.708 1.00 96.19 192 ASN A CA 1
ATOM 1549 C C . ASN A 1 192 ? -11.812 13.239 34.043 1.00 96.19 192 ASN A C 1
ATOM 1551 O O . ASN A 1 192 ? -11.522 14.342 33.587 1.00 96.19 192 ASN A O 1
ATOM 1555 N N . ASN A 1 193 ? -11.030 12.169 33.924 1.00 96.81 193 ASN A N 1
ATOM 1556 C CA . ASN A 1 193 ? -9.743 12.164 33.251 1.00 96.81 193 ASN A CA 1
ATOM 1557 C C . ASN A 1 193 ? -9.956 12.173 31.729 1.00 96.81 193 ASN A C 1
ATOM 1559 O O . ASN A 1 193 ? -9.820 11.147 31.087 1.00 96.81 193 ASN A O 1
ATOM 1563 N N . VAL A 1 194 ? -10.397 13.293 31.148 1.00 97.06 194 VAL A N 1
ATOM 1564 C CA . VAL A 1 194 ? -10.479 13.445 29.684 1.00 97.06 194 VAL A CA 1
ATOM 1565 C C . VAL A 1 194 ? -9.083 13.630 29.098 1.00 97.06 194 VAL A C 1
ATOM 1567 O O . VAL A 1 194 ? -8.168 14.087 29.779 1.00 97.06 194 VAL A O 1
ATOM 1570 N N . ILE A 1 195 ? -8.921 13.310 27.819 1.00 97.31 195 ILE A N 1
ATOM 1571 C CA . ILE A 1 195 ? -7.620 13.344 27.161 1.00 97.31 195 ILE A CA 1
ATOM 1572 C C . ILE A 1 195 ? -7.005 14.751 27.183 1.00 97.31 195 ILE A C 1
ATOM 1574 O O . ILE A 1 195 ? -7.692 15.769 27.018 1.00 97.31 195 ILE A O 1
ATOM 1578 N N . THR A 1 196 ? -5.699 14.809 27.424 1.00 96.56 196 THR A N 1
ATOM 1579 C CA . THR A 1 196 ? -4.914 16.050 27.407 1.00 96.56 196 THR A CA 1
ATOM 1580 C C . THR A 1 196 ? -4.324 16.295 26.020 1.00 96.56 196 THR A C 1
ATOM 1582 O O . THR A 1 196 ? -4.214 15.368 25.220 1.00 96.56 196 THR A O 1
ATOM 1585 N N . GLU A 1 197 ? -3.910 17.530 25.733 1.00 93.56 197 GLU A N 1
ATOM 1586 C CA . GLU A 1 197 ? -3.244 17.846 24.460 1.00 93.56 197 GLU A CA 1
ATOM 1587 C C . GLU A 1 197 ? -1.929 17.070 24.295 1.00 93.56 197 GLU A C 1
ATOM 1589 O O . GLU A 1 197 ? -1.644 16.529 23.230 1.00 93.56 197 GLU A O 1
ATOM 1594 N N . GLU A 1 198 ? -1.173 16.914 25.385 1.00 94.69 198 GLU A N 1
ATOM 1595 C CA . GLU A 1 198 ? 0.024 16.068 25.422 1.00 94.69 198 GLU A CA 1
ATOM 1596 C C . GLU A 1 198 ? -0.291 14.622 25.017 1.00 94.69 198 GLU A C 1
ATOM 1598 O O . GLU A 1 198 ? 0.424 14.025 24.214 1.00 94.69 198 GLU A O 1
ATOM 1603 N N . SER A 1 199 ? -1.401 14.075 25.514 1.00 97.12 199 SER A N 1
ATOM 1604 C CA . SER A 1 199 ? -1.828 12.713 25.191 1.00 97.12 199 SER A CA 1
ATOM 1605 C C . SER A 1 199 ? -2.324 12.595 23.748 1.00 97.12 199 SER A C 1
ATOM 1607 O O . SER A 1 199 ? -2.077 11.581 23.097 1.00 97.12 199 SER A O 1
ATOM 1609 N N . ILE A 1 200 ? -2.969 13.633 23.201 1.00 96.94 200 ILE A N 1
ATOM 1610 C CA . ILE A 1 200 ? -3.333 13.693 21.776 1.00 96.94 200 ILE A CA 1
ATOM 1611 C C . ILE A 1 200 ? -2.075 13.657 20.907 1.00 96.94 200 ILE A C 1
ATOM 1613 O O . ILE A 1 200 ? -2.010 12.865 19.962 1.00 96.94 200 ILE A O 1
ATOM 1617 N N . GLU A 1 201 ? -1.065 14.467 21.226 1.00 92.75 201 GLU A N 1
ATOM 1618 C CA . GLU A 1 201 ? 0.184 14.488 20.465 1.00 92.75 201 GLU A CA 1
ATOM 1619 C C . GLU A 1 201 ? 0.966 13.181 20.632 1.00 92.75 201 GLU A C 1
ATOM 1621 O O . GLU A 1 201 ? 1.514 12.644 19.665 1.00 92.75 201 GLU A O 1
ATOM 1626 N N . ARG A 1 202 ? 0.924 12.579 21.825 1.00 94.94 202 ARG A N 1
ATOM 1627 C CA . ARG A 1 202 ? 1.482 11.250 22.054 1.00 94.94 202 ARG A CA 1
ATOM 1628 C C . ARG A 1 202 ? 0.812 10.200 21.169 1.00 94.94 202 ARG A C 1
ATOM 1630 O O . ARG A 1 202 ? 1.512 9.470 20.466 1.00 94.94 202 ARG A O 1
ATOM 1637 N N . ILE A 1 203 ? -0.520 10.156 21.124 1.00 95.88 203 ILE A N 1
ATOM 1638 C CA . ILE A 1 203 ? -1.269 9.241 20.250 1.00 95.88 203 ILE A CA 1
ATOM 1639 C C . ILE A 1 203 ? -0.977 9.523 18.776 1.00 95.88 203 ILE A C 1
ATOM 1641 O O . ILE A 1 203 ? -0.820 8.579 18.003 1.00 95.88 203 ILE A O 1
ATOM 1645 N N . ARG A 1 204 ? -0.841 10.790 18.371 1.00 91.56 204 ARG A N 1
ATOM 1646 C CA . ARG A 1 204 ? -0.426 11.153 17.008 1.00 91.56 204 ARG A CA 1
ATOM 1647 C C . ARG A 1 204 ? 0.944 10.568 16.675 1.00 91.56 204 ARG A C 1
ATOM 1649 O O . ARG A 1 204 ? 1.105 9.986 15.601 1.00 91.56 204 ARG A O 1
ATOM 1656 N N . GLY A 1 205 ? 1.905 10.666 17.590 1.00 83.69 205 GLY A N 1
ATOM 1657 C CA . GLY A 1 205 ? 3.229 10.063 17.449 1.00 83.69 205 GLY A CA 1
ATOM 1658 C C . GLY A 1 205 ? 3.179 8.537 17.334 1.00 83.69 205 GLY A C 1
ATOM 1659 O O . GLY A 1 205 ? 3.832 7.970 16.459 1.00 83.69 205 GLY A O 1
ATOM 1660 N N . LEU A 1 206 ? 2.371 7.874 18.166 1.00 89.81 206 LEU A N 1
ATOM 1661 C CA . LEU A 1 206 ? 2.173 6.418 18.140 1.00 89.81 206 LEU A CA 1
ATOM 1662 C C . LEU A 1 206 ? 1.502 5.955 16.837 1.00 89.81 206 LEU A C 1
ATOM 1664 O O . LEU A 1 206 ? 1.981 5.030 16.183 1.00 89.81 206 LEU A O 1
ATOM 1668 N N . ALA A 1 207 ? 0.452 6.651 16.400 1.00 85.38 207 ALA A N 1
ATOM 1669 C CA . ALA A 1 207 ? -0.224 6.389 15.133 1.00 85.38 207 ALA A CA 1
ATOM 1670 C C . ALA A 1 207 ? 0.707 6.612 13.930 1.00 85.38 207 ALA A C 1
ATOM 1672 O O . ALA A 1 207 ? 0.695 5.827 12.986 1.00 85.38 207 ALA A O 1
ATOM 1673 N N . SER A 1 208 ? 1.563 7.636 13.992 1.00 71.50 208 SER A N 1
ATOM 1674 C CA . SER A 1 208 ? 2.544 7.924 12.941 1.00 71.50 208 SER A CA 1
ATOM 1675 C C . SER A 1 208 ? 3.652 6.874 12.870 1.00 71.50 208 SER A C 1
ATOM 1677 O O . SER A 1 208 ? 4.162 6.604 11.790 1.00 71.50 208 SER A O 1
ATOM 1679 N N . LYS A 1 209 ? 4.044 6.266 13.997 1.00 61.66 209 LYS A N 1
ATOM 1680 C CA . LYS A 1 209 ? 4.983 5.132 14.005 1.00 61.66 209 LYS A CA 1
ATOM 1681 C C . LYS A 1 209 ? 4.352 3.894 13.363 1.00 61.66 209 LYS A C 1
ATOM 1683 O O . LYS A 1 209 ? 4.961 3.329 12.464 1.00 61.66 209 LYS A O 1
ATOM 1688 N N . ASN A 1 210 ? 3.096 3.589 13.700 1.00 54.41 210 ASN A N 1
ATOM 1689 C CA . ASN A 1 210 ? 2.324 2.529 13.038 1.00 54.41 210 ASN A CA 1
ATOM 1690 C C . ASN A 1 210 ? 2.064 2.804 11.542 1.00 54.41 210 ASN A C 1
ATOM 1692 O O . ASN A 1 210 ? 1.895 1.870 10.766 1.00 54.41 210 ASN A O 1
ATOM 1696 N N . SER A 1 211 ? 2.003 4.069 11.105 1.00 50.06 211 SER A N 1
ATOM 1697 C CA . SER A 1 211 ? 1.852 4.414 9.683 1.00 50.06 211 SER A CA 1
ATOM 1698 C C . SER A 1 211 ? 3.182 4.489 8.930 1.00 50.06 211 SER A C 1
ATOM 1700 O O . SER A 1 211 ? 3.190 4.264 7.726 1.00 50.06 211 SER A O 1
ATOM 1702 N N . LYS A 1 212 ? 4.298 4.790 9.611 1.00 45.25 212 LYS A N 1
ATOM 1703 C CA . LYS A 1 212 ? 5.658 4.800 9.038 1.00 45.25 212 LYS A CA 1
ATOM 1704 C C . LYS A 1 212 ? 6.192 3.401 8.731 1.00 45.25 212 LYS A C 1
ATOM 1706 O O . LYS A 1 212 ? 7.130 3.286 7.951 1.00 45.25 212 LYS A O 1
ATOM 1711 N N . GLU A 1 213 ? 5.587 2.359 9.293 1.00 52.34 213 GLU A N 1
ATOM 1712 C CA . GLU A 1 213 ? 5.833 0.974 8.879 1.00 52.34 213 GLU A CA 1
ATOM 1713 C C . GLU A 1 213 ? 5.129 0.610 7.568 1.00 52.34 213 GLU A C 1
ATOM 1715 O O . GLU A 1 213 ? 5.500 -0.384 6.944 1.00 52.34 213 GLU A O 1
ATOM 1720 N N . ARG A 1 214 ? 4.162 1.417 7.097 1.00 63.94 214 ARG A N 1
ATOM 1721 C CA . ARG A 1 214 ? 3.516 1.142 5.815 1.00 63.94 214 ARG A CA 1
ATOM 1722 C C . ARG A 1 214 ? 4.406 1.537 4.659 1.00 63.94 214 ARG A C 1
ATOM 1724 O O . ARG A 1 214 ? 4.735 2.707 4.457 1.00 63.94 214 ARG A O 1
ATOM 1731 N N . ARG A 1 215 ? 4.777 0.543 3.867 1.00 79.81 215 ARG A N 1
ATOM 1732 C CA . ARG A 1 215 ? 5.737 0.703 2.786 1.00 79.81 215 ARG A CA 1
ATOM 1733 C C . ARG A 1 215 ? 5.003 1.093 1.512 1.00 79.81 215 ARG A C 1
ATOM 1735 O O . ARG A 1 215 ? 4.036 0.457 1.097 1.00 79.81 215 ARG A O 1
ATOM 1742 N N . ALA A 1 216 ? 5.514 2.119 0.847 1.00 90.62 216 ALA A N 1
ATOM 1743 C CA . ALA A 1 216 ? 5.106 2.480 -0.501 1.00 90.62 216 ALA A CA 1
ATOM 1744 C C . ALA A 1 216 ? 6.129 1.976 -1.515 1.00 90.62 216 ALA A C 1
ATOM 1746 O O . ALA A 1 216 ? 7.325 2.186 -1.323 1.00 90.62 216 ALA A O 1
ATOM 1747 N N . LEU A 1 217 ? 5.651 1.373 -2.602 1.00 94.75 217 LEU A N 1
ATOM 1748 C CA . LEU A 1 217 ? 6.442 1.048 -3.782 1.00 94.75 217 LEU A CA 1
ATOM 1749 C C . LEU A 1 217 ? 6.136 2.029 -4.911 1.00 94.75 217 LEU A C 1
ATOM 1751 O O . LEU A 1 217 ? 4.976 2.262 -5.261 1.00 94.75 217 LEU A O 1
ATOM 1755 N N . PHE A 1 218 ? 7.186 2.528 -5.551 1.00 95.69 218 PHE A N 1
ATOM 1756 C CA . PHE A 1 218 ? 7.090 3.369 -6.735 1.00 95.69 218 PHE A CA 1
ATOM 1757 C C . PHE A 1 218 ? 7.505 2.580 -7.975 1.00 95.69 218 PHE A C 1
ATOM 1759 O O . PHE A 1 218 ? 8.643 2.131 -8.093 1.00 95.69 218 PHE A O 1
ATOM 1766 N N . LEU A 1 219 ? 6.580 2.422 -8.922 1.00 96.19 219 LEU A N 1
ATOM 1767 C CA . LEU A 1 219 ? 6.850 1.765 -10.198 1.00 96.19 219 LEU A CA 1
ATOM 1768 C C . LEU A 1 219 ? 7.024 2.804 -11.303 1.00 96.19 219 LEU A C 1
ATOM 1770 O O . LEU A 1 219 ? 6.091 3.551 -11.620 1.00 96.19 219 LEU A O 1
ATOM 1774 N N . ILE A 1 220 ? 8.206 2.811 -11.919 1.00 95.69 220 ILE A N 1
ATOM 1775 C CA . ILE A 1 220 ? 8.560 3.712 -13.021 1.00 95.69 220 ILE A CA 1
ATOM 1776 C C . ILE A 1 220 ? 8.874 2.923 -14.302 1.00 95.69 220 ILE A C 1
ATOM 1778 O O . ILE A 1 220 ? 9.310 1.775 -14.230 1.00 95.69 220 ILE A O 1
ATOM 1782 N N . PRO A 1 221 ? 8.646 3.488 -15.499 1.00 95.56 221 PRO A N 1
ATOM 1783 C CA . PRO A 1 221 ? 8.977 2.830 -16.752 1.00 95.56 221 PRO A CA 1
ATOM 1784 C C . PRO A 1 221 ? 10.460 3.019 -17.072 1.00 95.56 221 PRO A C 1
ATOM 1786 O O . PRO A 1 221 ? 11.022 4.076 -16.786 1.00 95.56 221 PRO A O 1
ATOM 1789 N N . CYS A 1 222 ? 11.059 2.067 -17.786 1.00 94.94 222 CYS A N 1
ATOM 1790 C CA . CYS A 1 222 ? 12.304 2.334 -18.501 1.00 94.94 222 CYS A CA 1
ATOM 1791 C C . CYS A 1 222 ? 12.115 3.438 -19.562 1.00 94.94 222 CYS A C 1
ATOM 1793 O O . CYS A 1 222 ? 10.999 3.862 -19.885 1.00 94.94 222 CYS A O 1
ATOM 1795 N N . CYS A 1 223 ? 13.211 3.885 -20.171 1.00 91.44 223 CYS A N 1
ATOM 1796 C CA . CYS A 1 223 ? 13.196 4.946 -21.175 1.00 91.44 223 CYS A CA 1
ATOM 1797 C C . CYS A 1 223 ? 13.735 4.494 -22.543 1.00 91.44 223 CYS A C 1
ATOM 1799 O O . CYS A 1 223 ? 14.422 3.480 -22.691 1.00 91.44 223 CYS A O 1
ATOM 1801 N N . SER A 1 224 ? 13.388 5.265 -23.577 1.00 87.00 224 SER A N 1
ATOM 1802 C CA . SER A 1 224 ? 13.827 5.001 -24.950 1.00 87.00 224 SER A CA 1
ATOM 1803 C C . SER A 1 224 ? 15.304 5.338 -25.166 1.00 87.00 224 SER A C 1
ATOM 1805 O O . SER A 1 224 ? 15.988 4.625 -25.888 1.00 87.00 224 SER A O 1
ATOM 1807 N N . LYS A 1 225 ? 15.801 6.410 -24.535 1.00 90.62 225 LYS A N 1
ATOM 1808 C CA . LYS A 1 225 ? 17.204 6.836 -24.610 1.00 90.62 225 LYS A CA 1
ATOM 1809 C C . LYS A 1 225 ? 17.979 6.257 -23.440 1.00 90.62 225 LYS A C 1
ATOM 1811 O O . LYS A 1 225 ? 17.555 6.458 -22.311 1.00 90.62 225 LYS A O 1
ATOM 1816 N N . LYS A 1 226 ? 19.092 5.591 -23.715 1.00 93.81 226 LYS A N 1
ATOM 1817 C CA . LYS A 1 226 ? 19.930 4.954 -22.702 1.00 93.81 226 LYS A CA 1
ATOM 1818 C C . LYS A 1 226 ? 21.360 5.435 -22.852 1.00 93.81 226 LYS A C 1
ATOM 1820 O O . LYS A 1 226 ? 21.769 5.681 -23.988 1.00 93.81 226 LYS A O 1
ATOM 1825 N N . GLU A 1 227 ? 22.070 5.566 -21.739 1.00 95.12 227 GLU A N 1
ATOM 1826 C CA . GLU A 1 227 ? 23.518 5.771 -21.785 1.00 95.12 227 GLU A CA 1
ATOM 1827 C C . GLU A 1 227 ? 24.155 4.601 -22.536 1.00 95.12 227 GLU A C 1
ATOM 1829 O O . GLU A 1 227 ? 23.735 3.463 -22.300 1.00 95.12 227 GLU A O 1
ATOM 1834 N N . PRO A 1 228 ? 25.092 4.839 -23.465 1.00 91.19 228 PRO A N 1
ATOM 1835 C CA . PRO A 1 228 ? 25.857 3.777 -24.108 1.00 91.19 228 PRO A CA 1
ATOM 1836 C C . PRO A 1 228 ? 26.928 3.209 -23.154 1.00 91.19 228 PRO A C 1
ATOM 1838 O O . PRO A 1 228 ? 27.058 3.644 -22.016 1.00 91.19 228 PRO A O 1
ATOM 1841 N N . GLU A 1 229 ? 27.688 2.212 -23.612 1.00 89.38 229 GLU A N 1
ATOM 1842 C CA . GLU A 1 229 ? 28.831 1.618 -22.885 1.00 89.38 229 GLU A CA 1
ATOM 1843 C C . GLU A 1 229 ? 28.468 0.936 -21.549 1.00 89.38 229 GLU A C 1
ATOM 1845 O O . GLU A 1 229 ? 27.372 0.386 -21.407 1.00 89.38 229 GLU A O 1
ATOM 1850 N N . GLY A 1 230 ? 29.400 0.865 -20.598 1.00 91.88 230 GLY A N 1
ATOM 1851 C CA . GLY A 1 230 ? 29.208 0.248 -19.288 1.00 91.88 230 GLY A CA 1
ATOM 1852 C C . GLY A 1 230 ? 30.522 -0.166 -18.641 1.00 91.88 230 GLY A C 1
ATOM 1853 O O . GLY A 1 230 ? 31.440 -0.624 -19.317 1.00 91.88 230 GLY A O 1
ATOM 1854 N N . ASP A 1 231 ? 30.590 -0.072 -17.319 1.00 95.31 231 ASP A N 1
ATOM 1855 C CA . ASP A 1 231 ? 31.821 -0.357 -16.572 1.00 95.31 231 ASP A CA 1
ATOM 1856 C C . ASP A 1 231 ? 31.892 -1.801 -16.071 1.00 95.31 231 ASP A C 1
ATOM 1858 O O . ASP A 1 231 ? 32.930 -2.234 -15.576 1.00 95.31 231 ASP A O 1
ATOM 1862 N N . ASN A 1 232 ? 30.832 -2.590 -16.261 1.00 96.81 232 ASN A N 1
ATOM 1863 C CA . ASN A 1 232 ? 30.733 -3.964 -15.769 1.00 96.81 232 ASN A CA 1
ATOM 1864 C C . ASN A 1 232 ? 30.717 -4.980 -16.924 1.00 96.81 232 ASN A C 1
ATOM 1866 O O . ASN A 1 232 ? 30.427 -4.607 -18.067 1.00 96.81 232 ASN A O 1
ATOM 1870 N N . PRO A 1 233 ? 31.015 -6.266 -16.658 1.00 96.94 233 PRO A N 1
ATOM 1871 C CA . PRO A 1 233 ? 31.000 -7.308 -17.680 1.00 96.94 233 PRO A CA 1
ATOM 1872 C C . PRO A 1 233 ? 29.670 -7.406 -18.447 1.00 96.94 233 PRO A C 1
ATOM 1874 O O . PRO A 1 233 ? 28.634 -6.928 -17.963 1.00 96.94 233 PRO A O 1
ATOM 1877 N N . PRO A 1 234 ? 29.668 -8.017 -19.644 1.00 96.19 234 PRO A N 1
ATOM 1878 C CA . PRO A 1 234 ? 28.444 -8.268 -20.390 1.00 96.19 234 PRO A CA 1
ATOM 1879 C C . PRO A 1 234 ? 27.438 -9.133 -19.626 1.00 96.19 234 PRO A C 1
ATOM 1881 O O . PRO A 1 234 ? 27.790 -9.894 -18.721 1.00 96.19 234 PRO A O 1
ATOM 1884 N N . TRP A 1 235 ? 26.161 -9.050 -20.015 1.00 94.25 235 TRP A N 1
ATOM 1885 C CA . TRP A 1 235 ? 25.077 -9.724 -19.287 1.00 94.25 235 TRP A CA 1
ATOM 1886 C C . TRP A 1 235 ? 25.296 -11.241 -19.145 1.00 94.25 235 TRP A C 1
ATOM 1888 O O . TRP A 1 235 ? 24.997 -11.776 -18.082 1.00 94.25 235 TRP A O 1
ATOM 1898 N N . LYS A 1 236 ? 25.880 -11.903 -20.162 1.00 92.00 236 LYS A N 1
ATOM 1899 C CA . LYS A 1 236 ? 26.234 -13.343 -20.175 1.00 92.00 236 LYS A CA 1
ATOM 1900 C C . LYS A 1 236 ? 27.141 -13.791 -19.016 1.00 92.00 236 LYS A C 1
ATOM 1902 O O . LYS A 1 236 ? 27.180 -14.968 -18.690 1.00 92.00 236 LYS A O 1
ATOM 1907 N N . GLU A 1 237 ? 27.872 -12.861 -18.409 1.00 93.88 237 GLU A N 1
ATOM 1908 C CA . GLU A 1 237 ? 28.697 -13.114 -17.223 1.00 93.88 237 GLU A CA 1
ATOM 1909 C C . GLU A 1 237 ? 27.976 -12.651 -15.953 1.00 93.88 237 GLU A C 1
ATOM 1911 O O . GLU A 1 237 ? 27.953 -13.354 -14.946 1.00 93.88 237 GLU A O 1
ATOM 1916 N N . VAL A 1 238 ? 27.330 -11.484 -16.008 1.00 93.44 238 VAL A N 1
ATOM 1917 C CA . VAL A 1 238 ? 26.635 -10.880 -14.861 1.00 93.44 238 VAL A CA 1
ATOM 1918 C C . VAL A 1 238 ? 25.524 -11.769 -14.307 1.00 93.44 238 VAL A C 1
ATOM 1920 O O . VAL A 1 238 ? 25.400 -11.876 -13.088 1.00 93.44 238 VAL A O 1
ATOM 1923 N N . HIS A 1 239 ? 24.733 -12.422 -15.164 1.00 92.44 239 HIS A N 1
ATOM 1924 C CA . HIS A 1 239 ? 23.610 -13.255 -14.716 1.00 92.44 239 HIS A CA 1
ATOM 1925 C C . HIS A 1 239 ? 24.049 -14.514 -13.943 1.00 92.44 239 HIS A C 1
ATOM 1927 O O . HIS A 1 239 ? 23.227 -15.165 -13.306 1.00 92.44 239 HIS A O 1
ATOM 1933 N N . LEU A 1 240 ? 25.330 -14.898 -14.016 1.00 92.38 240 LEU A N 1
ATOM 1934 C CA . LEU A 1 240 ? 25.873 -16.052 -13.291 1.00 92.38 240 LEU A CA 1
ATOM 1935 C C . LEU A 1 240 ? 26.263 -15.700 -11.846 1.00 92.38 240 LEU A C 1
ATOM 1937 O O . LEU A 1 240 ? 26.387 -16.589 -11.005 1.00 92.38 240 LEU A O 1
ATOM 1941 N N . ASN A 1 241 ? 26.452 -14.413 -11.543 1.00 90.69 241 ASN A N 1
ATOM 1942 C CA . ASN A 1 241 ? 26.959 -13.956 -10.253 1.00 90.69 241 ASN A CA 1
ATOM 1943 C C . ASN A 1 241 ? 25.816 -13.749 -9.255 1.00 90.69 241 ASN A C 1
ATOM 1945 O O . ASN A 1 241 ? 25.104 -12.747 -9.321 1.00 90.69 241 ASN A O 1
ATOM 1949 N N . GLN A 1 242 ? 25.647 -14.669 -8.304 1.00 87.19 242 GLN A N 1
ATOM 1950 C CA . GLN A 1 242 ? 24.579 -14.597 -7.300 1.00 87.19 242 GLN A CA 1
ATOM 1951 C C . GLN A 1 242 ? 24.604 -13.289 -6.493 1.00 87.19 242 GLN A C 1
ATOM 1953 O O . GLN A 1 242 ? 25.661 -12.800 -6.102 1.00 87.19 242 GLN A O 1
ATOM 1958 N N . GLY A 1 243 ? 23.424 -12.716 -6.254 1.00 82.12 243 GLY A N 1
ATOM 1959 C CA . GLY A 1 243 ? 23.254 -11.495 -5.459 1.00 82.12 243 GLY A CA 1
ATOM 1960 C C . GLY A 1 243 ? 23.611 -10.180 -6.162 1.00 82.12 243 GLY A C 1
ATOM 1961 O O . GLY A 1 243 ? 23.360 -9.121 -5.594 1.00 82.12 243 GLY A O 1
ATOM 1962 N N . VAL A 1 244 ? 24.144 -10.209 -7.392 1.00 90.31 244 VAL A N 1
ATOM 1963 C CA . VAL A 1 244 ? 24.440 -8.983 -8.162 1.00 90.31 244 VAL A CA 1
ATOM 1964 C C . VAL A 1 244 ? 23.165 -8.255 -8.588 1.00 90.31 244 VAL A C 1
ATOM 1966 O O . VAL A 1 244 ? 23.107 -7.029 -8.522 1.00 90.31 244 VAL A O 1
ATOM 1969 N N . ASN A 1 245 ? 22.142 -9.003 -9.004 1.00 94.12 245 ASN A N 1
ATOM 1970 C CA . ASN A 1 245 ? 20.847 -8.452 -9.393 1.00 94.12 245 ASN A CA 1
ATOM 1971 C C . ASN A 1 245 ? 19.761 -8.934 -8.429 1.00 94.12 245 ASN A C 1
ATOM 1973 O O . ASN A 1 245 ? 19.732 -10.101 -8.042 1.00 94.12 245 ASN A O 1
ATOM 1977 N N . LYS A 1 246 ? 18.821 -8.055 -8.081 1.00 94.19 246 LYS A N 1
ATOM 1978 C CA . LYS A 1 246 ? 17.749 -8.336 -7.115 1.00 94.19 246 LYS A CA 1
ATOM 1979 C C . LYS A 1 246 ? 16.776 -9.400 -7.620 1.00 94.19 246 LYS A C 1
ATOM 1981 O O . LYS A 1 246 ? 16.331 -10.253 -6.864 1.00 94.19 246 LYS A O 1
ATOM 1986 N N . PHE A 1 247 ? 16.457 -9.368 -8.913 1.00 94.44 247 PHE A N 1
ATOM 1987 C CA . PHE A 1 247 ? 15.454 -10.248 -9.522 1.00 94.44 247 PHE A CA 1
ATOM 1988 C C . PHE A 1 247 ? 16.096 -11.344 -10.383 1.00 94.44 247 PHE A C 1
ATOM 1990 O O . PHE A 1 247 ? 15.742 -11.495 -11.552 1.00 94.44 247 PHE A O 1
ATOM 1997 N N . GLN A 1 248 ? 17.070 -12.079 -9.838 1.00 93.00 248 GLN A N 1
ATOM 1998 C CA . GLN A 1 248 ? 17.804 -13.135 -10.562 1.00 93.00 248 GLN A CA 1
ATOM 1999 C C . GLN A 1 248 ? 16.924 -14.281 -11.064 1.00 93.00 248 GLN A C 1
ATOM 2001 O O . GLN A 1 248 ? 17.199 -14.864 -12.106 1.00 93.00 248 GLN A O 1
ATOM 2006 N N . PHE A 1 249 ? 15.798 -14.554 -10.402 1.00 92.88 249 PHE A N 1
ATOM 2007 C CA . PHE A 1 249 ? 14.828 -15.554 -10.862 1.00 92.88 249 PHE A CA 1
ATOM 2008 C C . PHE A 1 249 ? 14.183 -15.215 -12.228 1.00 92.88 249 PHE A C 1
ATOM 2010 O O . PHE A 1 249 ? 13.458 -16.034 -12.787 1.00 92.88 249 PHE A O 1
ATOM 2017 N N . LEU A 1 250 ? 14.422 -14.017 -12.781 1.00 95.75 250 LEU A N 1
ATOM 2018 C CA . LEU A 1 250 ? 14.009 -13.637 -14.137 1.00 95.75 250 LEU A CA 1
ATOM 2019 C C . LEU A 1 250 ? 15.090 -13.893 -15.204 1.00 95.75 250 LEU A C 1
ATOM 2021 O O . LEU A 1 250 ? 14.820 -13.674 -16.388 1.00 95.75 250 LEU A O 1
ATOM 2025 N N . ASP A 1 251 ? 16.297 -14.322 -14.830 1.00 95.12 251 ASP A N 1
ATOM 2026 C CA . ASP A 1 251 ? 17.460 -14.327 -15.725 1.00 95.12 251 ASP A CA 1
ATOM 2027 C C . ASP A 1 251 ? 17.311 -15.282 -16.911 1.00 95.12 251 ASP A C 1
ATOM 2029 O O . ASP A 1 251 ? 17.645 -14.896 -18.031 1.00 95.12 251 ASP A O 1
ATOM 2033 N N . ASP A 1 252 ? 16.680 -16.443 -16.733 1.00 93.25 252 ASP A N 1
ATOM 2034 C CA . ASP A 1 252 ? 16.389 -17.361 -17.843 1.00 93.25 252 ASP A CA 1
ATOM 2035 C C . ASP A 1 252 ? 15.491 -16.717 -18.907 1.00 93.25 252 ASP A C 1
ATOM 2037 O O . ASP A 1 252 ? 15.708 -16.868 -20.112 1.00 93.25 252 ASP A O 1
ATOM 2041 N N . ILE A 1 253 ? 14.489 -15.943 -18.477 1.00 95.25 253 ILE A N 1
ATOM 2042 C CA . ILE A 1 253 ? 13.598 -15.221 -19.393 1.00 95.25 253 ILE A CA 1
ATOM 2043 C C . ILE A 1 253 ? 14.356 -14.077 -20.064 1.00 95.25 253 ILE A C 1
ATOM 2045 O O . ILE A 1 253 ? 14.198 -13.859 -21.267 1.00 95.25 253 ILE A O 1
ATOM 2049 N N . ARG A 1 254 ? 15.198 -13.356 -19.316 1.00 97.06 254 ARG A N 1
ATOM 2050 C CA . ARG A 1 254 ? 16.032 -12.273 -19.856 1.00 97.06 254 ARG A CA 1
ATOM 2051 C C . ARG A 1 254 ? 17.008 -12.800 -20.904 1.00 97.06 254 ARG A C 1
ATOM 2053 O O . ARG A 1 254 ? 17.134 -12.193 -21.960 1.00 97.06 254 ARG A O 1
ATOM 2060 N N . LEU A 1 255 ? 17.627 -13.955 -20.674 1.00 95.56 255 LEU A N 1
ATOM 2061 C CA . LEU A 1 255 ? 18.497 -14.617 -21.645 1.00 95.56 255 LEU A CA 1
ATOM 2062 C C . LEU A 1 255 ? 17.741 -15.044 -22.900 1.00 95.56 255 LEU A C 1
ATOM 2064 O O . LEU A 1 255 ? 18.224 -14.815 -24.008 1.00 95.56 255 LEU A O 1
ATOM 2068 N N . GLN A 1 256 ? 16.536 -15.602 -22.753 1.00 95.44 256 GLN A N 1
ATOM 2069 C CA . GLN A 1 256 ? 15.680 -15.927 -23.897 1.00 95.44 256 GLN A CA 1
ATOM 2070 C C . GLN A 1 256 ? 15.312 -14.676 -24.701 1.00 95.44 256 GLN A C 1
ATOM 2072 O O . GLN A 1 256 ? 15.360 -14.709 -25.931 1.00 95.44 256 GLN A O 1
ATOM 2077 N N . MET A 1 257 ? 14.982 -13.571 -24.029 1.00 97.25 257 MET A N 1
ATOM 2078 C CA . MET A 1 257 ? 14.706 -12.283 -24.668 1.00 97.25 257 MET A CA 1
ATOM 2079 C C . MET A 1 257 ? 15.936 -11.782 -25.430 1.00 97.25 257 MET A C 1
ATOM 2081 O O . MET A 1 257 ? 15.848 -11.571 -26.638 1.00 97.25 257 MET A O 1
ATOM 2085 N N . ILE A 1 258 ? 17.087 -11.672 -24.761 1.00 97.44 258 ILE A N 1
ATOM 2086 C CA . ILE A 1 258 ? 18.350 -11.216 -25.357 1.00 97.44 258 ILE A CA 1
ATOM 2087 C C . ILE A 1 258 ? 18.697 -12.061 -26.582 1.00 97.44 258 ILE A C 1
ATOM 2089 O O . ILE A 1 258 ? 18.863 -11.509 -27.665 1.00 97.44 258 ILE A O 1
ATOM 2093 N N . LYS A 1 259 ? 18.700 -13.393 -26.441 1.00 97.00 259 LYS A N 1
ATOM 2094 C CA . LYS A 1 259 ? 18.980 -14.324 -27.539 1.00 97.00 259 LYS A CA 1
ATOM 2095 C C . LYS A 1 259 ? 17.987 -14.173 -28.690 1.00 97.00 259 LYS A C 1
ATOM 2097 O O . LYS A 1 259 ? 18.384 -14.288 -29.842 1.00 97.00 259 LYS A O 1
ATOM 2102 N N . SER A 1 260 ? 16.708 -13.940 -28.405 1.00 96.81 260 SER A N 1
ATOM 2103 C CA . SER A 1 260 ? 15.702 -13.786 -29.460 1.00 96.81 260 SER A CA 1
ATOM 2104 C C . SER A 1 260 ? 15.951 -12.525 -30.280 1.00 96.81 260 SER A C 1
ATOM 2106 O O . SER A 1 260 ? 15.962 -12.598 -31.500 1.00 96.81 260 SER A O 1
ATOM 2108 N N . TYR A 1 261 ? 16.181 -11.379 -29.631 1.00 97.69 261 TYR A N 1
ATOM 2109 C CA . TYR A 1 261 ? 16.371 -10.109 -30.337 1.00 97.69 261 TYR A CA 1
ATOM 2110 C C . TYR A 1 261 ? 17.753 -9.970 -30.982 1.00 97.69 261 TYR A C 1
ATOM 2112 O O . TYR A 1 261 ? 17.856 -9.319 -32.020 1.00 97.69 261 TYR A O 1
ATOM 2120 N N . SER A 1 262 ? 18.793 -10.589 -30.412 1.00 97.50 262 SER A N 1
ATOM 2121 C CA . SER A 1 262 ? 20.150 -10.545 -30.967 1.00 97.50 262 SER A CA 1
ATOM 2122 C C . SER A 1 262 ? 20.355 -11.472 -32.168 1.00 97.50 262 SER A C 1
ATOM 2124 O O . SER A 1 262 ? 21.379 -11.369 -32.830 1.00 97.50 262 SER A O 1
ATOM 2126 N N . ASN A 1 263 ? 19.411 -12.381 -32.437 1.00 97.44 263 ASN A N 1
ATOM 2127 C CA . ASN A 1 263 ? 19.457 -13.318 -33.566 1.00 97.44 263 ASN A CA 1
ATOM 2128 C C . ASN A 1 263 ? 18.391 -13.033 -34.637 1.00 97.44 263 ASN A C 1
ATOM 2130 O O . ASN A 1 263 ? 18.220 -13.852 -35.534 1.00 97.44 263 ASN A O 1
ATOM 2134 N N . LEU A 1 264 ? 17.661 -11.913 -34.550 1.00 96.44 264 LEU A N 1
ATOM 2135 C CA . LEU A 1 264 ? 16.707 -11.533 -35.596 1.00 96.44 264 LEU A CA 1
ATOM 2136 C C . LEU A 1 264 ? 17.446 -11.219 -36.897 1.00 96.44 264 LEU A C 1
ATOM 2138 O O . LEU A 1 264 ? 18.411 -10.450 -36.893 1.00 96.44 264 LEU A O 1
ATOM 2142 N N . GLU A 1 265 ? 16.933 -11.716 -38.017 1.00 96.75 265 GLU A N 1
ATOM 2143 C CA . GLU A 1 265 ? 17.333 -11.221 -39.333 1.00 96.75 265 GLU A CA 1
ATOM 2144 C C . GLU A 1 265 ? 16.821 -9.784 -39.546 1.00 96.75 265 GLU A C 1
ATOM 2146 O O . GLU A 1 265 ? 15.872 -9.338 -38.893 1.00 96.75 265 GLU A O 1
ATOM 2151 N N . GLU A 1 266 ? 17.418 -9.032 -40.479 1.00 94.75 266 GLU A N 1
ATOM 2152 C CA . GLU A 1 266 ? 17.031 -7.631 -40.731 1.00 94.75 266 GLU A CA 1
ATOM 2153 C C . GLU A 1 266 ? 15.533 -7.496 -41.028 1.00 94.75 266 GLU A C 1
ATOM 2155 O O . GLU A 1 266 ? 14.854 -6.635 -40.461 1.00 94.75 266 GLU A O 1
ATOM 2160 N N . GLN A 1 267 ? 15.005 -8.382 -41.878 1.00 93.62 267 GLN A N 1
ATOM 2161 C CA . GLN A 1 267 ? 13.601 -8.367 -42.274 1.00 93.62 267 GLN A CA 1
ATOM 2162 C C . GLN A 1 267 ? 12.672 -8.612 -41.079 1.00 93.62 267 GLN A C 1
ATOM 2164 O O . GLN A 1 267 ? 11.660 -7.926 -40.932 1.00 93.62 267 GLN A O 1
ATOM 2169 N N . GLU A 1 268 ? 13.041 -9.528 -40.182 1.00 92.56 268 GLU A N 1
ATOM 2170 C CA . GLU A 1 268 ? 12.302 -9.756 -38.942 1.00 92.56 268 GLU A CA 1
ATOM 2171 C C . GLU A 1 268 ? 12.395 -8.531 -38.025 1.00 92.56 268 GLU A C 1
ATOM 2173 O O . GLU A 1 268 ? 11.386 -8.089 -37.477 1.00 92.56 268 GLU A O 1
ATOM 2178 N N . GLY A 1 269 ? 13.569 -7.903 -37.914 1.00 91.12 269 GLY A N 1
ATOM 2179 C CA . GLY A 1 269 ? 13.751 -6.648 -37.183 1.00 91.12 269 GLY A CA 1
ATOM 2180 C C . GLY A 1 269 ? 12.776 -5.555 -37.639 1.00 91.12 269 GLY A C 1
ATOM 2181 O O . GLY A 1 269 ? 12.108 -4.920 -36.815 1.00 91.12 269 GLY A O 1
ATOM 2182 N N . LEU A 1 270 ? 12.605 -5.380 -38.953 1.00 92.19 270 LEU A N 1
ATOM 2183 C CA . LEU A 1 270 ? 11.662 -4.410 -39.525 1.00 92.19 270 LEU A CA 1
ATOM 2184 C C . LEU A 1 270 ? 10.194 -4.684 -39.149 1.00 92.19 270 LEU A C 1
ATOM 2186 O O . LEU A 1 270 ? 9.392 -3.743 -39.079 1.00 92.19 270 LEU A O 1
ATOM 2190 N N . GLU A 1 271 ? 9.837 -5.939 -38.883 1.00 91.81 271 GLU A N 1
ATOM 2191 C CA . GLU A 1 271 ? 8.508 -6.339 -38.415 1.00 91.81 271 GLU A CA 1
ATOM 2192 C C . GLU A 1 271 ? 8.353 -6.240 -36.893 1.00 91.81 271 GLU A C 1
ATOM 2194 O O . GLU A 1 271 ? 7.265 -5.922 -36.397 1.00 91.81 271 GLU A O 1
ATOM 2199 N N . TYR A 1 272 ? 9.424 -6.510 -36.143 1.00 93.94 272 TYR A N 1
ATOM 2200 C CA . TYR A 1 272 ? 9.387 -6.593 -34.686 1.00 93.94 272 TYR A CA 1
ATOM 2201 C C . TYR A 1 272 ? 9.301 -5.216 -34.021 1.00 93.94 272 TYR A C 1
ATOM 2203 O O . TYR A 1 272 ? 8.537 -5.044 -33.063 1.00 93.94 272 TYR A O 1
ATOM 2211 N N . TYR A 1 273 ? 10.027 -4.221 -34.537 1.00 94.69 273 TYR A N 1
ATOM 2212 C CA . TYR A 1 273 ? 10.092 -2.893 -33.925 1.00 94.69 273 TYR A CA 1
ATOM 2213 C C . TYR A 1 273 ? 8.964 -1.971 -34.420 1.00 94.69 273 TYR A C 1
ATOM 2215 O O . TYR A 1 273 ? 8.874 -1.551 -35.580 1.00 94.69 273 TYR A O 1
ATOM 2223 N N . ALA A 1 274 ? 8.074 -1.585 -33.510 1.00 86.38 274 A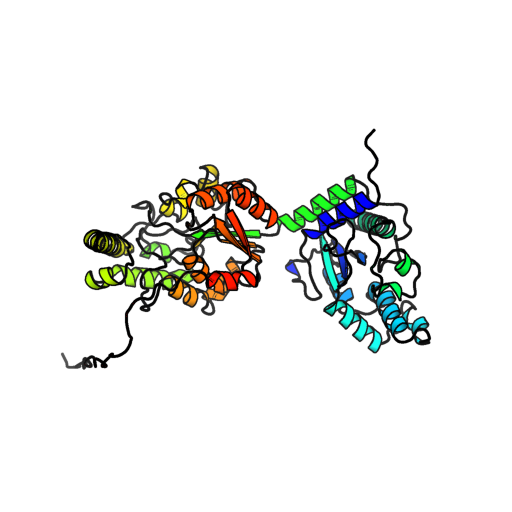LA A N 1
ATOM 2224 C CA . ALA A 1 274 ? 6.974 -0.669 -33.766 1.00 86.38 274 ALA A CA 1
ATOM 2225 C C . ALA A 1 274 ? 7.444 0.780 -33.569 1.00 86.38 274 ALA A C 1
ATOM 2227 O O . ALA A 1 274 ? 7.182 1.417 -32.548 1.00 86.38 274 ALA A O 1
ATOM 2228 N N . ARG A 1 275 ? 8.161 1.318 -34.559 1.00 89.44 275 ARG A N 1
ATOM 2229 C CA . ARG A 1 275 ? 8.529 2.740 -34.605 1.00 89.44 275 ARG A CA 1
ATOM 2230 C C . ARG A 1 275 ? 7.456 3.549 -35.332 1.00 89.44 275 ARG A C 1
ATOM 2232 O O . ARG A 1 275 ? 6.860 3.081 -36.304 1.00 89.44 275 ARG A O 1
ATOM 2239 N N . TYR A 1 276 ? 7.191 4.748 -34.821 1.00 83.56 276 TYR A N 1
ATOM 2240 C CA . TYR A 1 276 ? 6.290 5.715 -35.437 1.00 83.56 276 TYR A CA 1
ATOM 2241 C C . TYR A 1 276 ? 7.110 6.875 -35.989 1.00 83.56 276 TYR A C 1
ATOM 2243 O O . TYR A 1 276 ? 7.904 7.485 -35.269 1.00 83.56 276 TYR A O 1
ATOM 2251 N N . ASP A 1 277 ? 6.888 7.169 -37.259 1.00 89.19 277 ASP A N 1
ATOM 2252 C CA . ASP A 1 277 ? 7.345 8.374 -37.928 1.00 89.19 277 ASP A CA 1
ATOM 2253 C C . ASP A 1 277 ? 6.324 8.715 -39.018 1.00 89.19 277 ASP A C 1
ATOM 2255 O O . ASP A 1 277 ? 5.671 7.810 -39.546 1.00 89.19 277 ASP A O 1
ATOM 2259 N N . GLN A 1 278 ? 6.150 10.005 -39.310 1.00 87.62 278 GLN A N 1
ATOM 2260 C CA . GLN A 1 278 ? 5.279 10.442 -40.403 1.00 87.62 278 GLN A CA 1
ATOM 2261 C C . GLN A 1 278 ? 5.898 10.099 -41.762 1.00 87.62 278 GLN A C 1
ATOM 2263 O O . GLN A 1 278 ? 5.165 9.820 -42.706 1.00 87.62 278 GLN A O 1
ATOM 2268 N N . ASN A 1 279 ? 7.232 10.079 -41.846 1.00 93.31 279 ASN A N 1
ATOM 2269 C CA . ASN A 1 279 ? 7.959 9.668 -43.036 1.00 93.31 279 ASN A CA 1
ATOM 2270 C C . ASN A 1 279 ? 8.215 8.139 -43.003 1.00 93.31 279 ASN A C 1
ATOM 2272 O O . ASN A 1 279 ? 8.858 7.644 -42.068 1.00 93.31 279 ASN A O 1
ATOM 2276 N N . PRO A 1 280 ? 7.747 7.372 -44.009 1.00 91.56 280 PRO A N 1
ATOM 2277 C CA . PRO A 1 280 ? 7.976 5.929 -44.100 1.00 91.56 280 PRO A CA 1
ATOM 2278 C C . PRO A 1 280 ? 9.454 5.509 -44.108 1.00 91.56 280 PRO A C 1
ATOM 2280 O O . PRO A 1 280 ? 9.787 4.486 -43.512 1.00 91.56 280 PRO A O 1
ATOM 2283 N N . GLU A 1 281 ? 10.341 6.290 -44.724 1.00 93.00 281 GLU A N 1
ATOM 2284 C CA . GLU A 1 281 ? 11.779 5.992 -44.786 1.00 93.00 281 GLU A CA 1
ATOM 2285 C C . GLU A 1 281 ? 12.420 6.134 -43.406 1.00 93.00 281 GLU A C 1
ATOM 2287 O O . GLU A 1 281 ? 13.060 5.206 -42.916 1.00 93.00 281 GLU A O 1
ATOM 2292 N N . ASN A 1 282 ? 12.127 7.232 -42.702 1.00 93.25 282 ASN A N 1
ATOM 2293 C CA . ASN A 1 282 ? 12.572 7.434 -41.319 1.00 93.25 282 ASN A CA 1
ATOM 2294 C C . ASN A 1 282 ? 12.045 6.340 -40.383 1.00 93.25 282 ASN A C 1
ATOM 2296 O O . ASN A 1 282 ? 12.714 5.943 -39.428 1.00 93.25 282 ASN A O 1
ATOM 2300 N N . LYS A 1 283 ? 10.825 5.848 -40.631 1.00 92.44 283 LYS A N 1
ATOM 2301 C CA . LYS A 1 283 ? 10.253 4.734 -39.871 1.00 92.44 283 LYS A CA 1
ATOM 2302 C C . LYS A 1 283 ? 11.059 3.453 -40.074 1.00 92.44 283 LYS A C 1
ATOM 2304 O O . LYS A 1 283 ? 11.278 2.735 -39.099 1.00 92.44 283 LYS A O 1
ATOM 2309 N N . ILE A 1 284 ? 11.462 3.156 -41.308 1.00 93.81 284 ILE A N 1
ATOM 2310 C CA . ILE A 1 284 ? 12.314 2.005 -41.626 1.00 93.81 284 ILE A CA 1
ATOM 2311 C C . ILE A 1 284 ? 13.685 2.185 -40.975 1.00 93.81 284 ILE A C 1
ATOM 2313 O O . ILE A 1 284 ? 14.126 1.274 -40.281 1.00 93.81 284 ILE A O 1
ATOM 2317 N N . GLU A 1 285 ? 14.307 3.357 -41.096 1.00 95.44 285 GLU A N 1
ATOM 2318 C CA . GLU A 1 285 ? 15.636 3.596 -40.526 1.00 95.44 285 GLU A CA 1
ATOM 2319 C C . GLU A 1 285 ? 15.638 3.427 -39.005 1.00 95.44 285 GLU A C 1
ATOM 2321 O O . GLU A 1 285 ? 16.414 2.641 -38.474 1.00 95.44 285 GLU A O 1
ATOM 2326 N N . LYS A 1 286 ? 14.661 4.006 -38.297 1.00 94.56 286 LYS A N 1
ATOM 2327 C CA . LYS A 1 286 ? 14.510 3.813 -36.842 1.00 94.56 286 LYS A CA 1
ATOM 2328 C C . LYS A 1 286 ? 14.337 2.348 -36.434 1.00 94.56 286 LYS A C 1
ATOM 2330 O O . LYS A 1 286 ? 14.695 1.966 -35.322 1.00 94.56 286 LYS A O 1
ATOM 2335 N N . ARG A 1 287 ? 13.724 1.520 -37.288 1.00 95.69 287 ARG A N 1
ATOM 2336 C CA . ARG A 1 287 ? 13.602 0.071 -37.048 1.00 95.69 287 ARG A CA 1
ATOM 2337 C C . ARG A 1 287 ? 14.933 -0.635 -37.269 1.00 95.69 287 ARG A C 1
ATOM 2339 O O . ARG A 1 287 ? 15.277 -1.499 -36.467 1.00 95.69 287 ARG A O 1
ATOM 2346 N N . LYS A 1 288 ? 15.677 -0.253 -38.311 1.00 96.56 288 LYS A N 1
ATOM 2347 C CA . LYS A 1 288 ? 17.027 -0.763 -38.577 1.00 96.56 288 LYS A CA 1
ATOM 2348 C C . LYS A 1 288 ? 17.994 -0.389 -37.461 1.00 96.56 288 LYS A C 1
ATOM 2350 O O . LYS A 1 288 ? 18.753 -1.245 -37.028 1.00 96.56 288 LYS A O 1
ATOM 2355 N N . GLU A 1 289 ? 17.943 0.841 -36.959 1.00 95.81 289 GLU A N 1
ATOM 2356 C CA . GLU A 1 289 ? 18.741 1.296 -35.815 1.00 95.81 289 GLU A CA 1
ATOM 2357 C C . GLU A 1 289 ? 18.464 0.447 -34.568 1.00 95.81 289 GLU A C 1
ATOM 2359 O O . GLU A 1 289 ? 19.399 -0.061 -33.950 1.00 95.81 289 GLU A O 1
ATOM 2364 N N . ALA A 1 290 ? 17.186 0.229 -34.233 1.00 96.44 290 ALA A N 1
ATOM 2365 C CA . ALA A 1 290 ? 16.790 -0.614 -33.105 1.00 96.44 290 ALA A CA 1
ATOM 2366 C C . ALA A 1 290 ? 17.265 -2.067 -33.264 1.00 96.44 290 ALA A C 1
ATOM 2368 O O . ALA A 1 290 ? 17.796 -2.661 -32.325 1.00 96.44 290 ALA A O 1
ATOM 2369 N N . TRP A 1 291 ? 17.106 -2.626 -34.466 1.00 97.88 291 TRP A N 1
ATOM 2370 C CA . TRP A 1 291 ? 17.582 -3.963 -34.808 1.00 97.88 291 TRP A CA 1
ATOM 2371 C C . TRP A 1 291 ? 19.101 -4.081 -34.660 1.00 97.88 291 TRP A C 1
ATOM 2373 O O . TRP A 1 291 ? 19.557 -4.899 -33.865 1.00 97.88 291 TRP A O 1
ATOM 2383 N N . LYS A 1 292 ? 19.873 -3.215 -35.331 1.00 97.31 292 LYS A N 1
ATOM 2384 C CA . LYS A 1 292 ? 21.344 -3.179 -35.256 1.00 97.31 292 LYS A CA 1
ATOM 2385 C C . LYS A 1 292 ? 21.828 -3.050 -33.818 1.00 97.31 292 LYS A C 1
ATOM 2387 O O . LYS A 1 292 ? 22.748 -3.753 -33.416 1.00 97.31 292 LYS A O 1
ATOM 2392 N N . LYS A 1 293 ? 21.188 -2.182 -33.031 1.00 96.12 293 LYS A N 1
ATOM 2393 C CA . LYS A 1 293 ? 21.515 -2.008 -31.616 1.00 96.12 293 LYS A CA 1
ATOM 2394 C C . LYS A 1 293 ? 21.284 -3.291 -30.817 1.00 96.12 293 LYS A C 1
ATOM 2396 O O . LYS A 1 293 ? 22.118 -3.649 -29.991 1.00 96.12 293 LYS A O 1
ATOM 2401 N N . ASN A 1 294 ? 20.194 -4.008 -31.083 1.00 97.31 294 ASN A N 1
ATOM 2402 C CA . ASN A 1 294 ? 19.872 -5.229 -30.352 1.00 97.31 294 ASN A CA 1
ATOM 2403 C C . ASN A 1 294 ? 20.719 -6.450 -30.753 1.00 97.31 294 ASN A C 1
ATOM 2405 O O . ASN A 1 294 ? 20.886 -7.351 -29.933 1.00 97.31 294 ASN A O 1
ATOM 2409 N N . LEU A 1 295 ? 21.325 -6.467 -31.947 1.00 97.44 295 LEU A N 1
ATOM 2410 C CA . LEU A 1 295 ? 22.324 -7.484 -32.316 1.00 97.44 295 LEU A CA 1
ATOM 2411 C C . LEU A 1 295 ? 23.531 -7.487 -31.367 1.00 97.44 295 LEU A C 1
ATOM 2413 O O . LEU A 1 295 ? 24.121 -8.534 -31.118 1.00 97.44 295 LEU A O 1
ATOM 2417 N N . LEU A 1 296 ? 23.878 -6.321 -30.815 1.00 96.19 296 LEU A N 1
ATOM 2418 C CA . LEU A 1 296 ? 25.071 -6.136 -29.990 1.00 96.19 296 LEU A CA 1
ATOM 2419 C C . LEU A 1 296 ? 24.856 -6.465 -28.506 1.00 96.19 296 LEU A C 1
ATOM 2421 O O . LEU A 1 296 ? 25.836 -6.538 -27.767 1.00 96.19 296 LEU A O 1
ATOM 2425 N N . ILE A 1 297 ? 23.612 -6.702 -28.061 1.00 96.25 297 ILE A N 1
ATOM 2426 C CA . ILE A 1 297 ? 23.286 -6.909 -26.635 1.00 96.25 297 ILE A CA 1
ATOM 2427 C C . ILE A 1 297 ? 24.181 -7.957 -25.949 1.00 96.25 297 ILE A C 1
ATOM 2429 O O . ILE A 1 297 ? 24.619 -7.681 -24.830 1.00 96.25 297 ILE A O 1
ATOM 2433 N N . PRO A 1 298 ? 24.481 -9.132 -26.550 1.00 95.75 298 PRO A N 1
ATOM 2434 C CA . PRO A 1 298 ? 25.295 -10.157 -25.889 1.00 95.75 298 PRO A CA 1
ATOM 2435 C C . PRO A 1 298 ? 26.708 -9.694 -25.506 1.00 95.75 298 PRO A C 1
ATOM 2437 O O . PRO A 1 298 ? 27.280 -10.219 -24.551 1.00 95.75 298 PRO A O 1
ATOM 2440 N N . GLU A 1 299 ? 27.249 -8.709 -26.227 1.00 94.62 299 GLU A N 1
ATOM 2441 C CA . GLU A 1 299 ? 28.595 -8.162 -26.020 1.00 94.62 299 GLU A CA 1
ATOM 2442 C C . GLU A 1 299 ? 28.581 -6.803 -25.303 1.00 94.62 299 GLU A C 1
ATOM 2444 O O . GLU A 1 299 ? 29.627 -6.299 -24.891 1.00 94.62 299 GLU A O 1
ATOM 2449 N N . CYS A 1 300 ? 27.406 -6.196 -25.110 1.00 95.75 300 CYS A N 1
ATOM 2450 C CA . CYS A 1 300 ? 27.290 -4.935 -24.392 1.00 95.75 300 CYS A CA 1
ATOM 2451 C C . CYS A 1 300 ? 27.690 -5.101 -22.925 1.00 95.75 300 CYS A C 1
ATOM 2453 O O . CYS A 1 300 ? 27.066 -5.855 -22.174 1.00 95.75 300 CYS A O 1
ATOM 2455 N N . ARG A 1 301 ? 28.670 -4.300 -22.495 1.00 97.44 301 ARG A N 1
ATOM 2456 C CA . ARG A 1 301 ? 28.977 -4.088 -21.078 1.00 97.44 301 ARG A CA 1
ATOM 2457 C C . ARG A 1 301 ? 27.751 -3.570 -20.333 1.00 97.44 301 ARG A C 1
ATOM 2459 O O . ARG A 1 301 ? 26.900 -2.873 -20.894 1.00 97.44 301 ARG A O 1
ATOM 2466 N N . THR A 1 302 ? 27.652 -3.920 -19.059 1.00 97.94 302 THR A N 1
ATOM 2467 C CA . THR A 1 302 ? 26.508 -3.556 -18.220 1.00 97.94 302 THR A CA 1
ATOM 2468 C C . THR A 1 302 ? 26.829 -2.368 -17.311 1.00 97.94 302 THR A C 1
ATOM 2470 O O . THR A 1 302 ? 27.985 -2.040 -17.036 1.00 97.94 302 THR A O 1
ATOM 2473 N N . MET A 1 303 ? 25.786 -1.690 -16.846 1.00 97.94 303 MET A N 1
ATOM 2474 C CA . MET A 1 303 ? 25.852 -0.669 -15.796 1.00 97.94 303 MET A CA 1
ATOM 2475 C C . MET A 1 303 ? 24.549 -0.697 -15.001 1.00 97.94 303 MET A C 1
ATOM 2477 O O . MET A 1 303 ? 23.570 -1.294 -15.458 1.00 97.94 303 MET A O 1
ATOM 2481 N N . LYS A 1 304 ? 24.517 -0.045 -13.838 1.00 97.50 304 LYS A N 1
ATOM 2482 C CA . LYS A 1 304 ? 23.311 0.023 -13.005 1.00 97.50 304 LYS A CA 1
ATOM 2483 C C . LYS A 1 304 ? 22.138 0.590 -13.801 1.00 97.50 304 LYS A C 1
ATOM 2485 O O . LYS A 1 304 ? 22.302 1.523 -14.588 1.00 97.50 304 LYS A O 1
ATOM 2490 N N . ALA A 1 305 ? 20.945 0.048 -13.591 1.00 97.50 305 ALA A N 1
ATOM 2491 C CA . ALA A 1 305 ? 19.747 0.435 -14.324 1.00 97.50 305 ALA A CA 1
ATOM 2492 C C . ALA A 1 305 ? 19.456 1.936 -14.207 1.00 97.50 305 ALA A C 1
ATOM 2494 O O . ALA A 1 305 ? 19.035 2.558 -15.183 1.00 97.50 305 ALA A O 1
ATOM 2495 N N . ILE A 1 306 ? 19.724 2.530 -13.041 1.00 95.50 306 ILE A N 1
ATOM 2496 C CA . ILE A 1 306 ? 19.540 3.966 -12.828 1.00 95.50 306 ILE A CA 1
ATOM 2497 C C . ILE A 1 306 ? 20.444 4.826 -13.717 1.00 95.50 306 ILE A C 1
ATOM 2499 O O . ILE A 1 306 ? 19.992 5.844 -14.240 1.00 95.50 306 ILE A O 1
ATOM 2503 N N . ASP A 1 307 ? 21.677 4.374 -13.950 1.00 95.38 307 ASP A N 1
ATOM 2504 C CA . ASP A 1 307 ? 22.648 5.050 -14.807 1.00 95.38 307 ASP A CA 1
ATOM 2505 C C . ASP A 1 307 ? 22.328 4.778 -16.282 1.00 95.38 307 ASP A C 1
ATOM 2507 O O . ASP A 1 307 ? 22.251 5.711 -17.077 1.00 95.38 307 ASP A O 1
ATOM 2511 N N . ARG A 1 308 ? 21.979 3.532 -16.639 1.00 96.88 308 ARG A N 1
ATOM 2512 C CA . ARG A 1 308 ? 21.581 3.173 -18.011 1.00 96.88 308 ARG A CA 1
ATOM 2513 C C . ARG A 1 308 ? 20.417 4.021 -18.509 1.00 96.88 308 ARG A C 1
ATOM 2515 O O . ARG A 1 308 ? 20.374 4.371 -19.685 1.00 96.88 308 ARG A O 1
ATOM 2522 N N . TYR A 1 309 ? 19.443 4.315 -17.651 1.00 95.88 309 TYR A N 1
ATOM 2523 C CA . TYR A 1 309 ? 18.229 5.034 -18.034 1.00 95.88 309 TYR A CA 1
ATOM 2524 C C . TYR A 1 309 ? 18.311 6.564 -17.867 1.00 95.88 309 TYR A C 1
ATOM 2526 O O . TYR A 1 309 ? 17.334 7.250 -18.189 1.00 95.88 309 TYR A O 1
ATOM 2534 N N . SER A 1 310 ? 19.448 7.112 -17.422 1.00 92.25 310 SER A N 1
ATOM 2535 C CA . SER A 1 310 ? 19.617 8.526 -17.036 1.00 92.25 310 SER A CA 1
ATOM 2536 C C . SER A 1 310 ? 19.218 9.537 -18.132 1.00 92.25 310 SER A C 1
ATOM 2538 O O . SER A 1 310 ? 18.651 10.587 -17.829 1.00 92.25 310 SER A O 1
ATOM 2540 N N . LEU A 1 311 ? 19.407 9.196 -19.414 1.00 89.75 311 LEU A N 1
ATOM 2541 C CA . LEU A 1 311 ? 19.064 10.038 -20.574 1.00 89.75 311 LEU A CA 1
ATOM 2542 C C . LEU A 1 311 ? 17.555 10.125 -20.880 1.00 89.75 311 LEU A C 1
ATOM 2544 O O . LEU A 1 311 ? 17.124 10.830 -21.803 1.00 89.75 311 LEU A O 1
ATOM 2548 N N . GLY A 1 312 ? 16.718 9.376 -20.162 1.00 88.94 312 GLY A N 1
ATOM 2549 C CA . GLY A 1 312 ? 15.271 9.401 -20.334 1.00 88.94 312 GLY A CA 1
ATOM 2550 C C . GLY A 1 312 ? 14.635 10.669 -19.767 1.00 88.94 312 GLY A C 1
ATOM 2551 O O . GLY A 1 312 ? 15.004 11.126 -18.701 1.00 88.94 312 GLY A O 1
ATOM 2552 N N . LYS A 1 313 ? 13.584 11.204 -20.403 1.00 89.44 313 LYS A N 1
ATOM 2553 C CA . LYS A 1 313 ? 12.889 12.426 -19.927 1.00 89.44 313 LYS A CA 1
ATOM 2554 C C . LYS A 1 313 ? 12.383 12.348 -18.484 1.00 89.44 313 LYS A C 1
ATOM 2556 O O . LYS A 1 313 ? 12.265 13.385 -17.840 1.00 89.44 313 LYS A O 1
ATOM 2561 N N . LEU A 1 314 ? 12.000 11.147 -18.037 1.00 89.81 314 LEU A N 1
ATOM 2562 C CA . LEU A 1 314 ? 11.668 10.908 -16.637 1.00 89.81 314 LEU A CA 1
ATOM 2563 C C . LEU A 1 314 ? 12.923 11.121 -15.808 1.00 89.81 314 LEU A C 1
ATOM 2565 O O . LEU A 1 314 ? 12.948 12.073 -15.059 1.00 89.81 314 LEU A O 1
ATOM 2569 N N . TYR A 1 315 ? 13.968 10.336 -16.052 1.00 90.56 315 TYR A N 1
ATOM 2570 C CA . TYR A 1 315 ? 15.257 10.334 -15.357 1.00 90.56 315 TYR A CA 1
ATOM 2571 C C . TYR A 1 315 ? 16.046 11.657 -15.404 1.00 90.56 315 TYR A C 1
ATOM 2573 O O . TYR A 1 315 ? 16.764 11.961 -14.466 1.00 90.56 315 TYR A O 1
ATOM 2581 N N . GLU A 1 316 ? 15.872 12.468 -16.450 1.00 84.88 316 GLU A N 1
ATOM 2582 C CA . GLU A 1 316 ? 16.448 13.817 -16.591 1.00 84.88 316 GLU A CA 1
ATOM 2583 C C . GLU A 1 316 ? 15.828 14.806 -15.590 1.00 84.88 316 GLU A C 1
ATOM 2585 O O . GLU A 1 316 ? 16.473 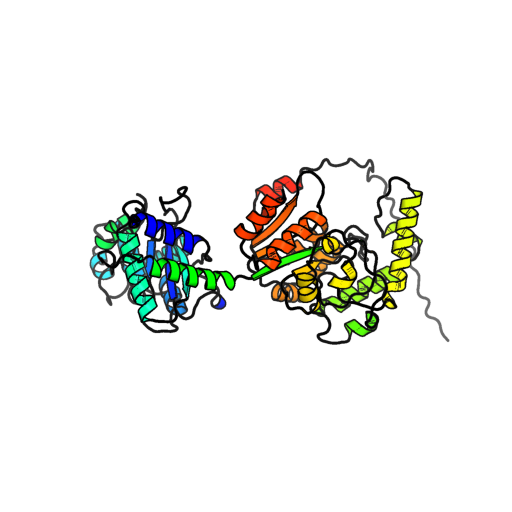15.755 -15.152 1.00 84.88 316 GLU A O 1
ATOM 2590 N N . LYS A 1 317 ? 14.534 14.632 -15.289 1.00 80.31 317 LYS A N 1
ATOM 2591 C CA . LYS A 1 317 ? 13.789 15.465 -14.326 1.00 80.31 317 LYS A CA 1
ATOM 2592 C C . LYS A 1 317 ? 13.650 14.809 -12.966 1.00 80.31 317 LYS A C 1
ATOM 2594 O O . LYS A 1 317 ? 13.475 15.492 -11.964 1.00 80.31 317 LYS A O 1
ATOM 2599 N N . LEU A 1 318 ? 13.703 13.491 -12.952 1.00 69.31 318 LEU A N 1
ATOM 2600 C CA . LEU A 1 318 ? 13.843 12.680 -11.775 1.00 69.31 318 LEU A CA 1
ATOM 2601 C C . LEU A 1 318 ? 15.242 12.930 -11.210 1.00 69.31 318 LEU A C 1
ATOM 2603 O O . LEU A 1 318 ? 16.206 13.157 -11.932 1.00 69.31 318 LEU A O 1
ATOM 2607 N N . LEU A 1 319 ? 15.309 12.795 -9.902 1.00 62.28 319 LEU A N 1
ATOM 2608 C CA . LEU A 1 319 ? 16.481 12.687 -9.077 1.00 62.28 319 LEU A CA 1
ATOM 2609 C C . LEU A 1 319 ? 17.325 13.955 -9.069 1.00 62.28 319 LEU A C 1
ATOM 2611 O O . LEU A 1 319 ? 18.171 14.184 -9.934 1.00 62.28 319 LEU A O 1
ATOM 2615 N N . THR A 1 320 ? 17.164 14.744 -8.007 1.00 73.62 320 THR A N 1
ATOM 2616 C CA . THR A 1 320 ? 18.307 15.528 -7.529 1.00 73.62 320 THR A CA 1
ATOM 2617 C C . THR A 1 320 ? 19.513 14.588 -7.411 1.00 73.62 320 THR A C 1
ATOM 2619 O O . THR A 1 320 ? 19.341 13.380 -7.224 1.00 73.62 320 THR A O 1
ATOM 2622 N N . GLU A 1 321 ? 20.733 15.113 -7.533 1.00 80.00 321 GLU A N 1
ATOM 2623 C CA . GLU A 1 321 ? 21.934 14.267 -7.432 1.00 80.00 321 GLU A CA 1
ATOM 2624 C C . GLU A 1 321 ? 21.931 13.409 -6.155 1.00 80.00 321 GLU A C 1
ATOM 2626 O O . GLU A 1 321 ? 22.340 12.255 -6.186 1.00 80.00 321 GLU A O 1
ATOM 2631 N N . ASP A 1 322 ? 21.328 13.918 -5.080 1.00 82.19 322 ASP A N 1
ATOM 2632 C CA . ASP A 1 322 ? 21.048 13.175 -3.853 1.00 82.19 322 ASP A CA 1
ATOM 2633 C C . ASP A 1 322 ? 20.205 11.898 -4.071 1.00 82.19 322 ASP A C 1
ATOM 2635 O O . ASP A 1 322 ? 20.675 10.796 -3.792 1.00 82.19 322 ASP A O 1
ATOM 2639 N N . ILE A 1 323 ? 19.004 11.990 -4.660 1.00 86.69 323 ILE A N 1
ATOM 2640 C CA . ILE A 1 323 ? 18.166 10.798 -4.902 1.00 86.69 323 ILE A CA 1
ATOM 2641 C C . ILE A 1 323 ? 18.831 9.862 -5.930 1.00 86.69 323 ILE A C 1
ATOM 2643 O O . ILE A 1 323 ? 18.680 8.645 -5.830 1.00 86.69 323 ILE A O 1
ATOM 2647 N N . LYS A 1 324 ? 19.591 10.385 -6.913 1.00 86.12 324 LYS A N 1
ATOM 2648 C CA . LYS A 1 324 ? 20.342 9.529 -7.860 1.00 86.12 324 LYS A CA 1
ATOM 2649 C C . LYS A 1 324 ? 21.339 8.672 -7.117 1.00 86.12 324 LYS A C 1
ATOM 2651 O O . LYS A 1 324 ? 21.392 7.471 -7.359 1.00 86.12 324 LYS A O 1
ATOM 2656 N N . ASN A 1 325 ? 22.112 9.293 -6.232 1.00 87.88 325 ASN A N 1
ATOM 2657 C CA . ASN A 1 325 ? 23.119 8.609 -5.441 1.00 87.88 325 ASN A CA 1
ATOM 2658 C C . ASN A 1 325 ? 22.467 7.550 -4.550 1.00 87.88 325 ASN A C 1
ATOM 2660 O O . ASN A 1 325 ? 22.876 6.396 -4.620 1.00 87.88 325 ASN A O 1
ATOM 2664 N N . GLN A 1 326 ? 21.375 7.895 -3.864 1.00 88.94 326 GLN A N 1
ATOM 2665 C CA . GLN A 1 326 ? 20.640 6.961 -3.005 1.00 88.94 326 GLN A CA 1
ATOM 2666 C C . GLN A 1 326 ? 19.986 5.793 -3.768 1.00 88.94 326 GLN A C 1
ATOM 2668 O O . GLN A 1 326 ? 19.890 4.680 -3.260 1.00 88.94 326 GLN A O 1
ATOM 2673 N N . LEU A 1 327 ? 19.523 5.997 -5.005 1.00 91.88 327 LEU A N 1
ATOM 2674 C CA . LEU A 1 327 ? 19.060 4.888 -5.853 1.00 91.88 327 LEU A CA 1
ATOM 2675 C C . LEU A 1 327 ? 20.229 4.066 -6.406 1.00 91.88 327 LEU A C 1
ATOM 2677 O O . LEU A 1 327 ? 20.101 2.859 -6.608 1.00 91.88 327 LEU A O 1
ATOM 2681 N N . ARG A 1 328 ? 21.368 4.711 -6.677 1.00 91.94 328 ARG A N 1
ATOM 2682 C CA . ARG A 1 328 ? 22.577 4.063 -7.193 1.00 91.94 328 ARG A CA 1
ATOM 2683 C C . ARG A 1 328 ? 23.236 3.185 -6.138 1.00 91.94 328 ARG A C 1
ATOM 2685 O O . ARG A 1 328 ? 23.744 2.123 -6.495 1.00 91.94 328 ARG A O 1
ATOM 2692 N N . ASP A 1 329 ? 23.269 3.604 -4.880 1.00 89.38 329 ASP A N 1
ATOM 2693 C CA . ASP A 1 329 ? 23.835 2.828 -3.770 1.00 89.38 329 ASP A CA 1
ATOM 2694 C C . ASP A 1 329 ? 22.820 1.882 -3.103 1.00 89.38 329 ASP A C 1
ATOM 2696 O O . ASP A 1 329 ? 23.228 0.950 -2.415 1.00 89.38 329 ASP 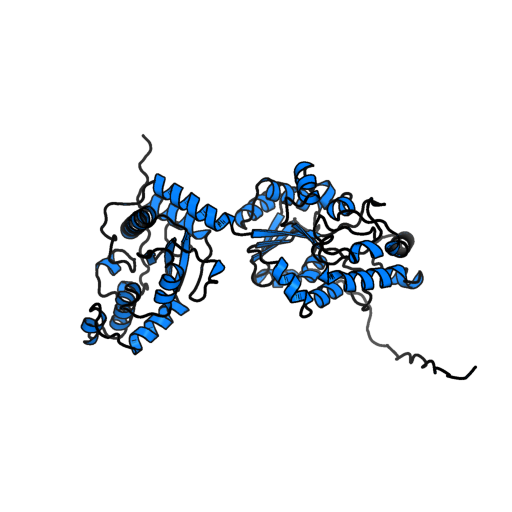A O 1
ATOM 2700 N N . GLY A 1 330 ? 21.525 2.048 -3.392 1.00 87.25 330 GLY A N 1
ATOM 2701 C CA . GLY A 1 330 ? 20.452 1.195 -2.880 1.00 87.25 330 GLY A CA 1
ATOM 2702 C C . GLY A 1 330 ? 19.868 1.651 -1.542 1.00 87.25 330 GLY A C 1
ATOM 2703 O O . GLY A 1 330 ? 19.038 0.934 -0.990 1.00 87.25 330 GLY A O 1
ATOM 2704 N N . THR A 1 331 ? 20.250 2.831 -1.042 1.00 85.69 331 THR A N 1
ATOM 2705 C CA . THR A 1 331 ? 19.632 3.479 0.128 1.00 85.69 331 THR A CA 1
ATOM 2706 C C . THR A 1 331 ? 18.125 3.662 -0.063 1.00 85.69 331 THR A C 1
ATOM 2708 O O . THR A 1 331 ? 17.350 3.415 0.858 1.00 85.69 331 THR A O 1
ATOM 2711 N N . ILE A 1 332 ? 17.692 4.047 -1.269 1.00 87.75 332 ILE A N 1
ATOM 2712 C CA . ILE A 1 332 ? 16.277 4.005 -1.657 1.00 87.75 332 ILE A CA 1
ATOM 2713 C C . ILE A 1 332 ? 16.009 2.660 -2.337 1.00 87.75 332 ILE A C 1
ATOM 2715 O O . ILE A 1 332 ? 16.406 2.438 -3.482 1.00 87.75 332 ILE A O 1
ATOM 2719 N N . ASP A 1 333 ? 15.303 1.772 -1.636 1.00 88.06 333 ASP A N 1
ATOM 2720 C CA . ASP A 1 333 ? 15.062 0.384 -2.056 1.00 88.06 333 ASP A CA 1
ATOM 2721 C C . ASP A 1 333 ? 13.628 0.114 -2.554 1.00 88.06 333 ASP A C 1
ATOM 2723 O O . ASP A 1 333 ? 13.292 -1.010 -2.942 1.00 88.06 333 ASP A O 1
ATOM 2727 N N . ASN A 1 334 ? 12.778 1.143 -2.541 1.00 92.25 334 ASN A N 1
ATOM 2728 C CA . ASN A 1 334 ? 11.340 1.070 -2.793 1.00 92.25 334 ASN A CA 1
ATOM 2729 C C . ASN A 1 334 ? 10.918 1.702 -4.131 1.00 92.25 334 ASN A C 1
ATOM 2731 O O . ASN A 1 334 ? 9.773 2.127 -4.307 1.00 92.25 334 ASN A O 1
ATOM 2735 N N . VAL A 1 335 ? 11.839 1.753 -5.093 1.00 95.56 335 VAL A N 1
ATOM 2736 C CA . VAL A 1 335 ? 11.579 2.167 -6.476 1.00 95.56 335 VAL A CA 1
ATOM 2737 C C . VAL A 1 335 ? 11.977 1.025 -7.397 1.00 95.56 335 VAL A C 1
ATOM 2739 O O . VAL A 1 335 ? 13.153 0.686 -7.453 1.00 95.56 335 VAL A O 1
ATOM 2742 N N . PHE A 1 336 ? 11.038 0.460 -8.161 1.00 97.38 336 PHE A N 1
ATOM 2743 C CA . PHE A 1 336 ? 11.351 -0.546 -9.184 1.00 97.38 336 PHE A CA 1
ATOM 2744 C C . PHE A 1 336 ? 11.051 -0.029 -10.589 1.00 97.38 336 PHE A C 1
ATOM 2746 O O . PHE A 1 336 ? 10.118 0.746 -10.823 1.00 97.38 336 PHE A O 1
ATOM 2753 N N . ILE A 1 337 ? 11.854 -0.492 -11.544 1.00 97.75 337 ILE A N 1
ATOM 2754 C CA . ILE A 1 337 ? 11.769 -0.087 -12.942 1.00 97.75 337 ILE A CA 1
ATOM 2755 C C . ILE A 1 337 ? 11.160 -1.226 -13.751 1.00 97.75 337 ILE A C 1
ATOM 2757 O O . ILE A 1 337 ? 11.685 -2.338 -13.780 1.00 97.75 337 ILE A O 1
ATOM 2761 N N . VAL A 1 338 ? 10.069 -0.940 -14.456 1.00 97.94 338 VAL A N 1
ATOM 2762 C CA . VAL A 1 338 ? 9.462 -1.871 -15.408 1.00 97.94 338 VAL A CA 1
ATOM 2763 C C . VAL A 1 338 ? 10.102 -1.642 -16.780 1.00 97.94 338 VAL A C 1
ATOM 2765 O O . VAL A 1 338 ? 9.957 -0.586 -17.394 1.00 97.94 338 VAL A O 1
ATOM 2768 N N . SER A 1 339 ? 10.832 -2.643 -17.252 1.00 98.06 339 SER A N 1
ATOM 2769 C CA . SER A 1 339 ? 11.689 -2.672 -18.433 1.00 98.06 339 SER A CA 1
ATOM 2770 C C . SER A 1 339 ? 11.125 -3.582 -19.521 1.00 98.06 339 SER A C 1
ATOM 2772 O O . SER A 1 339 ? 10.689 -4.700 -19.256 1.00 98.06 339 SER A O 1
ATOM 2774 N N . ALA A 1 340 ? 11.166 -3.126 -20.775 1.00 97.31 340 ALA A N 1
ATOM 2775 C CA . ALA A 1 340 ? 10.719 -3.937 -21.907 1.00 97.31 340 ALA A CA 1
ATOM 2776 C C . ALA A 1 340 ? 11.622 -5.162 -22.142 1.00 97.31 340 ALA A C 1
ATOM 2778 O O . ALA A 1 340 ? 11.110 -6.243 -22.419 1.00 97.31 340 ALA A O 1
ATOM 2779 N N . MET A 1 341 ? 12.944 -5.009 -22.006 1.00 97.69 341 MET A N 1
ATOM 2780 C CA . MET A 1 341 ? 13.903 -6.108 -22.192 1.00 97.69 341 MET A CA 1
ATOM 2781 C C . MET A 1 341 ? 14.092 -6.936 -20.920 1.00 97.69 341 MET A C 1
ATOM 2783 O O . MET A 1 341 ? 14.204 -8.154 -20.991 1.00 97.69 341 MET A O 1
ATOM 2787 N N . MET A 1 342 ? 14.112 -6.278 -19.758 1.00 97.81 342 MET A N 1
ATOM 2788 C CA . MET A 1 342 ? 14.584 -6.886 -18.507 1.00 97.81 342 MET A CA 1
ATOM 2789 C C . MET A 1 342 ? 13.464 -7.248 -17.522 1.00 97.81 342 MET A C 1
ATOM 2791 O O . MET A 1 342 ? 13.753 -7.768 -16.445 1.00 97.81 342 MET A O 1
ATOM 2795 N N . GLY A 1 343 ? 12.198 -6.975 -17.848 1.00 97.44 343 GLY A N 1
ATOM 2796 C CA . GLY A 1 343 ? 11.076 -7.242 -16.949 1.00 97.44 343 GLY A CA 1
ATOM 2797 C C . GLY A 1 343 ? 11.048 -6.238 -15.803 1.00 97.44 343 GLY A C 1
ATOM 2798 O O . GLY A 1 343 ? 11.004 -5.042 -16.051 1.00 97.44 343 GLY A O 1
ATOM 2799 N N . ILE A 1 344 ? 11.065 -6.685 -14.552 1.00 97.19 344 ILE A N 1
ATOM 2800 C CA . ILE A 1 344 ? 11.214 -5.786 -13.396 1.00 97.19 344 ILE A CA 1
ATOM 2801 C C . ILE A 1 344 ? 12.689 -5.756 -12.998 1.00 97.19 344 ILE A C 1
ATOM 2803 O O . ILE A 1 344 ? 13.319 -6.809 -12.939 1.00 97.19 344 ILE A O 1
ATOM 2807 N N . VAL A 1 345 ? 13.243 -4.565 -12.762 1.00 97.62 345 VAL A N 1
ATOM 2808 C CA . VAL A 1 345 ? 14.630 -4.382 -12.308 1.00 97.62 345 VAL A CA 1
ATOM 2809 C C . VAL A 1 345 ? 14.715 -3.407 -11.141 1.00 97.62 345 VAL A C 1
ATOM 2811 O O . VAL A 1 345 ? 13.940 -2.448 -11.052 1.00 97.62 345 VAL A O 1
ATOM 2814 N N . HIS A 1 346 ? 15.676 -3.650 -10.255 1.00 97.44 346 HIS A N 1
ATOM 2815 C CA . HIS A 1 346 ? 16.075 -2.705 -9.222 1.00 97.44 346 HIS A CA 1
ATOM 2816 C C . HIS A 1 346 ? 16.980 -1.619 -9.834 1.00 97.44 346 HIS A C 1
ATOM 2818 O O . HIS A 1 346 ? 17.713 -1.909 -10.779 1.00 97.44 346 HIS A O 1
ATOM 2824 N N . PRO A 1 347 ? 16.985 -0.378 -9.317 1.00 96.81 347 PRO A N 1
ATOM 2825 C CA . PRO A 1 347 ? 17.888 0.686 -9.764 1.00 96.81 347 PRO A CA 1
ATOM 2826 C C . PRO A 1 347 ? 19.373 0.294 -9.774 1.00 96.81 347 PRO A C 1
ATOM 2828 O O . PRO A 1 347 ? 20.122 0.775 -10.625 1.00 96.81 347 PRO A O 1
ATOM 2831 N N . THR A 1 348 ? 19.778 -0.607 -8.874 1.00 96.88 348 THR A N 1
ATOM 2832 C CA . THR A 1 348 ? 21.151 -1.124 -8.768 1.00 96.88 348 THR A CA 1
ATOM 2833 C C . THR A 1 348 ? 21.444 -2.310 -9.686 1.00 96.88 348 THR A C 1
ATOM 2835 O O . THR A 1 348 ? 22.613 -2.663 -9.815 1.00 96.88 348 THR A O 1
ATOM 2838 N N . ASP A 1 349 ? 20.432 -2.928 -10.306 1.00 97.69 349 ASP A N 1
ATOM 2839 C CA . ASP A 1 349 ? 20.642 -4.087 -11.181 1.00 97.69 349 ASP A CA 1
ATOM 2840 C C . ASP A 1 349 ? 21.486 -3.672 -12.389 1.00 97.69 349 ASP A C 1
ATOM 2842 O O . ASP A 1 349 ? 21.236 -2.641 -13.018 1.00 97.69 349 ASP A O 1
ATOM 2846 N N . LEU A 1 350 ? 22.473 -4.488 -12.739 1.00 97.81 350 LEU A N 1
ATOM 2847 C CA . LEU A 1 350 ? 23.342 -4.270 -13.886 1.00 97.81 350 LEU A CA 1
ATOM 2848 C C . LEU A 1 350 ? 22.635 -4.698 -15.170 1.00 97.81 350 LEU A C 1
ATOM 2850 O O . LEU A 1 350 ? 22.332 -5.869 -15.338 1.00 97.81 350 LEU A O 1
ATOM 2854 N N . ILE A 1 351 ? 22.401 -3.784 -16.110 1.00 97.88 351 ILE A N 1
ATOM 2855 C CA . ILE A 1 351 ? 21.674 -4.082 -17.352 1.00 97.88 351 ILE A CA 1
ATOM 2856 C C . ILE A 1 351 ? 22.471 -3.696 -18.611 1.00 97.88 351 ILE A C 1
ATOM 2858 O O . ILE A 1 351 ? 23.223 -2.708 -18.601 1.00 97.88 351 ILE A O 1
ATOM 2862 N N . PRO A 1 352 ? 22.319 -4.450 -19.719 1.00 97.44 352 PRO A N 1
ATOM 2863 C CA . PRO A 1 352 ? 22.958 -4.109 -20.984 1.00 97.44 352 PRO A CA 1
ATOM 2864 C C . PRO A 1 352 ? 22.257 -2.917 -21.650 1.00 97.44 352 PRO A C 1
ATOM 2866 O O . PRO A 1 352 ? 21.143 -2.533 -21.275 1.00 97.44 352 PRO A O 1
ATOM 2869 N N . ASP A 1 353 ? 22.908 -2.330 -22.651 1.00 96.94 353 ASP A N 1
ATOM 2870 C CA . ASP A 1 353 ? 22.241 -1.397 -23.557 1.00 96.94 353 ASP A CA 1
ATOM 2871 C C . ASP A 1 353 ? 21.337 -2.160 -24.540 1.00 96.94 353 ASP A C 1
ATOM 2873 O O . ASP A 1 353 ? 21.643 -3.281 -24.933 1.00 96.94 353 ASP A O 1
ATOM 2877 N N . TYR A 1 354 ? 20.202 -1.567 -24.910 1.00 96.94 354 TYR A N 1
ATOM 2878 C CA . TYR A 1 354 ? 19.224 -2.153 -25.834 1.00 96.94 354 TYR A CA 1
ATOM 2879 C C . TYR A 1 354 ? 18.236 -1.092 -26.347 1.00 96.94 354 TYR A C 1
ATOM 2881 O O . TYR A 1 354 ? 18.073 -0.021 -25.753 1.00 96.94 354 TYR A O 1
ATOM 2889 N N . ASP A 1 355 ? 17.489 -1.395 -27.406 1.00 96.56 355 ASP A N 1
ATOM 2890 C CA . ASP A 1 355 ? 16.337 -0.605 -27.848 1.00 96.56 355 ASP A CA 1
ATOM 2891 C C . ASP A 1 355 ? 15.096 -1.476 -28.102 1.00 96.56 355 ASP A C 1
ATOM 2893 O O . ASP A 1 355 ? 14.928 -2.098 -29.148 1.00 96.56 355 ASP A O 1
ATOM 2897 N N . LEU A 1 356 ? 14.196 -1.510 -27.117 1.00 96.81 356 LEU A N 1
ATOM 2898 C CA . LEU A 1 356 ? 12.965 -2.293 -27.151 1.00 96.81 356 LEU A CA 1
ATOM 2899 C C . LEU A 1 356 ? 11.853 -1.559 -26.400 1.00 96.81 356 LEU A C 1
ATOM 2901 O O . LEU A 1 356 ? 12.071 -1.059 -25.293 1.00 96.81 356 LEU A O 1
ATOM 2905 N N . PHE A 1 357 ? 10.652 -1.508 -26.977 1.00 95.44 357 PHE A N 1
ATOM 2906 C CA . PHE A 1 357 ? 9.462 -0.923 -26.360 1.00 95.44 357 PHE A CA 1
ATOM 2907 C C . PHE A 1 357 ? 8.465 -2.000 -25.936 1.00 95.44 357 PHE A C 1
ATOM 2909 O O . PHE A 1 357 ? 8.303 -3.023 -26.592 1.00 95.44 357 PHE A O 1
ATOM 2916 N N . MET A 1 358 ? 7.664 -1.707 -24.908 1.00 95.56 358 MET A N 1
ATOM 2917 C CA . MET A 1 358 ? 6.550 -2.572 -24.485 1.00 95.56 358 MET A CA 1
ATOM 2918 C C . MET A 1 358 ? 5.558 -2.904 -25.615 1.00 95.56 358 MET A C 1
ATOM 2920 O O . MET A 1 358 ? 4.858 -3.912 -25.558 1.00 95.56 358 MET A O 1
ATOM 2924 N N . GLY A 1 359 ? 5.459 -2.036 -26.628 1.00 94.50 359 GLY A N 1
ATOM 2925 C CA . GLY A 1 359 ? 4.603 -2.220 -27.800 1.00 94.50 359 GLY A CA 1
ATOM 2926 C C . GLY A 1 359 ? 5.239 -2.977 -28.968 1.00 94.50 359 GLY A C 1
ATOM 2927 O O . GLY A 1 359 ? 4.529 -3.217 -29.945 1.00 94.50 359 GLY A O 1
ATOM 2928 N N . ASP A 1 360 ? 6.520 -3.331 -28.888 1.00 96.38 360 ASP A N 1
ATOM 2929 C CA . ASP A 1 360 ? 7.196 -4.114 -29.921 1.00 96.38 360 ASP A CA 1
ATOM 2930 C C . ASP A 1 360 ? 6.706 -5.568 -29.895 1.00 96.38 360 ASP A C 1
ATOM 2932 O O . ASP A 1 360 ? 6.012 -6.008 -28.964 1.00 96.38 360 ASP A O 1
ATOM 2936 N N . LYS A 1 361 ? 6.991 -6.299 -30.971 1.00 96.62 361 LYS A N 1
ATOM 2937 C CA . LYS A 1 361 ? 6.640 -7.712 -31.106 1.00 96.62 361 LYS A CA 1
ATOM 2938 C C . LYS A 1 361 ? 7.511 -8.547 -30.167 1.00 96.62 361 LYS A C 1
ATOM 2940 O O . LYS A 1 361 ? 8.718 -8.328 -30.106 1.00 96.62 361 LYS A O 1
ATOM 2945 N N . SER A 1 362 ? 6.905 -9.462 -29.415 1.00 95.69 362 SER A N 1
ATOM 2946 C CA . SER A 1 362 ? 7.613 -10.398 -28.536 1.00 95.69 362 SER A CA 1
ATOM 2947 C C . SER A 1 362 ? 8.096 -11.636 -29.304 1.00 95.69 362 SER A C 1
ATOM 2949 O O . SER A 1 362 ? 7.539 -11.944 -30.361 1.00 95.69 362 SER A O 1
ATOM 2951 N N . PRO A 1 363 ? 9.040 -12.421 -28.746 1.00 91.94 363 PRO A N 1
ATOM 2952 C CA . PRO A 1 363 ? 9.416 -13.727 -29.298 1.00 91.94 363 PRO A CA 1
ATOM 2953 C C . PRO A 1 363 ? 8.232 -14.696 -29.466 1.00 91.94 363 PRO A C 1
ATOM 2955 O O . PRO A 1 363 ? 8.222 -15.521 -30.369 1.00 91.94 363 PRO A O 1
ATOM 2958 N N . SER A 1 364 ? 7.181 -14.547 -28.652 1.00 88.06 364 SER A N 1
ATOM 2959 C CA . SER A 1 364 ? 5.923 -15.302 -28.751 1.00 88.06 364 SER A CA 1
ATOM 2960 C C . SER A 1 364 ? 4.927 -14.758 -29.792 1.00 88.06 364 SER A C 1
ATOM 2962 O O . SER A 1 364 ? 3.738 -15.062 -29.718 1.00 88.06 364 SER A O 1
ATOM 2964 N N . ASN A 1 365 ? 5.378 -13.927 -30.742 1.00 83.19 365 ASN A N 1
ATOM 2965 C CA . ASN A 1 365 ? 4.559 -13.327 -31.806 1.00 83.19 365 ASN A CA 1
ATOM 2966 C C . ASN A 1 365 ? 3.390 -12.448 -31.291 1.00 83.19 365 ASN A C 1
ATOM 2968 O O . ASN A 1 365 ? 2.415 -12.203 -31.999 1.00 83.19 365 ASN A O 1
ATOM 2972 N N . ASN A 1 366 ? 3.494 -11.949 -30.056 1.00 90.31 366 ASN A N 1
ATOM 2973 C CA . ASN A 1 366 ? 2.537 -11.054 -29.400 1.00 90.31 366 ASN A CA 1
ATOM 2974 C C . ASN A 1 366 ? 3.206 -9.694 -29.120 1.00 90.31 366 ASN A C 1
ATOM 2976 O O . ASN A 1 366 ? 4.106 -9.283 -29.844 1.00 90.31 366 ASN A O 1
ATOM 2980 N N . ARG A 1 367 ? 2.755 -8.943 -28.107 1.00 96.06 367 ARG A N 1
ATOM 2981 C CA . ARG A 1 367 ? 3.411 -7.709 -27.644 1.00 96.06 367 ARG A CA 1
ATOM 2982 C C . ARG A 1 367 ? 4.276 -7.989 -26.422 1.00 96.06 367 ARG A C 1
ATOM 2984 O O . ARG A 1 367 ? 3.869 -8.775 -25.570 1.00 96.06 367 ARG A O 1
ATOM 2991 N N . VAL A 1 368 ? 5.400 -7.287 -26.290 1.00 97.62 368 VAL A N 1
ATOM 2992 C CA . VAL A 1 368 ? 6.322 -7.427 -25.143 1.00 97.62 368 VAL A CA 1
ATOM 2993 C C . VAL A 1 368 ? 5.605 -7.284 -23.795 1.00 97.62 368 VAL A C 1
ATOM 2995 O O . VAL A 1 368 ? 5.797 -8.117 -22.915 1.00 97.62 368 VAL A O 1
ATOM 2998 N N . TRP A 1 369 ? 4.702 -6.306 -23.640 1.00 96.44 369 TRP A N 1
ATOM 2999 C CA . TRP A 1 369 ? 3.935 -6.158 -22.391 1.00 96.44 369 TRP A CA 1
ATOM 3000 C C . TRP A 1 369 ? 3.076 -7.386 -22.054 1.00 96.44 369 TRP A C 1
ATOM 3002 O O . TRP A 1 369 ? 2.858 -7.678 -20.882 1.00 96.44 369 TRP A O 1
ATOM 3012 N N . ARG A 1 370 ? 2.578 -8.102 -23.070 1.00 96.56 370 ARG A N 1
ATOM 3013 C CA . ARG A 1 370 ? 1.745 -9.295 -22.893 1.00 96.56 370 ARG A CA 1
ATOM 3014 C C . ARG A 1 370 ? 2.593 -10.498 -22.498 1.00 96.56 370 ARG A C 1
ATOM 3016 O O . ARG A 1 370 ? 2.184 -11.237 -21.613 1.00 96.56 370 ARG A O 1
ATOM 3023 N N . LEU A 1 371 ? 3.785 -10.631 -23.086 1.00 96.12 371 LEU A N 1
ATOM 3024 C CA . LEU A 1 371 ? 4.763 -11.633 -22.662 1.00 96.12 371 LEU A CA 1
ATOM 3025 C C . LEU A 1 371 ? 5.093 -11.461 -21.179 1.00 96.12 371 LEU A C 1
ATOM 3027 O O . LEU A 1 371 ? 4.994 -12.425 -20.432 1.00 96.12 371 LEU A O 1
ATOM 3031 N N . TRP A 1 372 ? 5.421 -10.243 -20.733 1.00 96.94 372 TRP A N 1
ATOM 3032 C CA . TRP A 1 372 ? 5.717 -10.005 -19.317 1.00 96.94 372 TRP A CA 1
ATOM 3033 C C . TRP A 1 372 ? 4.518 -10.270 -18.416 1.00 96.94 372 TRP A C 1
ATOM 3035 O O . TRP A 1 372 ? 4.678 -10.931 -17.398 1.00 96.94 372 TRP A O 1
ATOM 3045 N N . LYS A 1 373 ? 3.315 -9.854 -18.827 1.00 95.31 373 LYS A N 1
ATOM 3046 C CA . LYS A 1 373 ? 2.079 -10.175 -18.105 1.00 95.31 373 LYS A CA 1
ATOM 3047 C C . LYS A 1 373 ? 1.924 -11.681 -17.873 1.00 95.31 373 LYS A C 1
ATOM 3049 O O . LYS A 1 373 ? 1.637 -12.109 -16.758 1.00 95.31 373 LYS A O 1
ATOM 3054 N N . GLU A 1 374 ? 2.122 -12.475 -18.922 1.00 94.62 374 GLU A N 1
ATOM 3055 C CA . GLU A 1 374 ? 2.037 -13.935 -18.854 1.00 94.62 374 GLU A CA 1
ATOM 3056 C C . GLU A 1 374 ? 3.143 -14.500 -17.958 1.00 94.62 374 GLU A C 1
ATOM 3058 O O . GLU A 1 374 ? 2.839 -15.219 -17.012 1.00 94.62 374 GLU A O 1
ATOM 3063 N N . LYS A 1 375 ? 4.408 -14.115 -18.181 1.00 94.88 375 LYS A N 1
ATOM 3064 C CA . LYS A 1 375 ? 5.560 -14.606 -17.407 1.00 94.88 375 LYS A CA 1
ATOM 3065 C C . LYS A 1 375 ? 5.481 -14.268 -15.921 1.00 94.88 375 LYS A C 1
ATOM 3067 O O . LYS A 1 375 ? 5.768 -15.124 -15.095 1.00 94.88 375 LYS A O 1
ATOM 3072 N N . PHE A 1 376 ? 5.054 -13.059 -15.575 1.00 94.38 376 PHE A N 1
ATOM 3073 C CA . PHE A 1 376 ? 4.880 -12.642 -14.186 1.00 94.38 376 PHE A CA 1
ATOM 3074 C C . PHE A 1 376 ? 3.731 -13.369 -13.482 1.00 94.38 376 PHE A C 1
ATOM 3076 O O . PHE A 1 376 ? 3.714 -13.436 -12.260 1.00 94.38 376 PHE A O 1
ATOM 3083 N N . SER A 1 377 ? 2.791 -13.943 -14.231 1.00 87.88 377 SER A N 1
ATOM 3084 C CA . SER A 1 377 ? 1.671 -14.701 -13.667 1.00 87.88 377 SER A CA 1
ATOM 3085 C C . SER A 1 377 ? 1.969 -16.201 -13.524 1.00 87.88 377 SER A C 1
ATOM 3087 O O . SER A 1 377 ? 1.120 -16.944 -13.037 1.00 87.88 377 SER A O 1
ATOM 3089 N N . MET A 1 378 ? 3.145 -16.673 -13.954 1.00 87.62 378 MET A N 1
ATOM 3090 C CA . MET A 1 378 ? 3.507 -18.093 -13.928 1.00 87.62 378 MET A CA 1
ATOM 3091 C C . MET A 1 378 ? 4.046 -18.518 -12.560 1.00 87.62 378 MET A C 1
ATOM 3093 O O . MET A 1 378 ? 5.125 -18.066 -12.187 1.00 87.62 378 MET A O 1
ATOM 3097 N N . GLY A 1 379 ? 3.335 -19.433 -11.885 1.00 83.56 379 GLY A N 1
ATOM 3098 C CA . GLY A 1 379 ? 3.796 -20.225 -10.728 1.00 83.56 379 GLY A CA 1
ATOM 3099 C C . GLY A 1 379 ? 4.837 -19.533 -9.842 1.00 83.56 379 GLY A C 1
ATOM 3100 O O . GLY A 1 379 ? 4.597 -18.429 -9.348 1.00 83.56 379 GLY A O 1
ATOM 3101 N N . ASP A 1 380 ? 6.011 -20.160 -9.739 1.00 87.62 380 ASP A N 1
ATOM 3102 C CA . ASP A 1 380 ? 7.134 -19.739 -8.892 1.00 87.62 380 ASP A CA 1
ATOM 3103 C C . ASP A 1 380 ? 7.636 -18.316 -9.181 1.00 87.62 380 ASP A C 1
ATOM 3105 O O . ASP A 1 380 ? 8.023 -17.600 -8.260 1.00 87.62 380 ASP A O 1
ATOM 3109 N N . ILE A 1 381 ? 7.602 -17.861 -10.441 1.00 91.88 381 ILE A N 1
ATOM 3110 C CA . ILE A 1 381 ? 8.006 -16.490 -10.800 1.00 91.88 381 ILE A CA 1
ATOM 3111 C C . ILE A 1 381 ? 7.016 -15.487 -10.218 1.00 91.88 381 ILE A C 1
ATOM 3113 O O . ILE A 1 381 ? 7.415 -14.458 -9.673 1.00 91.88 381 ILE A O 1
ATOM 3117 N N . GLY A 1 382 ? 5.721 -15.778 -10.342 1.00 88.38 382 GLY A N 1
ATOM 3118 C CA . GLY A 1 382 ? 4.677 -14.938 -9.775 1.00 88.38 382 GLY A CA 1
ATOM 3119 C C . GLY A 1 382 ? 4.751 -14.887 -8.254 1.00 88.38 382 GLY A C 1
ATOM 3120 O O . GLY A 1 382 ? 4.619 -13.807 -7.682 1.00 88.38 382 GLY A O 1
ATOM 3121 N N . ASP A 1 383 ? 5.010 -16.022 -7.603 1.00 86.44 383 ASP A N 1
ATOM 3122 C CA . ASP A 1 383 ? 5.171 -16.093 -6.148 1.00 86.44 383 ASP A CA 1
ATOM 3123 C C . ASP A 1 383 ? 6.420 -15.343 -5.671 1.00 86.44 383 ASP A C 1
ATOM 3125 O O . ASP A 1 383 ? 6.336 -14.534 -4.742 1.00 86.44 383 ASP A O 1
ATOM 3129 N N . ALA A 1 384 ? 7.552 -15.518 -6.358 1.00 88.50 384 ALA A N 1
ATOM 3130 C CA . ALA A 1 384 ? 8.776 -14.775 -6.084 1.00 88.50 384 ALA A CA 1
ATOM 3131 C C . ALA A 1 384 ? 8.592 -13.265 -6.298 1.00 88.50 384 ALA A C 1
ATOM 3133 O O . ALA A 1 384 ? 9.067 -12.465 -5.498 1.00 88.50 384 ALA A O 1
ATOM 3134 N N . LEU A 1 385 ? 7.869 -12.834 -7.335 1.00 89.44 385 LEU A N 1
ATOM 3135 C CA . LEU A 1 385 ? 7.564 -11.412 -7.518 1.00 89.44 385 LEU A CA 1
ATOM 3136 C C . LEU A 1 385 ? 6.675 -10.883 -6.400 1.00 89.44 385 LEU A C 1
ATOM 3138 O O . LEU A 1 385 ? 6.971 -9.831 -5.843 1.00 89.44 385 LEU A O 1
ATOM 3142 N N . ARG A 1 386 ? 5.612 -11.608 -6.038 1.00 84.62 386 ARG A N 1
ATOM 3143 C CA . ARG A 1 386 ? 4.703 -11.194 -4.963 1.00 84.62 386 ARG A CA 1
ATOM 3144 C C . ARG A 1 386 ? 5.420 -11.048 -3.623 1.00 84.62 386 ARG A C 1
ATOM 3146 O O . ARG A 1 386 ? 5.129 -10.094 -2.907 1.00 84.62 386 ARG A O 1
ATOM 3153 N N . SER A 1 387 ? 6.385 -11.913 -3.302 1.00 82.25 387 SER A N 1
ATOM 3154 C CA . SER A 1 387 ? 7.173 -11.785 -2.066 1.00 82.25 387 SER A CA 1
ATOM 3155 C C . SER A 1 387 ? 8.050 -10.526 -2.041 1.00 82.25 387 SER A C 1
ATOM 3157 O O . SER A 1 387 ? 8.197 -9.907 -0.991 1.00 82.25 387 SER A O 1
ATOM 3159 N N . HIS A 1 388 ? 8.553 -10.080 -3.196 1.00 83.94 388 HIS A N 1
ATOM 3160 C CA . HIS A 1 388 ? 9.305 -8.825 -3.323 1.00 83.94 388 HIS A CA 1
ATOM 3161 C C . HIS A 1 388 ? 8.412 -7.578 -3.421 1.00 83.94 388 HIS A C 1
ATOM 3163 O O . HIS A 1 388 ? 8.918 -6.459 -3.352 1.00 83.94 388 HIS A O 1
ATOM 3169 N N . LEU A 1 389 ? 7.100 -7.751 -3.605 1.00 83.88 389 LEU A N 1
ATOM 3170 C CA . LEU A 1 389 ? 6.112 -6.682 -3.784 1.00 83.88 389 LEU A CA 1
ATOM 3171 C C . LEU A 1 389 ? 5.174 -6.543 -2.569 1.00 83.88 389 LEU A C 1
ATOM 3173 O O . LEU A 1 389 ? 4.061 -6.025 -2.696 1.00 83.88 389 LEU A O 1
ATOM 3177 N N . GLN A 1 390 ? 5.625 -6.971 -1.387 1.00 81.56 390 GLN A N 1
ATOM 3178 C CA . GLN A 1 390 ? 4.923 -6.786 -0.113 1.00 81.56 390 GLN A CA 1
ATOM 3179 C C . GLN A 1 390 ? 5.012 -5.322 0.352 1.00 81.56 390 GLN A C 1
ATOM 3181 O O . GLN A 1 390 ? 5.870 -4.943 1.147 1.00 81.56 390 GLN A O 1
ATOM 3186 N N . TYR A 1 391 ? 4.128 -4.494 -0.201 1.00 85.69 391 TYR A N 1
ATOM 3187 C CA . TYR A 1 391 ? 3.970 -3.074 0.105 1.00 85.69 391 TYR A CA 1
ATOM 3188 C C . TYR A 1 391 ? 2.489 -2.769 0.322 1.00 85.69 391 TYR A C 1
ATOM 3190 O O . TYR A 1 391 ? 1.639 -3.352 -0.341 1.00 85.69 391 TYR A O 1
ATOM 3198 N N . ASP A 1 392 ? 2.160 -1.822 1.189 1.00 83.69 392 ASP A N 1
ATOM 3199 C CA . ASP A 1 392 ? 0.775 -1.401 1.426 1.00 83.69 392 ASP A CA 1
ATOM 3200 C C . ASP A 1 392 ? 0.210 -0.613 0.240 1.00 83.69 392 ASP A C 1
ATOM 3202 O O . ASP A 1 392 ? -0.963 -0.740 -0.136 1.00 83.69 392 ASP A O 1
ATOM 3206 N N . TYR A 1 393 ? 1.077 0.204 -0.365 1.00 90.00 393 TYR A N 1
ATOM 3207 C CA . TYR A 1 393 ? 0.731 1.130 -1.433 1.00 90.00 393 TYR A CA 1
ATOM 3208 C C . TYR A 1 393 ? 1.645 0.945 -2.636 1.00 90.00 393 TYR A C 1
ATOM 3210 O O . TYR A 1 393 ? 2.865 0.867 -2.500 1.00 90.00 393 TYR A O 1
ATOM 3218 N N . VAL A 1 394 ? 1.063 0.948 -3.835 1.00 93.69 394 VAL A N 1
ATOM 3219 C CA . VAL A 1 394 ? 1.825 0.921 -5.089 1.00 93.69 394 VAL A CA 1
ATOM 3220 C C . VAL A 1 394 ? 1.434 2.115 -5.946 1.00 93.69 394 VAL A C 1
ATOM 3222 O O . VAL A 1 394 ? 0.284 2.235 -6.373 1.00 93.69 394 VAL A O 1
ATOM 3225 N N . TYR A 1 395 ? 2.402 2.977 -6.248 1.00 94.94 395 TYR A N 1
ATOM 3226 C CA . TYR A 1 395 ? 2.214 4.164 -7.077 1.00 94.94 395 TYR A CA 1
ATOM 3227 C C . TYR A 1 395 ? 2.872 3.975 -8.445 1.00 94.94 395 TYR A C 1
ATOM 3229 O O . TYR A 1 395 ? 4.092 3.890 -8.579 1.00 94.94 395 TYR A O 1
ATOM 3237 N N . CYS A 1 396 ? 2.049 3.927 -9.489 1.00 94.44 396 CYS A N 1
ATOM 3238 C CA . CYS A 1 396 ? 2.479 3.720 -10.867 1.00 94.44 396 CYS A CA 1
ATOM 3239 C C . CYS A 1 396 ? 2.660 5.059 -11.602 1.00 94.44 396 CYS A C 1
ATOM 3241 O O . CYS A 1 396 ? 1.683 5.751 -11.908 1.00 94.44 396 CYS A O 1
ATOM 3243 N N . PHE A 1 397 ? 3.901 5.370 -11.973 1.00 93.69 397 PHE A N 1
ATOM 3244 C CA . PHE A 1 397 ? 4.312 6.548 -12.750 1.00 93.69 397 PHE A CA 1
ATOM 3245 C C . PHE A 1 397 ? 4.645 6.169 -14.198 1.00 93.69 397 PHE A C 1
ATOM 3247 O O . PHE A 1 397 ? 5.682 6.542 -14.740 1.00 93.69 397 PHE A O 1
ATOM 3254 N N . MET A 1 398 ? 3.786 5.359 -14.820 1.00 91.81 398 MET A N 1
ATOM 3255 C CA . MET A 1 398 ? 4.076 4.691 -16.089 1.00 91.81 398 MET A CA 1
ATOM 3256 C C . MET A 1 398 ? 2.854 4.578 -17.000 1.00 91.81 398 MET A C 1
ATOM 3258 O O . MET A 1 398 ? 1.705 4.690 -16.560 1.00 91.81 398 MET A O 1
ATOM 3262 N N . SER A 1 399 ? 3.118 4.319 -18.284 1.00 89.06 399 SER A N 1
ATOM 3263 C CA . SER A 1 399 ? 2.069 4.211 -19.295 1.00 89.06 399 SER A CA 1
ATOM 3264 C C . SER A 1 399 ? 1.157 3.011 -19.107 1.00 89.06 399 SER A C 1
ATOM 3266 O O . SER A 1 399 ? 1.482 2.047 -18.412 1.00 89.06 399 SER A O 1
ATOM 3268 N N . GLU A 1 400 ? 0.013 3.036 -19.785 1.00 88.12 400 GLU A N 1
ATOM 3269 C CA . GLU A 1 400 ? -0.939 1.922 -19.791 1.00 88.12 400 GLU A CA 1
ATOM 3270 C C . GLU A 1 400 ? -0.300 0.571 -20.153 1.00 88.12 400 GLU A C 1
ATOM 3272 O O . GLU A 1 400 ? -0.592 -0.432 -19.506 1.00 88.12 400 GLU A O 1
ATOM 3277 N N . LYS A 1 401 ? 0.605 0.525 -21.141 1.00 90.94 401 LYS A N 1
ATOM 3278 C CA . LYS A 1 401 ? 1.247 -0.736 -21.554 1.00 90.94 401 LYS A CA 1
ATOM 3279 C C . LYS A 1 401 ? 2.134 -1.314 -20.450 1.00 90.94 401 LYS A C 1
ATOM 3281 O O . LYS A 1 401 ? 2.091 -2.518 -20.227 1.00 90.94 401 LYS A O 1
ATOM 3286 N N . TYR A 1 402 ? 2.883 -0.472 -19.734 1.00 94.12 402 TYR A N 1
ATOM 3287 C CA . TYR A 1 402 ? 3.668 -0.924 -18.582 1.00 94.12 402 TYR A CA 1
ATOM 3288 C C . TYR A 1 402 ? 2.756 -1.386 -17.439 1.00 94.12 402 TYR A C 1
ATOM 3290 O O . TYR A 1 402 ? 2.973 -2.461 -16.891 1.00 94.12 402 TYR A O 1
ATOM 3298 N N . ARG A 1 403 ? 1.673 -0.647 -17.143 1.00 91.88 403 ARG A N 1
ATOM 3299 C CA . ARG A 1 403 ? 0.684 -1.057 -16.127 1.00 91.88 403 ARG A CA 1
ATOM 3300 C C . ARG A 1 403 ? 0.051 -2.409 -16.456 1.00 91.88 403 ARG A C 1
ATOM 3302 O O . ARG A 1 403 ? -0.077 -3.253 -15.579 1.00 91.88 403 ARG A O 1
ATOM 3309 N N . LYS A 1 404 ? -0.308 -2.643 -17.722 1.00 92.31 404 LYS A N 1
ATOM 3310 C CA . LYS A 1 404 ? -0.851 -3.929 -18.185 1.00 92.31 404 LYS A CA 1
ATOM 3311 C C . LYS A 1 404 ? 0.136 -5.086 -18.015 1.00 92.31 404 LYS A C 1
ATOM 3313 O O . LYS A 1 404 ? -0.321 -6.195 -17.760 1.00 92.31 404 LYS A O 1
ATOM 3318 N N . ALA A 1 405 ? 1.442 -4.837 -18.140 1.00 94.50 405 ALA A N 1
ATOM 3319 C CA . ALA A 1 405 ? 2.470 -5.862 -17.964 1.00 94.50 405 ALA A CA 1
ATOM 3320 C C . ALA A 1 405 ? 2.550 -6.379 -16.520 1.00 94.50 405 ALA A C 1
ATOM 3322 O O . ALA A 1 405 ? 2.773 -7.562 -16.318 1.00 94.50 405 ALA A O 1
ATOM 3323 N N . VAL A 1 406 ? 2.338 -5.514 -15.523 1.00 92.81 406 VAL A N 1
ATOM 3324 C CA . VAL A 1 406 ? 2.477 -5.868 -14.095 1.00 92.81 406 VAL A CA 1
ATOM 3325 C C . VAL A 1 406 ? 1.144 -6.053 -13.370 1.00 92.81 406 VAL A C 1
ATOM 3327 O O . VAL A 1 406 ? 1.133 -6.391 -12.196 1.00 92.81 406 VAL A O 1
ATOM 3330 N N . LYS A 1 407 ? 0.006 -5.826 -14.035 1.00 88.75 407 LYS A N 1
ATOM 3331 C CA . LYS A 1 407 ? -1.314 -5.776 -13.385 1.00 88.75 407 LYS A CA 1
ATOM 3332 C C . LYS A 1 407 ? -1.606 -6.992 -12.500 1.00 88.75 407 LYS A C 1
ATOM 3334 O O . LYS A 1 407 ? -2.131 -6.822 -11.409 1.00 88.75 407 LYS A O 1
ATOM 3339 N N . ASP A 1 408 ? -1.269 -8.186 -12.972 1.00 87.19 408 ASP A N 1
ATOM 3340 C CA . ASP A 1 408 ? -1.705 -9.437 -12.344 1.00 87.19 408 ASP A CA 1
ATOM 3341 C C . ASP A 1 408 ? -0.825 -9.841 -11.141 1.00 87.19 408 ASP A C 1
ATOM 3343 O O . ASP A 1 408 ? -1.240 -10.670 -10.337 1.00 87.19 408 ASP A O 1
ATOM 3347 N N . ILE A 1 409 ? 0.355 -9.228 -10.971 1.00 86.31 409 ILE A N 1
ATOM 3348 C CA . ILE A 1 409 ? 1.214 -9.422 -9.783 1.00 86.31 409 ILE A CA 1
ATOM 3349 C C . ILE A 1 409 ? 0.980 -8.380 -8.688 1.00 86.31 409 ILE A C 1
ATOM 3351 O O . ILE A 1 409 ? 1.480 -8.534 -7.576 1.00 86.31 409 ILE A O 1
ATOM 3355 N N . LEU A 1 410 ? 0.220 -7.326 -8.984 1.00 84.94 410 LEU A N 1
ATOM 3356 C CA . LEU A 1 410 ? -0.184 -6.323 -8.005 1.00 84.94 410 LEU A CA 1
ATOM 3357 C C . LEU A 1 410 ? -1.527 -6.754 -7.395 1.00 84.94 410 LEU A C 1
ATOM 3359 O O . LEU A 1 410 ? -2.595 -6.344 -7.851 1.00 84.94 410 LEU A O 1
ATOM 3363 N N . THR A 1 411 ? -1.471 -7.643 -6.402 1.00 69.94 411 THR A N 1
ATOM 3364 C CA . THR A 1 411 ? -2.636 -8.173 -5.675 1.00 69.94 411 THR A CA 1
ATOM 3365 C C . THR A 1 411 ? -2.530 -7.911 -4.176 1.00 69.94 411 THR A C 1
ATOM 3367 O O . THR A 1 411 ? -1.503 -8.209 -3.574 1.00 69.94 411 THR A O 1
ATOM 3370 N N . GLY A 1 412 ? -3.615 -7.437 -3.556 1.00 61.41 412 GLY A N 1
ATOM 3371 C CA . GLY A 1 412 ? -3.684 -7.197 -2.107 1.00 61.41 412 GLY A CA 1
ATOM 3372 C C . GLY A 1 412 ? -3.241 -5.798 -1.666 1.00 61.41 412 GLY A C 1
ATOM 3373 O O . GLY A 1 412 ? -3.572 -5.394 -0.558 1.00 61.41 412 GLY A O 1
ATOM 3374 N N . GLN A 1 413 ? -2.581 -5.026 -2.537 1.00 74.38 413 GLN A N 1
ATOM 3375 C CA . GLN A 1 413 ? -2.171 -3.647 -2.252 1.00 74.38 413 GLN A CA 1
ATOM 3376 C C . GLN A 1 413 ? -3.230 -2.616 -2.669 1.00 74.38 413 GLN A C 1
ATOM 3378 O O . GLN A 1 413 ? -4.049 -2.842 -3.569 1.00 74.38 413 GLN A O 1
ATOM 3383 N N . GLN A 1 414 ? -3.149 -1.417 -2.090 1.00 80.62 414 GLN A N 1
ATOM 3384 C CA . GLN A 1 414 ? -3.834 -0.247 -2.634 1.00 80.62 414 GLN A CA 1
ATOM 3385 C C . GLN A 1 414 ? -3.007 0.352 -3.779 1.00 80.62 414 GLN A C 1
ATOM 3387 O O . GLN A 1 414 ? -1.943 0.938 -3.581 1.00 80.62 414 GLN A O 1
ATOM 3392 N N . ILE A 1 415 ? -3.504 0.182 -5.005 1.00 87.94 415 ILE A N 1
ATOM 3393 C CA . ILE A 1 415 ? -2.777 0.541 -6.227 1.00 87.94 415 ILE A CA 1
ATOM 3394 C C . ILE A 1 415 ? -3.322 1.842 -6.800 1.00 87.94 415 ILE A C 1
ATOM 3396 O O . ILE A 1 415 ? -4.520 1.967 -7.083 1.00 87.94 415 ILE A O 1
ATOM 3400 N N . TYR A 1 416 ? -2.415 2.771 -7.072 1.00 91.12 416 TYR A N 1
ATOM 3401 C CA . TYR A 1 416 ? -2.709 4.056 -7.680 1.00 91.12 416 TYR A CA 1
ATOM 3402 C C . TYR A 1 416 ? -1.863 4.271 -8.927 1.00 91.12 416 TYR A C 1
ATOM 3404 O O . TYR A 1 416 ? -0.708 3.857 -9.000 1.00 91.12 416 TYR A O 1
ATOM 3412 N N . TYR A 1 417 ? -2.410 4.975 -9.911 1.00 89.75 417 TYR A N 1
ATOM 3413 C CA . TYR A 1 417 ? -1.627 5.486 -11.030 1.00 89.75 417 TYR A CA 1
ATOM 3414 C C . TYR A 1 417 ? -1.795 6.994 -11.177 1.00 89.75 417 TYR A C 1
ATOM 3416 O O . TYR A 1 417 ? -2.871 7.551 -10.939 1.00 89.75 417 TYR A O 1
ATOM 3424 N N . ILE A 1 418 ? -0.706 7.654 -11.570 1.00 90.81 418 ILE A N 1
ATOM 3425 C CA . ILE A 1 418 ? -0.628 9.112 -11.653 1.00 90.81 418 ILE A CA 1
ATOM 3426 C C . ILE A 1 418 ? -0.894 9.562 -13.090 1.00 90.81 418 ILE A C 1
ATOM 3428 O O . ILE A 1 418 ? -0.071 9.374 -13.988 1.00 90.81 418 ILE A O 1
ATOM 3432 N N . ARG A 1 419 ? -2.054 10.183 -13.319 1.00 87.12 419 ARG A N 1
ATOM 3433 C CA . ARG A 1 419 ? -2.501 10.660 -14.635 1.00 87.12 419 ARG A CA 1
ATOM 3434 C C . ARG A 1 419 ? -2.381 12.175 -14.739 1.00 87.12 419 ARG A C 1
ATOM 3436 O O . ARG A 1 419 ? -3.109 12.894 -14.069 1.00 87.12 419 ARG A O 1
ATOM 3443 N N . CYS A 1 420 ? -1.546 12.667 -15.642 1.00 83.81 420 CYS A N 1
ATOM 3444 C CA . CYS A 1 420 ? -1.469 14.097 -15.956 1.00 83.81 420 CYS A CA 1
ATOM 3445 C C . CYS A 1 420 ? -2.464 14.475 -17.080 1.00 83.81 420 CYS A C 1
ATOM 3447 O O . CYS A 1 420 ? -2.962 13.591 -17.782 1.00 83.81 420 CYS A O 1
ATOM 3449 N N . SER A 1 421 ? -2.844 15.756 -17.181 1.00 70.69 421 SER A N 1
ATOM 3450 C CA . SER A 1 421 ? -3.970 16.262 -17.997 1.00 70.69 421 SER A CA 1
ATOM 3451 C C . SER A 1 421 ? -3.917 15.942 -19.514 1.00 70.69 421 SER A C 1
ATOM 3453 O O . SER A 1 421 ? -2.929 15.428 -20.038 1.00 70.69 421 SER A O 1
ATOM 3455 N N . LYS A 1 422 ? -5.060 16.172 -20.196 1.00 53.56 422 LYS A N 1
ATOM 3456 C CA . LYS A 1 422 ? -5.502 15.613 -21.499 1.00 53.56 422 LYS A CA 1
ATOM 3457 C C . LYS A 1 422 ? -4.363 15.336 -22.509 1.00 53.56 422 LYS A C 1
ATOM 3459 O O . LYS A 1 422 ? -3.894 16.232 -23.200 1.00 53.56 422 LYS A O 1
ATOM 3464 N N . ASN A 1 423 ? -4.038 14.049 -22.653 1.00 48.69 423 ASN A N 1
ATOM 3465 C CA . ASN A 1 423 ? -3.379 13.388 -23.794 1.00 48.69 423 ASN A CA 1
ATOM 3466 C C . ASN A 1 423 ? -1.861 13.196 -23.816 1.00 48.69 423 ASN A C 1
ATOM 3468 O O . ASN A 1 423 ? -1.384 12.623 -24.796 1.00 48.69 423 ASN A O 1
ATOM 3472 N N . ARG A 1 424 ? -1.081 13.542 -22.784 1.00 53.28 424 ARG A N 1
ATOM 3473 C CA . ARG A 1 424 ? 0.320 13.074 -22.733 1.00 53.28 424 ARG A CA 1
ATOM 3474 C C . ARG A 1 424 ? 0.725 12.659 -21.330 1.00 53.28 424 ARG A C 1
ATOM 3476 O O . ARG A 1 424 ? 0.862 13.484 -20.436 1.00 53.28 424 ARG A O 1
ATOM 3483 N N . GLU A 1 425 ? 0.960 11.362 -21.176 1.00 61.28 425 GLU A N 1
ATOM 3484 C CA . GLU A 1 425 ? 1.876 10.814 -20.179 1.00 61.28 425 GLU A CA 1
ATOM 3485 C C . GLU A 1 425 ? 3.155 11.661 -20.184 1.00 61.28 425 GLU A C 1
ATOM 3487 O O . GLU A 1 425 ? 3.947 11.622 -21.128 1.00 61.28 425 GLU A O 1
ATOM 3492 N N . ASN A 1 426 ? 3.300 12.530 -19.183 1.00 77.19 426 ASN A N 1
ATOM 3493 C CA . ASN A 1 426 ? 4.384 13.496 -19.145 1.00 77.19 426 ASN A CA 1
ATOM 3494 C C . ASN A 1 426 ? 5.460 12.986 -18.198 1.00 77.19 426 ASN A C 1
ATOM 3496 O O . ASN A 1 426 ? 5.477 13.315 -17.014 1.00 77.19 426 ASN A O 1
ATOM 3500 N N . SER A 1 427 ? 6.372 12.188 -18.752 1.00 86.00 427 SER A N 1
ATOM 3501 C CA . SER A 1 427 ? 7.527 11.634 -18.045 1.00 86.00 427 SER A CA 1
ATOM 3502 C C . SER A 1 427 ? 8.286 12.679 -17.220 1.00 86.00 427 SER A C 1
ATOM 3504 O O . SER A 1 427 ? 8.725 12.366 -16.121 1.00 86.00 427 SER A O 1
ATOM 3506 N N . LYS A 1 428 ? 8.381 13.930 -17.701 1.00 89.00 428 LYS A N 1
ATOM 3507 C CA . LYS A 1 428 ? 9.027 15.030 -16.965 1.00 89.00 428 LYS A CA 1
ATOM 3508 C C . LYS A 1 428 ? 8.268 15.385 -15.686 1.00 89.00 428 LYS A C 1
ATOM 3510 O O . LYS A 1 428 ? 8.873 15.542 -14.633 1.00 89.00 428 LYS A O 1
ATOM 3515 N N . THR A 1 429 ? 6.943 15.480 -15.772 1.00 90.62 429 THR A N 1
ATOM 3516 C CA . THR A 1 429 ? 6.084 15.756 -14.614 1.00 90.62 429 THR A CA 1
ATOM 3517 C C . THR A 1 429 ? 6.123 14.614 -13.604 1.00 90.62 429 THR A C 1
ATOM 3519 O O . THR A 1 429 ? 6.204 14.874 -12.409 1.00 90.62 429 THR A O 1
ATOM 3522 N N . TRP A 1 430 ? 6.131 13.361 -14.068 1.00 92.25 430 TRP A N 1
ATOM 3523 C CA . TRP A 1 430 ? 6.327 12.203 -13.192 1.00 92.25 430 TRP A CA 1
ATOM 3524 C C . TRP A 1 430 ? 7.664 12.256 -12.450 1.00 92.25 430 TRP A C 1
ATOM 3526 O O . TRP A 1 430 ? 7.678 12.009 -11.249 1.00 92.25 430 TRP A O 1
ATOM 3536 N N . GLY A 1 431 ? 8.746 12.652 -13.130 1.00 91.75 431 GLY A N 1
ATOM 3537 C CA . GLY A 1 431 ? 10.047 12.883 -12.498 1.00 91.75 431 GLY A CA 1
ATOM 3538 C C . GLY A 1 431 ? 9.982 13.909 -11.361 1.00 91.75 431 GLY A C 1
ATOM 3539 O O . GLY A 1 431 ? 10.433 13.637 -10.253 1.00 91.75 431 GLY A O 1
ATOM 3540 N N . ASN A 1 432 ? 9.334 15.053 -11.601 1.00 91.19 432 ASN A N 1
ATOM 3541 C CA . ASN A 1 432 ? 9.182 16.103 -10.587 1.00 91.19 432 ASN A CA 1
ATOM 3542 C C . ASN A 1 432 ? 8.363 15.646 -9.368 1.00 91.19 432 ASN A C 1
ATOM 3544 O O . ASN A 1 432 ? 8.761 15.907 -8.236 1.00 91.19 432 ASN A O 1
ATOM 3548 N N . ILE A 1 433 ? 7.237 14.960 -9.594 1.00 92.75 433 ILE A N 1
ATOM 3549 C CA . ILE A 1 433 ? 6.391 14.448 -8.506 1.00 92.75 433 ILE A CA 1
ATOM 3550 C C . ILE A 1 433 ? 7.172 13.429 -7.675 1.00 92.75 433 ILE A C 1
ATOM 3552 O O . ILE A 1 433 ? 7.173 13.511 -6.450 1.00 92.75 433 ILE A O 1
ATOM 3556 N N . LEU A 1 434 ? 7.844 12.481 -8.335 1.00 93.19 434 LEU A N 1
ATOM 3557 C CA . LEU A 1 434 ? 8.563 11.420 -7.643 1.00 93.19 434 LEU A CA 1
ATOM 3558 C C . LEU A 1 434 ? 9.739 11.977 -6.818 1.00 93.19 434 LEU A C 1
ATOM 3560 O O . LEU A 1 434 ? 9.979 11.473 -5.728 1.00 93.19 434 LEU A O 1
ATOM 3564 N N . ASN A 1 435 ? 10.386 13.072 -7.241 1.00 90.62 435 ASN A N 1
ATOM 3565 C CA . ASN A 1 435 ? 11.379 13.766 -6.407 1.00 90.62 435 ASN A CA 1
ATOM 3566 C C . ASN A 1 435 ? 10.793 14.294 -5.107 1.00 90.62 435 ASN A C 1
ATOM 3568 O O . ASN A 1 435 ? 11.351 14.060 -4.042 1.00 90.62 435 ASN A O 1
ATOM 3572 N N . GLU A 1 436 ? 9.682 15.026 -5.193 1.00 90.88 436 GLU A N 1
ATOM 3573 C CA . GLU A 1 436 ? 9.064 15.615 -4.007 1.00 90.88 436 GLU A CA 1
ATOM 3574 C C . GLU A 1 436 ? 8.566 14.531 -3.045 1.00 90.88 436 GLU A C 1
ATOM 3576 O O . GLU A 1 436 ? 8.697 14.687 -1.834 1.00 90.88 436 GLU A O 1
ATOM 3581 N N . VAL A 1 437 ? 8.052 13.420 -3.575 1.00 92.19 437 VAL A N 1
ATOM 3582 C CA . VAL A 1 437 ? 7.595 12.281 -2.772 1.00 92.19 437 VAL A CA 1
ATOM 3583 C C . VAL A 1 437 ? 8.765 11.568 -2.086 1.00 92.19 437 VAL A C 1
ATOM 3585 O O . VAL A 1 437 ? 8.716 11.373 -0.873 1.00 92.19 437 VAL A O 1
ATOM 3588 N N . LEU A 1 438 ? 9.828 11.225 -2.825 1.00 89.94 438 LEU A N 1
ATOM 3589 C CA . LEU A 1 438 ? 10.982 10.508 -2.270 1.00 89.94 438 LEU A CA 1
ATOM 3590 C C . LEU A 1 438 ? 11.769 11.366 -1.268 1.00 89.94 438 LEU A C 1
ATOM 3592 O O . LEU A 1 438 ? 12.065 10.886 -0.180 1.00 89.94 438 LEU A O 1
ATOM 3596 N N . LEU A 1 439 ? 12.032 12.646 -1.570 1.00 84.75 439 LEU A N 1
ATOM 3597 C CA . LEU A 1 439 ? 12.756 13.552 -0.659 1.00 84.75 439 LEU A CA 1
ATOM 3598 C C . LEU A 1 439 ? 12.032 13.766 0.670 1.00 84.75 439 LEU A C 1
ATOM 3600 O O . LEU A 1 439 ? 12.666 13.993 1.695 1.00 84.75 439 LEU A O 1
ATOM 3604 N N . LYS A 1 440 ? 10.697 13.732 0.651 1.00 83.62 440 LYS A N 1
ATOM 3605 C CA . LYS A 1 440 ? 9.877 13.918 1.851 1.00 83.62 440 LYS A CA 1
ATOM 3606 C C . LYS A 1 440 ? 9.574 12.607 2.579 1.00 83.62 440 LYS A C 1
ATOM 3608 O O . LYS A 1 440 ? 8.934 12.651 3.626 1.00 83.62 440 LYS A O 1
ATOM 3613 N N . GLY A 1 441 ? 9.996 11.461 2.038 1.00 84.44 441 GLY A N 1
ATOM 3614 C CA . GLY A 1 441 ? 9.659 10.144 2.584 1.00 84.44 441 GLY A CA 1
ATOM 3615 C C . GLY A 1 441 ? 8.154 9.860 2.583 1.00 84.44 441 GLY A C 1
ATOM 3616 O O . GLY A 1 441 ? 7.660 9.145 3.453 1.00 84.44 441 GLY A O 1
ATOM 3617 N N . PHE A 1 442 ? 7.411 10.455 1.646 1.00 87.19 442 PHE A N 1
ATOM 3618 C CA . PHE A 1 442 ? 5.962 10.299 1.564 1.00 87.19 442 PHE A CA 1
ATOM 3619 C C . PHE A 1 442 ? 5.594 8.898 1.085 1.00 87.19 442 PHE A C 1
ATOM 3621 O O . PHE A 1 442 ? 6.133 8.391 0.100 1.00 87.19 442 PHE A O 1
ATOM 3628 N N . SER A 1 443 ? 4.639 8.287 1.774 1.00 86.38 443 SER A N 1
ATOM 3629 C CA . SER A 1 443 ? 4.204 6.908 1.535 1.00 86.38 443 SER A CA 1
ATOM 3630 C C . SER A 1 443 ? 2.684 6.778 1.488 1.00 86.38 443 SER A C 1
ATOM 3632 O O . SER A 1 443 ? 2.163 5.896 0.797 1.00 86.38 443 SER A O 1
ATOM 3634 N N . LEU A 1 444 ? 1.953 7.674 2.153 1.00 84.19 444 LEU A N 1
ATOM 3635 C CA . LEU A 1 444 ? 0.505 7.595 2.283 1.00 84.19 444 LEU A CA 1
ATOM 3636 C C . LEU A 1 444 ? -0.217 8.170 1.051 1.00 84.19 444 LEU A C 1
ATOM 3638 O O . LEU A 1 444 ? 0.255 9.141 0.447 1.00 84.19 444 LEU A O 1
ATOM 3642 N N . PRO A 1 445 ? -1.406 7.642 0.696 1.00 87.06 445 PRO A N 1
ATOM 3643 C CA . PRO A 1 445 ? -2.134 8.082 -0.492 1.00 87.06 445 PRO A CA 1
ATOM 3644 C C . PRO A 1 445 ? -2.417 9.583 -0.522 1.00 87.06 445 PRO A C 1
ATOM 3646 O O . PRO A 1 445 ? -2.280 10.203 -1.572 1.00 87.06 445 PRO A O 1
ATOM 3649 N N . ASP A 1 446 ? -2.783 10.192 0.605 1.00 82.06 446 ASP A N 1
ATOM 3650 C CA . ASP A 1 446 ? -3.114 11.620 0.644 1.00 82.06 446 ASP A CA 1
ATOM 3651 C C . ASP A 1 446 ? -1.884 12.524 0.498 1.00 82.06 446 ASP A C 1
ATOM 3653 O O . ASP A 1 446 ? -1.976 13.595 -0.109 1.00 82.06 446 ASP A O 1
ATOM 3657 N N . GLU A 1 447 ? -0.715 12.066 0.950 1.00 88.25 447 GLU A N 1
ATOM 3658 C CA . GLU A 1 447 ? 0.559 12.757 0.735 1.00 88.25 447 GLU A CA 1
ATOM 3659 C C . GLU A 1 447 ? 0.901 12.778 -0.760 1.00 88.25 447 GLU A C 1
ATOM 3661 O O . GLU A 1 447 ? 1.102 13.842 -1.353 1.00 88.25 447 GLU A O 1
ATOM 3666 N N . VAL A 1 448 ? 0.882 11.603 -1.401 1.00 91.50 448 VAL A N 1
ATOM 3667 C CA . VAL A 1 448 ? 1.192 11.463 -2.831 1.00 91.50 448 VAL A CA 1
ATOM 3668 C C . VAL A 1 448 ? 0.145 12.171 -3.697 1.00 91.50 448 VAL A C 1
ATOM 3670 O O . VAL A 1 448 ? 0.497 12.818 -4.688 1.00 91.50 448 VAL A O 1
ATOM 3673 N N . ARG A 1 449 ? -1.137 12.117 -3.312 1.00 92.19 449 ARG A N 1
ATOM 3674 C CA . ARG A 1 449 ? -2.234 12.839 -3.974 1.00 92.19 449 ARG A CA 1
ATOM 3675 C C . ARG A 1 449 ? -1.988 14.342 -3.976 1.00 92.19 449 ARG A C 1
ATOM 3677 O O . ARG A 1 449 ? -2.074 14.957 -5.036 1.00 92.19 449 ARG A O 1
ATOM 3684 N N . THR A 1 450 ? -1.638 14.907 -2.822 1.00 89.12 450 THR A N 1
ATOM 3685 C CA . THR A 1 450 ? -1.388 16.346 -2.665 1.00 89.12 450 THR A CA 1
ATOM 3686 C C . THR A 1 450 ? -0.268 16.816 -3.596 1.00 89.12 450 THR A C 1
ATOM 3688 O O . THR A 1 450 ? -0.408 17.826 -4.290 1.00 89.12 450 THR A O 1
ATOM 3691 N N . VAL A 1 451 ? 0.828 16.052 -3.683 1.00 93.69 451 VAL A N 1
ATOM 3692 C CA . VAL A 1 451 ? 1.935 16.362 -4.603 1.00 93.69 451 VAL A CA 1
ATOM 3693 C C . VAL A 1 451 ? 1.497 16.223 -6.066 1.00 93.69 451 VAL A C 1
ATOM 3695 O O . VAL A 1 451 ? 1.791 17.092 -6.888 1.00 93.69 451 VAL A O 1
ATOM 3698 N N . ALA A 1 452 ? 0.769 15.160 -6.417 1.00 92.56 452 ALA A N 1
ATOM 3699 C CA . ALA A 1 452 ? 0.294 14.958 -7.784 1.00 92.56 452 ALA A CA 1
ATOM 3700 C C . ALA A 1 452 ? -0.620 16.105 -8.256 1.00 92.56 452 ALA A C 1
ATOM 3702 O O . ALA A 1 452 ? -0.456 16.597 -9.376 1.00 92.56 452 ALA A O 1
ATOM 3703 N N . GLU A 1 453 ? -1.536 16.563 -7.400 1.00 92.00 453 GLU A N 1
ATOM 3704 C CA . GLU A 1 453 ? -2.484 17.643 -7.699 1.00 92.00 453 GLU A CA 1
ATOM 3705 C C . GLU A 1 453 ? -1.779 18.988 -7.908 1.00 92.00 453 GLU A C 1
ATOM 3707 O O . GLU A 1 453 ? -2.079 19.686 -8.881 1.00 92.00 453 GLU A O 1
ATOM 3712 N N . LYS A 1 454 ? -0.756 19.300 -7.100 1.00 93.12 454 LYS A N 1
ATOM 3713 C CA . LYS A 1 454 ? 0.130 20.466 -7.293 1.00 93.12 454 LYS A CA 1
ATOM 3714 C C . LYS A 1 454 ? 0.787 20.487 -8.679 1.00 93.12 454 LYS A C 1
ATOM 3716 O O . LYS A 1 454 ? 1.037 21.552 -9.239 1.00 93.12 454 LYS A O 1
ATOM 3721 N N . HIS A 1 455 ? 1.039 19.315 -9.255 1.00 90.75 455 HIS A N 1
ATOM 3722 C CA . HIS A 1 455 ? 1.622 19.151 -10.586 1.00 90.75 455 HIS A CA 1
ATOM 3723 C C . HIS A 1 455 ? 0.585 18.974 -11.712 1.00 90.75 455 HIS A C 1
ATOM 3725 O O . HIS A 1 455 ? 0.948 18.574 -12.822 1.00 90.75 455 HIS A O 1
ATOM 3731 N N . ASN A 1 456 ? -0.691 19.306 -11.474 1.00 90.25 456 ASN A N 1
ATOM 3732 C CA . ASN A 1 456 ? -1.800 19.132 -12.424 1.00 90.25 456 ASN A CA 1
ATOM 3733 C C . ASN A 1 456 ? -2.008 17.673 -12.869 1.00 90.25 456 ASN A C 1
ATOM 3735 O O . ASN A 1 456 ? -2.435 17.397 -14.000 1.00 90.25 456 ASN A O 1
ATOM 3739 N N . CYS A 1 457 ? -1.706 16.727 -11.983 1.00 90.62 457 CYS A N 1
ATOM 3740 C CA . CYS A 1 457 ? -1.959 15.311 -12.181 1.00 90.62 457 CYS A CA 1
ATOM 3741 C C . CYS A 1 457 ? -3.004 14.818 -11.174 1.00 90.62 457 CYS A C 1
ATOM 3743 O O . CYS A 1 457 ? -3.204 15.382 -10.106 1.00 90.62 457 CYS A O 1
ATOM 3745 N N . LYS A 1 458 ? -3.713 13.756 -11.542 1.00 89.94 458 LYS A N 1
ATOM 3746 C CA . LYS A 1 458 ? -4.716 13.090 -10.720 1.00 89.94 458 LYS A CA 1
ATOM 3747 C C . LYS A 1 458 ? -4.202 11.719 -10.329 1.00 89.94 458 LYS A C 1
ATOM 3749 O O . LYS A 1 458 ? -3.719 10.974 -11.182 1.00 89.94 458 LYS A O 1
ATOM 3754 N N . MET A 1 459 ? -4.365 11.375 -9.062 1.00 90.56 459 MET A N 1
ATOM 3755 C CA . MET A 1 459 ? -4.149 10.019 -8.580 1.00 90.56 459 MET A CA 1
ATOM 3756 C C . MET A 1 459 ? -5.440 9.214 -8.744 1.00 90.56 459 MET A C 1
ATOM 3758 O O . MET A 1 459 ? -6.494 9.614 -8.248 1.00 90.56 459 MET A O 1
ATOM 3762 N N . VAL A 1 460 ? -5.373 8.093 -9.462 1.00 86.50 460 VAL A N 1
ATOM 3763 C CA . VAL A 1 460 ? -6.535 7.235 -9.729 1.00 86.50 460 VAL A CA 1
ATOM 3764 C C . VAL A 1 460 ? -6.288 5.848 -9.149 1.00 86.50 460 VAL A C 1
ATOM 3766 O O . VAL A 1 460 ? -5.280 5.221 -9.463 1.00 86.50 460 VAL A O 1
ATOM 3769 N N . GLY A 1 461 ? -7.203 5.376 -8.299 1.00 82.62 461 GLY A N 1
ATOM 3770 C CA . GLY A 1 461 ? -7.146 4.031 -7.721 1.00 82.62 461 GLY A CA 1
ATOM 3771 C C . GLY A 1 461 ? -7.603 2.959 -8.714 1.00 82.62 461 GLY A C 1
ATOM 3772 O O . GLY A 1 461 ? -8.623 3.137 -9.384 1.00 82.62 461 GLY A O 1
ATOM 3773 N N . LEU A 1 462 ? -6.874 1.843 -8.792 1.00 66.19 462 LEU A N 1
ATOM 3774 C CA . LEU A 1 462 ? -7.154 0.739 -9.723 1.00 66.19 462 LEU A CA 1
ATOM 3775 C C . LEU A 1 462 ? -8.463 -0.011 -9.389 1.00 66.19 462 LEU A C 1
ATOM 3777 O O . LEU A 1 462 ? -9.139 -0.492 -10.294 1.00 66.19 462 LEU A O 1
ATOM 3781 N N . ASN A 1 463 ? -8.848 -0.049 -8.107 1.00 54.47 463 ASN A N 1
ATOM 3782 C CA . ASN A 1 463 ? -10.041 -0.750 -7.605 1.00 54.47 463 ASN A CA 1
ATOM 3783 C C . ASN A 1 463 ? -11.328 0.099 -7.658 1.00 54.47 463 ASN A C 1
ATOM 3785 O O . ASN A 1 463 ? -12.365 -0.312 -7.144 1.00 54.47 463 ASN A O 1
ATOM 3789 N N . ASN A 1 464 ? -11.290 1.295 -8.258 1.00 45.69 464 ASN A N 1
ATOM 3790 C CA . ASN A 1 464 ? -12.487 2.113 -8.433 1.00 45.69 464 ASN A CA 1
ATOM 3791 C C . ASN A 1 464 ? -13.278 1.608 -9.659 1.00 45.69 464 ASN A C 1
ATOM 3793 O O . ASN A 1 464 ? -12.742 1.671 -10.765 1.00 45.69 464 ASN A O 1
ATOM 3797 N N . PRO A 1 465 ? -14.545 1.169 -9.529 1.00 35.59 465 PRO A N 1
ATOM 3798 C CA . PRO A 1 465 ? -15.342 0.670 -10.656 1.00 35.59 465 PRO A CA 1
ATOM 3799 C C . PRO A 1 465 ? -15.510 1.688 -11.801 1.00 35.59 465 PRO A C 1
ATOM 3801 O O . PRO A 1 465 ? -15.707 1.296 -12.949 1.00 35.59 465 PRO A O 1
ATOM 3804 N N . LYS A 1 466 ? -15.327 2.995 -11.551 1.00 37.06 466 LYS A N 1
ATOM 3805 C CA . LYS A 1 466 ? -15.287 4.011 -12.619 1.00 37.06 466 LYS A CA 1
ATOM 3806 C C . LYS A 1 466 ? -14.016 3.955 -13.475 1.00 37.06 466 LYS A C 1
ATOM 3808 O O . LYS A 1 466 ? -14.057 4.406 -14.612 1.00 37.06 466 LYS A O 1
ATOM 3813 N N . ALA A 1 467 ? -12.906 3.395 -12.988 1.00 37.50 467 ALA A N 1
ATOM 3814 C CA . ALA A 1 467 ? -11.673 3.243 -13.768 1.00 37.50 467 ALA A CA 1
ATOM 3815 C C . ALA A 1 467 ? -11.856 2.287 -14.962 1.00 37.50 467 ALA A C 1
ATOM 3817 O O . ALA A 1 467 ? -11.260 2.519 -16.008 1.00 37.50 467 ALA A O 1
ATOM 3818 N N . GLN A 1 468 ? -12.749 1.293 -14.846 1.00 36.66 468 GLN A N 1
ATOM 3819 C CA . GLN A 1 468 ? -13.089 0.366 -15.934 1.00 36.66 468 GLN A CA 1
ATOM 3820 C C . GLN A 1 468 ? -13.922 1.019 -17.050 1.00 36.66 468 GLN A C 1
ATOM 3822 O O . GLN A 1 468 ? -13.820 0.610 -18.203 1.00 36.66 468 GLN A O 1
ATOM 3827 N N . MET A 1 469 ? -14.717 2.055 -16.746 1.00 33.41 469 MET A N 1
ATOM 3828 C CA . MET A 1 469 ? -15.493 2.775 -17.769 1.00 33.41 469 MET A CA 1
ATOM 3829 C C . MET A 1 469 ? -14.609 3.678 -18.643 1.00 33.41 469 MET A C 1
ATOM 3831 O O . MET A 1 469 ? -14.883 3.833 -19.829 1.00 33.41 469 MET A O 1
ATOM 3835 N N . TYR A 1 470 ? -13.517 4.223 -18.097 1.00 37.88 470 TYR A N 1
ATOM 3836 C CA . TYR A 1 470 ? -12.610 5.108 -18.842 1.00 37.88 470 TYR A CA 1
ATOM 3837 C C . TYR A 1 470 ? -11.577 4.373 -19.710 1.00 37.88 470 TYR A C 1
ATOM 3839 O O . TYR A 1 470 ? -10.934 5.016 -20.538 1.00 37.88 470 TYR A O 1
ATOM 3847 N N . ASP A 1 471 ? -11.429 3.052 -19.561 1.00 37.44 471 ASP A N 1
ATOM 3848 C CA . ASP A 1 471 ? -10.608 2.222 -20.459 1.00 37.44 471 ASP A CA 1
ATOM 3849 C C . ASP A 1 471 ? -11.258 2.057 -21.854 1.00 37.44 471 ASP A C 1
ATOM 3851 O O . ASP A 1 471 ? -10.589 1.647 -22.802 1.00 37.44 471 ASP A O 1
ATOM 3855 N N . ASN A 1 472 ? -12.541 2.425 -22.003 1.00 32.56 472 ASN A N 1
ATOM 3856 C CA . ASN A 1 472 ? -13.311 2.316 -23.249 1.00 32.56 472 ASN A CA 1
ATOM 3857 C C . ASN A 1 472 ? -13.500 3.642 -24.014 1.00 32.56 472 ASN A C 1
ATOM 3859 O O . ASN A 1 472 ? -14.042 3.628 -25.118 1.00 32.56 472 ASN A O 1
ATOM 3863 N N . GLU A 1 473 ? -13.043 4.783 -23.488 1.00 28.25 473 GLU A N 1
ATOM 3864 C CA . GLU A 1 473 ? -13.161 6.086 -24.164 1.00 28.25 473 GLU A CA 1
ATOM 3865 C C . GLU A 1 473 ? -11.871 6.467 -24.906 1.00 28.25 473 GLU A C 1
ATOM 3867 O O . GLU A 1 473 ? -11.191 7.438 -24.581 1.00 28.25 473 GLU A O 1
ATOM 3872 N N . TYR A 1 474 ? -11.546 5.710 -25.952 1.00 29.00 474 TYR A N 1
ATOM 3873 C CA . TYR A 1 474 ? -10.816 6.244 -27.102 1.00 29.00 474 TYR A CA 1
ATOM 3874 C C . TYR A 1 474 ? -11.486 5.735 -28.378 1.00 29.00 474 TYR A C 1
ATOM 3876 O O . TYR A 1 474 ? -11.874 4.565 -28.435 1.00 29.00 474 TYR A O 1
ATOM 3884 N N . PRO A 1 475 ? -11.650 6.590 -29.405 1.00 26.41 475 PRO A N 1
ATOM 3885 C CA . PRO A 1 475 ? -12.324 6.195 -30.629 1.00 26.41 475 PRO A CA 1
ATOM 3886 C C . PRO A 1 475 ? -11.581 5.009 -31.241 1.00 26.41 475 PRO A C 1
ATOM 3888 O O . PRO A 1 475 ? -10.371 5.074 -31.476 1.00 26.41 475 PRO A O 1
ATOM 3891 N N . LYS A 1 476 ? -12.313 3.919 -31.497 1.00 26.91 476 LYS A N 1
ATOM 3892 C CA . LYS A 1 476 ? -11.855 2.853 -32.386 1.00 26.91 476 LYS A CA 1
ATOM 3893 C C . LYS A 1 476 ? -11.488 3.523 -33.707 1.00 26.91 476 LYS A C 1
ATOM 3895 O O . LYS A 1 476 ? -12.370 3.921 -34.460 1.00 26.91 476 LYS A O 1
ATOM 3900 N N . ILE A 1 477 ? -10.195 3.667 -33.981 1.00 26.39 477 ILE A N 1
ATOM 3901 C CA . ILE A 1 477 ? -9.739 3.938 -35.338 1.00 26.39 477 ILE A CA 1
ATOM 3902 C C . ILE A 1 477 ? -10.086 2.671 -36.113 1.00 26.39 477 ILE A C 1
ATOM 3904 O O . ILE A 1 477 ? -9.455 1.628 -35.939 1.00 26.39 477 ILE A O 1
ATOM 3908 N N . SER A 1 478 ? -11.157 2.744 -36.896 1.00 26.48 478 SER A N 1
ATOM 3909 C CA . SER A 1 478 ? -11.526 1.732 -37.871 1.00 26.48 478 SER A CA 1
ATOM 3910 C C . SER A 1 478 ? -10.378 1.591 -38.869 1.00 26.48 478 SER A C 1
ATOM 3912 O O . SER A 1 478 ? -10.202 2.425 -39.754 1.00 26.48 478 SER A O 1
ATOM 3914 N N . SER A 1 479 ? -9.566 0.554 -38.695 1.00 26.14 479 SER A N 1
ATOM 3915 C CA . SER A 1 479 ? -8.673 0.057 -39.737 1.00 26.14 479 SER A CA 1
ATOM 3916 C C . SER A 1 479 ? -9.521 -0.747 -40.727 1.00 26.14 479 SER A C 1
ATOM 3918 O O . SER A 1 479 ? -10.160 -1.708 -40.290 1.00 26.14 479 SER A O 1
ATOM 3920 N N . PRO A 1 480 ? -9.537 -0.418 -42.029 1.00 27.00 480 PRO A N 1
ATOM 3921 C CA . PRO A 1 480 ? -10.217 -1.220 -43.031 1.00 27.00 480 PRO A CA 1
ATOM 3922 C C . PRO A 1 480 ? -9.324 -2.416 -43.362 1.00 27.00 480 PRO A C 1
ATOM 3924 O O . PRO A 1 480 ? -8.517 -2.373 -44.280 1.00 27.00 480 PRO A O 1
ATOM 3927 N N . PHE A 1 481 ? -9.424 -3.479 -42.574 1.00 26.53 481 PHE A N 1
ATOM 3928 C CA . PHE A 1 481 ? -8.917 -4.789 -42.967 1.00 26.53 481 PHE A CA 1
ATOM 3929 C C . PHE A 1 481 ? -9.999 -5.809 -42.635 1.00 26.53 481 PHE A C 1
ATOM 3931 O O . PHE A 1 481 ? -10.090 -6.298 -41.511 1.00 26.53 481 PHE A O 1
ATOM 3938 N N . ASN A 1 482 ? -10.857 -6.062 -43.625 1.00 26.36 482 ASN A N 1
ATOM 3939 C CA . ASN A 1 482 ? -11.774 -7.192 -43.619 1.00 26.36 482 ASN A CA 1
ATOM 3940 C C . ASN A 1 482 ? -10.948 -8.477 -43.560 1.00 26.36 482 ASN A C 1
ATOM 3942 O O . ASN A 1 482 ? -10.177 -8.782 -44.468 1.00 26.36 482 ASN A O 1
ATOM 3946 N N . SER A 1 483 ? -11.118 -9.221 -42.475 1.00 31.00 483 SER A N 1
ATOM 3947 C CA . SER A 1 483 ? -10.632 -10.583 -42.314 1.00 31.00 483 SER A CA 1
ATOM 3948 C C . SER A 1 483 ? -11.588 -11.556 -43.004 1.00 31.00 483 SER A C 1
ATOM 3950 O O . SER A 1 483 ? -12.255 -12.341 -42.342 1.00 31.00 483 SER A O 1
ATOM 3952 N N . GLU A 1 484 ? -11.674 -11.498 -44.327 1.00 29.56 484 GLU A N 1
ATOM 3953 C CA . GLU A 1 484 ? -12.276 -12.558 -45.134 1.00 29.56 484 GLU A CA 1
ATOM 3954 C C . GLU A 1 484 ? -11.363 -12.781 -46.337 1.00 29.56 484 GLU A C 1
ATOM 3956 O O . GLU A 1 484 ? -11.304 -11.946 -47.235 1.00 29.56 484 GLU A O 1
ATOM 3961 N N . ASN A 1 485 ? -10.591 -13.872 -46.254 1.00 30.34 485 ASN A N 1
ATOM 3962 C CA . ASN A 1 485 ? -9.720 -14.519 -47.251 1.00 30.34 485 ASN A CA 1
ATOM 3963 C C . ASN A 1 485 ? -8.326 -14.808 -46.678 1.00 30.34 485 ASN A C 1
ATOM 3965 O O . ASN A 1 485 ? -7.317 -14.251 -47.102 1.00 30.34 485 ASN A O 1
ATOM 3969 N N . VAL A 1 486 ? -8.268 -15.731 -45.715 1.00 31.09 486 VAL A N 1
ATOM 3970 C CA . VAL A 1 486 ? -7.032 -16.456 -45.396 1.00 31.09 486 VAL A CA 1
ATOM 3971 C C . VAL A 1 486 ? -7.183 -17.861 -45.968 1.00 31.09 486 VAL A C 1
ATOM 3973 O O . VAL A 1 486 ? -7.839 -18.715 -45.379 1.00 31.09 486 VAL A O 1
ATOM 3976 N N . VAL A 1 487 ? -6.591 -18.088 -47.140 1.00 27.80 487 VAL A N 1
ATOM 3977 C CA . VAL A 1 487 ? -6.325 -19.440 -47.645 1.00 27.80 487 VAL A CA 1
ATOM 3978 C C . VAL A 1 487 ? -5.170 -20.018 -46.811 1.00 27.80 487 VAL A C 1
ATOM 3980 O O . VAL A 1 487 ? -4.168 -19.321 -46.627 1.00 27.80 487 VAL A O 1
ATOM 3983 N N . PRO A 1 488 ? -5.255 -21.253 -46.283 1.00 28.66 488 PRO A N 1
ATOM 3984 C CA . PRO A 1 488 ? -4.172 -21.823 -45.492 1.00 28.66 488 PRO A CA 1
ATOM 3985 C C . PRO A 1 488 ? -2.981 -22.147 -46.399 1.00 28.66 488 PRO A C 1
ATOM 3987 O O . PRO A 1 488 ? -3.055 -23.037 -47.244 1.00 28.66 488 PRO A O 1
ATOM 3990 N N . ILE A 1 489 ? -1.859 -21.453 -46.207 1.00 28.83 489 ILE A N 1
ATOM 3991 C CA . ILE A 1 489 ? -0.582 -21.842 -46.811 1.00 28.83 489 ILE A CA 1
ATOM 3992 C C . ILE A 1 489 ? -0.035 -23.021 -45.996 1.00 28.83 489 ILE A C 1
ATOM 3994 O O . ILE A 1 489 ? 0.477 -22.845 -44.888 1.00 28.83 489 ILE A O 1
ATOM 3998 N N . GLN A 1 490 ? -0.155 -24.233 -46.539 1.00 29.34 490 GLN A N 1
ATOM 3999 C CA . GLN A 1 490 ? 0.581 -25.401 -46.056 1.00 29.34 490 GLN A CA 1
ATOM 4000 C C . GLN A 1 490 ? 2.086 -25.148 -46.232 1.00 29.34 490 GLN A C 1
ATOM 4002 O O . GLN A 1 490 ? 2.573 -25.002 -47.352 1.00 29.34 490 GLN A O 1
ATOM 4007 N N . LYS A 1 491 ? 2.838 -25.095 -45.127 1.00 32.59 491 LYS A N 1
ATOM 4008 C CA . LYS A 1 491 ? 4.306 -25.160 -45.174 1.00 32.59 491 LYS A CA 1
ATOM 4009 C C . LYS A 1 491 ? 4.740 -26.618 -45.395 1.00 32.59 491 LYS A C 1
ATOM 4011 O O . LYS A 1 491 ? 4.209 -27.497 -44.712 1.00 32.59 491 LYS A O 1
ATOM 4016 N N . PRO A 1 492 ? 5.709 -26.896 -46.282 1.00 27.50 492 PRO A N 1
ATOM 4017 C CA . PRO A 1 492 ? 6.214 -28.248 -46.483 1.00 27.50 492 PRO A CA 1
ATOM 4018 C C . PRO A 1 492 ? 7.009 -28.727 -45.258 1.00 27.50 492 PRO A C 1
ATOM 4020 O O . PRO A 1 492 ? 7.848 -28.004 -44.714 1.00 27.50 492 PRO A O 1
ATOM 4023 N N . ARG A 1 493 ? 6.736 -29.968 -44.833 1.00 28.69 493 ARG A N 1
ATOM 4024 C CA . ARG A 1 493 ? 7.555 -30.733 -43.881 1.00 28.69 493 ARG A CA 1
ATOM 4025 C C . ARG A 1 493 ? 8.959 -30.900 -44.470 1.00 28.69 493 ARG A C 1
ATOM 4027 O O . ARG A 1 493 ? 9.099 -31.471 -45.545 1.00 28.69 493 ARG A O 1
ATOM 4034 N N . LYS A 1 494 ? 9.994 -30.444 -43.759 1.00 31.44 494 LYS A N 1
ATOM 4035 C CA . LYS A 1 494 ? 11.365 -30.910 -43.997 1.00 31.44 494 LYS A CA 1
ATOM 4036 C C . LYS A 1 494 ? 11.494 -32.304 -43.386 1.00 31.44 494 LYS A C 1
ATOM 4038 O O . LYS A 1 494 ? 11.441 -32.443 -42.167 1.00 31.44 494 LYS A O 1
ATOM 4043 N N . GLU A 1 495 ? 11.616 -33.313 -44.238 1.00 27.64 495 GLU A N 1
ATOM 4044 C CA . GLU A 1 495 ? 12.068 -34.646 -43.848 1.00 27.64 495 GLU A CA 1
ATOM 4045 C C . GLU A 1 495 ? 13.552 -34.575 -43.475 1.00 27.64 495 GLU A C 1
ATOM 4047 O O . GLU A 1 495 ? 14.386 -34.109 -44.253 1.00 27.64 495 GLU A O 1
ATOM 4052 N N . TYR A 1 496 ? 13.872 -35.005 -42.256 1.00 29.36 496 TYR A N 1
ATOM 4053 C CA . TYR A 1 496 ? 15.234 -35.331 -41.858 1.00 29.36 496 TYR A CA 1
ATOM 4054 C C . TYR A 1 496 ? 15.590 -36.678 -42.492 1.00 29.36 496 TYR A C 1
ATOM 4056 O O . TYR A 1 496 ? 15.024 -37.701 -42.117 1.00 29.36 496 TYR A O 1
ATOM 4064 N N . ASN A 1 497 ? 16.518 -36.674 -43.449 1.00 28.22 497 ASN A N 1
ATOM 4065 C CA . ASN A 1 497 ? 17.179 -37.894 -43.899 1.00 28.22 497 ASN A CA 1
ATOM 4066 C C . ASN A 1 497 ? 18.400 -38.144 -43.010 1.00 28.22 497 ASN A C 1
ATOM 4068 O O . ASN A 1 497 ? 19.431 -37.488 -43.150 1.00 28.22 497 ASN A O 1
ATOM 4072 N N . GLU A 1 498 ? 18.272 -39.111 -42.108 1.00 34.59 498 GLU A N 1
ATOM 4073 C CA . GLU A 1 498 ? 19.403 -39.847 -41.551 1.00 34.59 498 GLU A CA 1
ATOM 4074 C C . GLU A 1 498 ? 19.996 -40.740 -42.646 1.00 34.59 498 GLU A C 1
ATOM 4076 O O . GLU A 1 498 ? 19.331 -41.682 -43.069 1.00 34.59 498 GLU A O 1
ATOM 4081 N N . LYS A 1 499 ? 21.238 -40.481 -43.077 1.00 30.28 499 LYS A N 1
ATOM 4082 C CA . LYS A 1 499 ? 22.164 -41.503 -43.602 1.00 30.28 499 LYS A CA 1
ATOM 4083 C C . LYS A 1 499 ? 23.620 -41.085 -43.352 1.00 30.28 499 LYS A C 1
ATOM 4085 O O . LYS A 1 499 ? 24.061 -40.077 -43.892 1.00 30.28 499 LYS A O 1
ATOM 4090 N N . THR A 1 500 ? 24.292 -41.861 -42.492 1.00 35.62 500 THR A N 1
ATOM 4091 C CA . THR A 1 500 ? 25.631 -42.477 -42.686 1.00 35.62 500 THR A CA 1
ATOM 4092 C C . THR A 1 500 ? 26.591 -41.735 -43.634 1.00 35.62 500 THR A C 1
ATOM 4094 O O . THR A 1 500 ? 26.310 -41.627 -44.823 1.00 35.62 500 THR A O 1
ATOM 4097 N N . PHE A 1 501 ? 27.748 -41.232 -43.195 1.00 35.59 501 PHE A N 1
ATOM 4098 C CA . PHE A 1 501 ? 28.887 -41.912 -42.556 1.00 35.59 501 PHE A CA 1
ATOM 4099 C C . PHE A 1 501 ? 29.737 -40.923 -41.752 1.00 35.59 501 PHE A C 1
ATOM 4101 O O . PHE A 1 501 ? 29.797 -39.745 -42.175 1.00 35.59 501 PHE A O 1
#

Foldseek 3Di:
DPDDDDLQRLLLLVLVLQQQFDKFALDDDPVLDALFWKKFKFFPPAFFQSDPRPRTAGQAMDTDDDTSCGVVLSNCQQPNFCQSPVLLQLLLLLVCCVVPVPPPCSVQSNDHPRDHDVVSRVVSNCRRRPTMMMGIFHDRDNVLRVLLRLQNLCSQQPNPRSATDPPDSQCSGPDVLSNNSSHSDDPNSNPPNHDDPVNSVVSSVRSVVSVLPFFEAEEAEFAQAWDAAADAFALVVQLVDPPQWPQSVCSVVLVVLLVLLLPDDLVVLLQFDDDDDPDPVVSSVVSSVQSVQSVCRRGGYWFFSLRGRCPGLLNVLADDVVVSVCQCVCVPVRYWYQYLSRGIGGRNHIGGDHGDDQQGQGPVRHGSLVVLLVQCLDDPNVVVLLVVVPGQEYEYLDDPSSCSSCVVSPPPHFYKYKAADDDDSRSNLSNNLVRVCVVVVNRRPVVSQVSSVVSRIHIDTPPDPVVVVVVPPDDPPDDPDPPDDDDDDDDDDDDDDDDDD

Secondary structure (DSSP, 8-state):
-PPPPPHHHHHHHHHHHHHTSPPB-S---GGGS-SSEEEEEEEEEEE-TTSSS-SEEEEEEE--SSTT-HHHHHHHHHHS-TTT-TTHHHHHHHHHHHH-TT-TTHHHHTSTTSPP-HHHHHHHHHHHHHHEEEEEEE---HHHHHHHHHHHHHHHHT-SSSPPPTT-GGGG-S-HHHHHHTSS--SSTT-S-PPPHHHHHHHHHHHHHHHHTSPEEEEEE--S------SEEEHHHHTTSTTSSTTGGGHHHHHHHHHHHHT--HHHHHHH-----SSHHHHHHHHHHHHHHHHTGGGPEEEEHHHHTTTSHHHHHS--HHHHHHHHHTS--SEEEEETTTEEE-TTSEE------TTSBPTTSSBHHHHHHHHHTSHHHHHHHHHHT--SEEEE-S-HHHHHHHGGG--SSEEEEEEESTT---HHHHHHHHHHHHHTT--SHHHHHHHHHHTTEEEEETT-HHHHHHTT-S---------------PPPP--------

Sequence (501 aa):
MPQEESVADKCRAIHKILESLPEYTYKPPDSELPTNGIYFFYEDGEFCTHGNGKQKRIVRIGTHRVDDNFRSRITSHYSGNKNSSVFRKPLGGALMRIKGPTDGRLKQWLKQDAPSIQEIEMEVTKELKEHFSFRCIAVEDKEERTCLEEQLIATMAKCEKCRPSENWLGNFASDELVRNSGLWNHQHVTSNNVITEESIERIRGLASKNSKERRALFLIPCCSKKEPEGDNPPWKEVHLNQGVNKFQFLDDIRLQMIKSYSNLEEQEGLEYYARYDQNPENKIEKRKEAWKKNLLIPECRTMKAIDRYSLGKLYEKLLTEDIKNQLRDGTIDNVFIVSAMMGIVHPTDLIPDYDLFMGDKSPSNNRVWRLWKEKFSMGDIGDALRSHLQYDYVYCFMSEKYRKAVKDILTGQQIYYIRCSKNRENSKTWGNILNEVLLKGFSLPDEVRTVAEKHNCKMVGLNNPKAQMYDNEYPKISSPFNSENVVPIQKPRKEYNEKTF

pLDDT: mean 86.28, std 18.24, range [26.14, 98.69]